Protein 6XKS (pdb70)

Structure (mmCIF, N/CA/C/O backbone):
data_6XKS
#
_entry.id   6XKS
#
_cell.length_a   46.597
_cell.length_b   87.785
_cell.length_c   109.154
_cell.angle_alpha   90.000
_cell.angle_beta   90.000
_cell.angle_gamma   90.000
#
_symmetry.space_group_name_H-M   'P 21 21 21'
#
loop_
_entity.id
_entity.type
_entity.pdbx_description
1 polymer 'Histidine ABC transporter substrate-binding protein HisJ'
2 non-polymer 'ACETATE ION'
3 non-polymer DI(HYDROXYETHYL)ETHER
4 water water
#
loop_
_atom_site.group_PDB
_atom_site.id
_atom_site.type_symbol
_atom_site.label_atom_id
_atom_site.label_alt_id
_atom_site.label_comp_id
_atom_site.label_asym_id
_atom_site.label_entity_id
_atom_site.label_seq_id
_atom_site.pdbx_PDB_ins_code
_atom_site.Cartn_x
_atom_site.Cartn_y
_atom_site.Cartn_z
_atom_site.occupancy
_atom_site.B_iso_or_equiv
_atom_site.auth_seq_id
_atom_site.auth_comp_id
_atom_site.auth_asym_id
_atom_site.auth_atom_id
_atom_site.pdbx_PDB_model_num
ATOM 1 N N . LEU A 1 2 ? 3.324 1.546 -21.964 1.00 87.74 2 LEU A N 1
ATOM 2 C CA . LEU A 1 2 ? 2.980 0.223 -22.469 1.00 93.48 2 LEU A CA 1
ATOM 3 C C . LEU A 1 2 ? 2.468 0.309 -23.907 1.00 95.20 2 LEU A C 1
ATOM 4 O O . LEU A 1 2 ? 1.474 0.988 -24.175 1.00 105.20 2 LEU A O 1
ATOM 19 N N . PRO A 1 3 ? 3.134 -0.377 -24.833 1.00 93.77 3 PRO A N 1
ATOM 20 C CA . PRO A 1 3 ? 2.679 -0.373 -26.229 1.00 98.18 3 PRO A CA 1
ATOM 21 C C . PRO A 1 3 ? 1.493 -1.308 -26.424 1.00 88.36 3 PRO A C 1
ATOM 22 O O . PRO A 1 3 ? 1.182 -2.140 -25.564 1.00 77.17 3 PRO A O 1
ATOM 33 N N . GLN A 1 4 ? 0.827 -1.168 -27.582 1.00 97.27 4 GLN A N 1
ATOM 34 C CA . GLN A 1 4 ? -0.150 -2.186 -27.947 1.00 93.95 4 GLN A CA 1
ATOM 35 C C . GLN A 1 4 ? 0.514 -3.552 -27.915 1.00 82.02 4 GLN A C 1
ATOM 36 O O . GLN A 1 4 ? 0.017 -4.485 -27.278 1.00 76.46 4 GLN A O 1
ATOM 50 N N . THR A 1 5 ? 1.633 -3.691 -28.640 1.00 76.87 5 THR A N 1
ATOM 51 C CA . THR A 1 5 ? 2.285 -4.975 -28.878 1.00 72.55 5 THR A CA 1
ATOM 52 C C . THR A 1 5 ? 3.267 -5.372 -27.790 1.00 65.84 5 THR A C 1
ATOM 53 O O . THR A 1 5 ? 4.022 -4.543 -27.278 1.00 76.09 5 THR A O 1
ATOM 64 N N . VAL A 1 6 ? 3.276 -6.669 -27.487 1.00 62.02 6 VAL A N 1
ATOM 65 C CA . VAL A 1 6 ? 4.349 -7.335 -26.760 1.00 57.49 6 VAL A CA 1
ATOM 66 C C . VAL A 1 6 ? 4.687 -8.605 -27.529 1.00 49.05 6 VAL A C 1
ATOM 67 O O . VAL A 1 6 ? 3.799 -9.418 -27.804 1.00 55.80 6 VAL A O 1
ATOM 80 N N . ARG A 1 7 ? 5.929 -8.752 -27.967 1.00 54.30 7 ARG A N 1
ATOM 81 C CA . ARG A 1 7 ? 6.399 -9.974 -28.644 1.00 50.72 7 ARG A CA 1
ATOM 82 C C . ARG A 1 7 ? 6.975 -10.820 -27.517 1.00 51.06 7 ARG A C 1
ATOM 83 O O . ARG A 1 7 ? 7.536 -10.227 -26.634 1.00 47.19 7 ARG A O 1
ATOM 93 N N . ILE A 1 8 ? 6.632 -12.092 -27.432 1.00 42.47 8 ILE A N 1
ATOM 94 C CA . ILE A 1 8 ? 7.106 -13.027 -26.419 1.00 46.44 8 ILE A CA 1
ATOM 95 C C . ILE A 1 8 ? 7.856 -14.146 -27.128 1.00 44.26 8 ILE A C 1
ATOM 96 O O . ILE A 1 8 ? 7.265 -14.911 -27.900 1.00 45.57 8 ILE A O 1
ATOM 112 N N . GLY A 1 9 ? 9.156 -14.248 -26.861 1.00 41.97 9 GLY A N 1
ATOM 113 C CA . GLY A 1 9 ? 9.932 -15.353 -27.380 1.00 38.76 9 GLY A CA 1
ATOM 114 C C . GLY A 1 9 ? 9.861 -16.567 -26.472 1.00 42.75 9 GLY A C 1
ATOM 115 O O . GLY A 1 9 ? 9.778 -16.458 -25.248 1.00 42.19 9 GLY A O 1
ATOM 119 N N . THR A 1 10 ? 9.890 -17.746 -27.090 1.00 37.01 10 THR A N 1
ATOM 120 C CA . THR A 1 10 ? 9.821 -18.988 -26.335 1.00 39.63 10 THR A CA 1
ATOM 121 C C . THR A 1 10 ? 10.376 -20.129 -27.177 1.00 51.49 10 THR A C 1
ATOM 122 O O . THR A 1 10 ? 10.268 -20.126 -28.406 1.00 49.49 10 THR A O 1
ATOM 133 N N . ASP A 1 11 ? 10.969 -21.102 -26.488 1.00 52.71 11 ASP A N 1
ATOM 134 C CA . ASP A 1 11 ? 11.531 -22.300 -27.102 1.00 44.21 11 ASP A CA 1
ATOM 135 C C . ASP A 1 11 ? 10.468 -23.393 -27.039 1.00 46.39 11 ASP A C 1
ATOM 136 O O . ASP A 1 11 ? 10.171 -23.920 -25.961 1.00 46.34 11 ASP A O 1
ATOM 145 N N . THR A 1 12 ? 9.895 -23.728 -28.192 1.00 45.49 12 THR A N 1
ATOM 146 C CA . THR A 1 12 ? 8.721 -24.598 -28.262 1.00 45.45 12 THR A CA 1
ATOM 147 C C . THR A 1 12 ? 9.080 -26.074 -28.278 1.00 53.79 12 THR A C 1
ATOM 148 O O . THR A 1 12 ? 8.441 -26.861 -28.983 1.00 57.17 12 THR A O 1
ATOM 159 N N . THR A 1 13 ? 10.086 -26.488 -27.510 1.00 50.68 13 THR A N 1
ATOM 160 C CA . THR A 1 13 ? 10.480 -27.889 -27.441 1.00 50.52 13 THR A CA 1
ATOM 161 C C . THR A 1 13 ? 10.422 -28.415 -26.012 1.00 51.09 13 THR A C 1
ATOM 162 O O . THR A 1 13 ? 11.232 -29.260 -25.626 1.00 47.82 13 THR A O 1
ATOM 173 N N . TYR A 1 14 ? 9.469 -27.932 -25.210 1.00 48.61 14 TYR A N 1
ATOM 174 C CA . TYR A 1 14 ? 9.374 -28.327 -23.809 1.00 47.30 14 TYR A CA 1
ATOM 175 C C . TYR A 1 14 ? 7.914 -28.391 -23.352 1.00 50.48 14 TYR A C 1
ATOM 176 O O . TYR A 1 14 ? 7.474 -27.672 -22.460 1.00 54.44 14 TYR A O 1
ATOM 194 N N . ALA A 1 15 ? 7.143 -29.281 -23.970 1.00 50.66 15 ALA A N 1
ATOM 195 C CA . ALA A 1 15 ? 5.855 -29.649 -23.406 1.00 47.69 15 ALA A CA 1
ATOM 196 C C . ALA A 1 15 ? 6.067 -30.199 -21.994 1.00 38.49 15 ALA A C 1
ATOM 197 O O . ALA A 1 15 ? 7.066 -30.873 -21.729 1.00 50.02 15 ALA A O 1
ATOM 204 N N . PRO A 1 16 ? 5.139 -29.935 -21.060 1.00 43.38 16 PRO A N 1
ATOM 205 C CA . PRO A 1 16 ? 3.860 -29.247 -21.251 1.00 45.89 16 PRO A CA 1
ATOM 206 C C . PRO A 1 16 ? 3.897 -27.745 -20.978 1.00 56.39 16 PRO A C 1
ATOM 207 O O . PRO A 1 16 ? 2.849 -27.133 -20.765 1.00 46.59 16 PRO A O 1
ATOM 218 N N . PHE A 1 17 ? 5.091 -27.159 -20.985 1.00 53.78 17 PHE A N 1
ATOM 219 C CA . PHE A 1 17 ? 5.226 -25.733 -20.715 1.00 50.28 17 PHE A CA 1
ATOM 220 C C . PHE A 1 17 ? 5.152 -24.907 -21.995 1.00 48.53 17 PHE A C 1
ATOM 221 O O . PHE A 1 17 ? 4.395 -23.934 -22.066 1.00 42.15 17 PHE A O 1
ATOM 238 N N . SER A 1 18 ? 5.918 -25.287 -23.013 1.00 48.51 18 SER A N 1
ATOM 239 C CA . SER A 1 18 ? 5.919 -24.565 -24.280 1.00 51.65 18 SER A CA 1
ATOM 240 C C . SER A 1 18 ? 6.227 -25.551 -25.395 1.00 48.05 18 SER A C 1
ATOM 241 O O . SER A 1 18 ? 7.277 -26.201 -25.379 1.00 43.10 18 SER A O 1
ATOM 249 N N . SER A 1 19 ? 5.311 -25.662 -26.349 1.00 40.69 19 SER A N 1
ATOM 250 C CA . SER A 1 19 ? 5.432 -26.571 -27.485 1.00 49.65 19 SER A CA 1
ATOM 251 C C . SER A 1 19 ? 4.411 -26.120 -28.523 1.00 42.88 19 SER A C 1
ATOM 252 O O . SER A 1 19 ? 3.662 -25.164 -28.304 1.00 44.05 19 SER A O 1
ATOM 260 N N . LYS A 1 20 ? 4.380 -26.816 -29.655 1.00 50.45 20 LYS A N 1
ATOM 261 C CA . LYS A 1 20 ? 3.487 -26.462 -30.748 1.00 63.16 20 LYS A CA 1
ATOM 262 C C . LYS A 1 20 ? 2.665 -27.684 -31.130 1.00 54.10 20 LYS A C 1
ATOM 263 O O . LYS A 1 20 ? 3.193 -28.799 -31.205 1.00 61.30 20 LYS A O 1
ATOM 282 N N . ASP A 1 21 ? 1.368 -27.471 -31.354 1.00 57.11 21 ASP A N 1
ATOM 283 C CA . ASP A 1 21 ? 0.454 -28.564 -31.641 1.00 61.58 21 ASP A CA 1
ATOM 284 C C . ASP A 1 21 ? 0.484 -28.903 -33.130 1.00 61.74 21 ASP A C 1
ATOM 285 O O . ASP A 1 21 ? 1.240 -28.325 -33.916 1.00 67.09 21 ASP A O 1
ATOM 294 N N . ALA A 1 22 ? -0.360 -29.857 -33.525 1.00 75.75 22 ALA A N 1
ATOM 295 C CA . ALA A 1 22 ? -0.432 -30.239 -34.930 1.00 74.99 22 ALA A CA 1
ATOM 296 C C . ALA A 1 22 ? -0.806 -29.050 -35.805 1.00 70.83 22 ALA A C 1
ATOM 297 O O . ALA A 1 22 ? -0.279 -28.893 -36.913 1.00 66.50 22 ALA A O 1
ATOM 304 N N . LYS A 1 23 ? -1.716 -28.201 -35.325 1.00 69.05 23 LYS A N 1
ATOM 305 C CA . LYS A 1 23 ? -2.164 -27.042 -36.086 1.00 65.26 23 LYS A CA 1
ATOM 306 C C . LYS A 1 23 ? -1.228 -25.848 -35.952 1.00 54.89 23 LYS A C 1
ATOM 307 O O . LYS A 1 23 ? -1.541 -24.776 -36.481 1.00 65.18 23 LYS A O 1
ATOM 311 N N . GLY A 1 24 ? -0.101 -25.999 -35.259 1.00 68.43 24 GLY A N 1
ATOM 312 C CA . GLY A 1 24 ? 0.895 -24.953 -35.175 1.00 63.45 24 GLY A CA 1
ATOM 313 C C . GLY A 1 24 ? 0.703 -23.948 -34.061 1.00 67.45 24 GLY A C 1
ATOM 314 O O . GLY A 1 24 ? 1.524 -23.031 -33.931 1.00 61.76 24 GLY A O 1
ATOM 318 N N . GLU A 1 25 ? -0.342 -24.087 -33.254 1.00 64.73 25 GLU A N 1
ATOM 319 C CA . GLU A 1 25 ? -0.595 -23.140 -32.181 1.00 61.52 25 GLU A CA 1
ATOM 320 C C . GLU A 1 25 ? 0.373 -23.363 -31.023 1.00 57.67 25 GLU A C 1
ATOM 321 O O . GLU A 1 25 ? 0.796 -24.488 -30.745 1.00 54.46 25 GLU A O 1
ATOM 333 N N . PHE A 1 26 ? 0.728 -22.268 -30.351 1.00 63.52 26 PHE A N 1
ATOM 334 C CA . PHE A 1 26 ? 1.549 -22.352 -29.148 1.00 44.71 26 PHE A CA 1
ATOM 335 C C . PHE A 1 26 ? 0.718 -22.914 -28.001 1.00 42.35 26 PHE A C 1
ATOM 336 O O . PHE A 1 26 ? -0.406 -22.465 -27.761 1.00 49.41 26 PHE A O 1
ATOM 353 N N . ILE A 1 27 ? 1.270 -23.893 -27.285 1.00 47.56 27 ILE A N 1
ATOM 354 C CA . ILE A 1 27 ? 0.537 -24.592 -26.237 1.00 40.20 27 ILE A CA 1
ATOM 355 C C . ILE A 1 27 ? 1.459 -24.839 -25.052 1.00 46.12 27 ILE A C 1
ATOM 356 O O . ILE A 1 27 ? 2.672 -25.008 -25.209 1.00 48.54 27 ILE A O 1
ATOM 372 N N . GLY A 1 28 ? 0.873 -24.868 -23.861 1.00 44.69 28 GLY A N 1
ATOM 373 C CA . GLY A 1 28 ? 1.594 -25.207 -22.650 1.00 46.43 28 GLY A CA 1
ATOM 374 C C . GLY A 1 28 ? 1.333 -24.221 -21.527 1.00 40.92 28 GLY A C 1
ATOM 375 O O . GLY A 1 28 ? 0.757 -23.151 -21.710 1.00 42.12 28 GLY A O 1
ATOM 379 N N . PHE A 1 29 ? 1.795 -24.617 -20.337 1.00 41.77 29 PHE A N 1
ATOM 380 C CA . PHE A 1 29 ? 1.612 -23.800 -19.141 1.00 41.87 29 PHE A CA 1
ATOM 381 C C . PHE A 1 29 ? 2.254 -22.426 -19.306 1.00 47.12 29 PHE A C 1
ATOM 382 O O . PHE A 1 29 ? 1.663 -21.408 -18.924 1.00 45.68 29 PHE A O 1
ATOM 399 N N . ASP A 1 30 ? 3.459 -22.373 -19.881 1.00 43.22 30 ASP A N 1
ATOM 400 C CA . ASP A 1 30 ? 4.085 -21.082 -20.151 1.00 42.62 30 ASP A CA 1
ATOM 401 C C . ASP A 1 30 ? 3.185 -20.205 -21.011 1.00 46.65 30 ASP A C 1
ATOM 402 O O . ASP A 1 30 ? 3.080 -18.995 -20.782 1.00 48.20 30 ASP A O 1
ATOM 411 N N . ILE A 1 31 ? 2.520 -20.801 -22.002 1.00 43.31 31 ILE A N 1
ATOM 412 C CA . ILE A 1 31 ? 1.687 -20.026 -22.915 1.00 41.15 31 ILE A CA 1
ATOM 413 C C . ILE A 1 31 ? 0.430 -19.537 -22.209 1.00 44.70 31 ILE A C 1
ATOM 414 O O . ILE A 1 31 ? -0.041 -18.419 -22.450 1.00 42.53 31 ILE A O 1
ATOM 430 N N . ASP A 1 32 ? -0.140 -20.366 -21.333 1.00 42.71 32 ASP A N 1
ATOM 431 C CA . ASP A 1 32 ? -1.363 -19.971 -20.643 1.00 43.29 32 ASP A CA 1
ATOM 432 C C . ASP A 1 32 ? -1.096 -18.850 -19.648 1.00 41.12 32 ASP A C 1
ATOM 433 O O . ASP A 1 32 ? -1.915 -17.936 -19.499 1.00 47.28 32 ASP A O 1
ATOM 442 N N . LEU A 1 33 ? 0.040 -18.903 -18.953 1.00 42.33 33 LEU A N 1
ATOM 443 C CA . LEU A 1 33 ? 0.397 -17.817 -18.047 1.00 46.36 33 LEU A CA 1
ATOM 444 C C . LEU A 1 33 ? 0.622 -16.520 -18.815 1.00 39.43 33 LEU A C 1
ATOM 445 O O . LEU A 1 33 ? 0.108 -15.462 -18.437 1.00 41.48 33 LEU A O 1
ATOM 461 N N . GLY A 1 34 ? 1.386 -16.587 -19.907 1.00 34.25 34 GLY A N 1
ATOM 462 C CA . GLY A 1 34 ? 1.657 -15.386 -20.681 1.00 38.68 34 GLY A CA 1
ATOM 463 C C . GLY A 1 34 ? 0.394 -14.753 -21.228 1.00 47.82 34 GLY A C 1
ATOM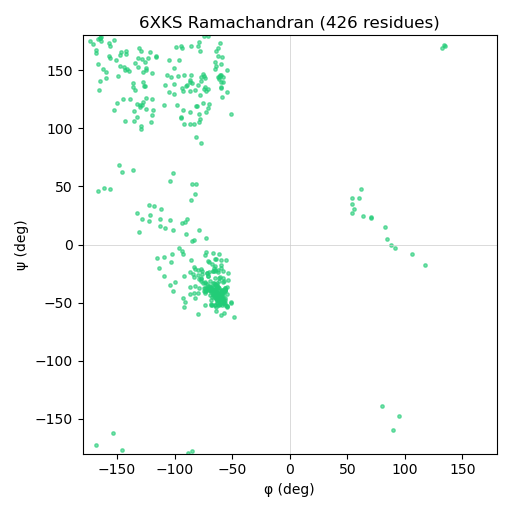 464 O O . GLY A 1 34 ? 0.203 -13.537 -21.141 1.00 40.43 34 GLY A O 1
ATOM 468 N N . ASN A 1 35 ? -0.489 -15.572 -21.802 1.00 44.37 35 ASN A N 1
ATOM 469 C CA . ASN A 1 35 ? -1.726 -15.040 -22.361 1.00 47.74 35 ASN A CA 1
ATOM 470 C C . ASN A 1 35 ? -2.624 -14.475 -21.269 1.00 48.24 35 ASN A C 1
ATOM 471 O O . ASN A 1 35 ? -3.203 -13.395 -21.432 1.00 49.83 35 ASN A O 1
ATOM 482 N N . GLU A 1 36 ? -2.751 -15.187 -20.146 1.00 49.80 36 GLU A N 1
ATOM 483 C CA . GLU A 1 36 ? -3.575 -14.688 -19.049 1.00 48.86 36 GLU A CA 1
ATOM 484 C C . GLU A 1 36 ? -3.061 -13.342 -18.555 1.00 48.55 36 GLU A C 1
ATOM 485 O O . GLU A 1 36 ? -3.838 -12.401 -18.356 1.00 46.77 36 GLU A O 1
ATOM 497 N N . MET A 1 37 ? -1.747 -13.232 -18.346 1.00 46.90 37 MET A N 1
ATOM 498 C CA . MET A 1 37 ? -1.167 -11.961 -17.928 1.00 54.36 37 MET A CA 1
ATOM 499 C C . MET A 1 37 ? -1.402 -10.886 -18.982 1.00 55.51 37 MET A C 1
ATOM 500 O O . MET A 1 37 ? -1.821 -9.766 -18.664 1.00 54.79 37 MET A O 1
ATOM 514 N N . CYS A 1 38 ? -1.136 -11.212 -20.248 1.00 50.92 38 CYS A N 1
ATOM 515 C CA . CYS A 1 38 ? -1.318 -10.234 -21.315 1.00 49.58 38 CYS A CA 1
ATOM 516 C C . CYS A 1 38 ? -2.752 -9.723 -21.352 1.00 54.22 38 CYS A C 1
ATOM 517 O O . CYS A 1 38 ? -2.987 -8.524 -21.541 1.00 62.17 38 CYS A O 1
ATOM 524 N N . LYS A 1 39 ? -3.725 -10.617 -21.168 1.00 52.16 39 LYS A N 1
ATOM 525 C CA . LYS A 1 39 ? -5.122 -10.197 -21.187 1.00 50.83 39 LYS A CA 1
ATOM 526 C C . LYS A 1 39 ? -5.435 -9.274 -20.017 1.00 59.64 39 LYS A C 1
ATOM 527 O O . LYS A 1 39 ? -6.182 -8.301 -20.169 1.00 58.24 39 LYS A O 1
ATOM 536 N N . ARG A 1 40 ? -4.877 -9.563 -18.839 1.00 57.12 40 ARG A N 1
ATOM 537 C CA . ARG A 1 40 ? -5.069 -8.668 -17.703 1.00 56.66 40 ARG A CA 1
ATOM 538 C C . ARG A 1 40 ? -4.340 -7.349 -17.921 1.00 57.37 40 ARG A C 1
ATOM 539 O O . ARG A 1 40 ? -4.835 -6.286 -17.531 1.00 49.15 40 ARG A O 1
ATOM 560 N N . MET A 1 41 ? -3.163 -7.398 -18.547 1.00 55.20 41 MET A N 1
ATOM 561 C CA . MET A 1 41 ? -2.425 -6.181 -18.852 1.00 58.44 41 MET A CA 1
ATOM 562 C C . MET A 1 41 ? -3.095 -5.351 -19.937 1.00 61.07 41 MET A C 1
ATOM 563 O O . MET A 1 41 ? -2.733 -4.182 -20.111 1.00 46.81 41 MET A O 1
ATOM 577 N N . GLN A 1 42 ? -4.048 -5.924 -20.671 1.00 58.05 42 GLN A N 1
ATOM 578 C CA . GLN A 1 42 ? -4.743 -5.219 -21.745 1.00 50.58 42 GLN A CA 1
ATOM 579 C C . GLN A 1 42 ? -3.768 -4.799 -22.844 1.00 58.59 42 GLN A C 1
ATOM 580 O O . GLN A 1 42 ? -3.760 -3.653 -23.299 1.00 59.79 42 GLN A O 1
ATOM 594 N N . VAL A 1 43 ? -2.932 -5.747 -23.270 1.00 55.50 43 VAL A N 1
ATOM 595 C CA . VAL A 1 43 ? -2.036 -5.563 -24.402 1.00 54.11 43 VAL A CA 1
ATOM 596 C C . VAL A 1 43 ? -2.211 -6.747 -25.344 1.00 46.30 43 VAL A C 1
ATOM 597 O O . VAL A 1 43 ? -2.810 -7.766 -24.997 1.00 59.49 43 VAL A O 1
ATOM 610 N N . LYS A 1 44 ? -1.682 -6.594 -26.555 1.00 59.47 44 LYS A N 1
ATOM 611 C CA . LYS A 1 44 ? -1.623 -7.678 -27.525 1.00 52.43 44 LYS A CA 1
ATOM 612 C C . LYS A 1 44 ? -0.275 -8.373 -27.402 1.00 56.44 44 LYS A C 1
ATOM 613 O O . LYS A 1 44 ? 0.763 -7.710 -27.308 1.00 64.77 44 LYS A O 1
ATOM 617 N N . CYS A 1 45 ? -0.289 -9.704 -27.401 1.00 53.90 45 CYS A N 1
ATOM 618 C CA . CYS A 1 45 ? 0.919 -10.497 -27.217 1.00 64.27 45 CYS A CA 1
ATOM 619 C C . CYS A 1 45 ? 1.070 -11.466 -28.379 1.00 52.63 45 CYS A C 1
ATOM 620 O O . CYS A 1 45 ? 0.226 -12.347 -28.573 1.00 60.69 45 CYS A O 1
ATOM 627 N N . THR A 1 46 ? 2.142 -11.298 -29.145 1.00 51.37 46 THR A N 1
ATOM 628 C CA . THR A 1 46 ? 2.482 -12.192 -30.243 1.00 58.78 46 THR A CA 1
ATOM 629 C C . THR A 1 46 ? 3.563 -13.157 -29.776 1.00 55.76 46 THR A C 1
ATOM 630 O O . THR A 1 46 ? 4.581 -12.731 -29.222 1.00 51.17 46 THR A O 1
ATOM 641 N N . TRP A 1 47 ? 3.342 -14.450 -30.002 1.00 54.82 47 TRP A N 1
ATOM 642 C CA . TRP A 1 47 ? 4.301 -15.473 -29.610 1.00 48.51 47 TRP A CA 1
ATOM 643 C C . TRP A 1 47 ? 5.299 -15.716 -30.732 1.00 49.44 47 TRP A C 1
ATOM 644 O O . TRP A 1 47 ? 4.931 -15.775 -31.909 1.00 51.00 47 TRP A O 1
ATOM 665 N N . VAL A 1 48 ? 6.568 -15.848 -30.358 1.00 42.63 48 VAL A N 1
ATOM 666 C CA . VAL A 1 48 ? 7.663 -15.978 -31.310 1.00 44.25 48 VAL A CA 1
ATOM 667 C C . VAL A 1 48 ? 8.469 -17.215 -30.942 1.00 41.34 48 VAL A C 1
ATOM 668 O O . VAL A 1 48 ? 8.964 -17.325 -29.814 1.00 44.21 48 VAL A O 1
ATOM 681 N N . ALA A 1 49 ? 8.603 -18.139 -31.889 1.00 39.17 49 ALA A N 1
ATOM 682 C CA . ALA A 1 49 ? 9.420 -19.326 -31.686 1.00 41.79 49 ALA A CA 1
ATOM 683 C C . ALA A 1 49 ? 10.895 -18.973 -31.816 1.00 38.68 49 ALA A C 1
ATOM 684 O O . ALA A 1 49 ? 11.284 -18.179 -32.677 1.00 49.50 49 ALA A O 1
ATOM 691 N N . SER A 1 50 ? 11.720 -19.563 -30.955 1.00 42.26 50 SER A N 1
ATOM 692 C CA . SER A 1 50 ? 13.151 -19.305 -31.019 1.00 48.41 50 SER A CA 1
ATOM 693 C C . SER A 1 50 ? 13.916 -20.377 -30.262 1.00 39.98 50 SER A C 1
ATOM 694 O O . SER A 1 50 ? 13.412 -20.958 -29.299 1.00 49.09 50 SER A O 1
ATOM 702 N N . ASP A 1 51 ? 15.144 -20.622 -30.714 1.00 47.23 51 ASP A N 1
ATOM 703 C CA . ASP A 1 51 ? 16.074 -21.437 -29.947 1.00 50.90 51 ASP A CA 1
ATOM 704 C C . ASP A 1 51 ? 16.344 -20.776 -28.601 1.00 58.44 51 ASP A C 1
ATOM 705 O O . ASP A 1 51 ? 16.410 -19.547 -28.494 1.00 50.69 51 ASP A O 1
ATOM 714 N N . PHE A 1 52 ? 16.499 -21.603 -27.566 1.00 55.78 52 PHE A N 1
ATOM 715 C CA . PHE A 1 52 ? 16.676 -21.075 -26.217 1.00 51.36 52 PHE A CA 1
ATOM 716 C C . PHE A 1 52 ? 17.907 -20.185 -26.127 1.00 50.51 52 PHE A C 1
ATOM 717 O O . PHE A 1 52 ? 17.860 -19.109 -25.520 1.00 44.53 52 PHE A O 1
ATOM 734 N N . ASP A 1 53 ? 19.019 -20.612 -26.729 1.00 49.84 53 ASP A N 1
ATOM 735 C CA . ASP A 1 53 ? 20.255 -19.846 -26.630 1.00 48.94 53 ASP A CA 1
ATOM 736 C C . ASP A 1 53 ? 20.128 -18.464 -27.254 1.00 52.17 53 ASP A C 1
ATOM 737 O O . ASP A 1 53 ? 20.903 -17.565 -26.907 1.00 49.27 53 ASP A O 1
ATOM 746 N N . ALA A 1 54 ? 19.176 -18.272 -28.164 1.00 44.91 54 ALA A N 1
ATOM 747 C CA . ALA A 1 54 ? 19.003 -16.995 -28.841 1.00 45.59 54 ALA A CA 1
ATOM 748 C C . ALA A 1 54 ? 17.991 -16.085 -28.158 1.00 49.82 54 ALA A C 1
ATOM 749 O O . ALA A 1 54 ? 17.846 -14.930 -28.574 1.00 36.09 54 ALA A O 1
ATOM 756 N N . LEU A 1 55 ? 17.305 -16.565 -27.120 1.00 46.95 55 LEU A N 1
ATOM 757 C CA . LEU A 1 55 ? 16.220 -15.792 -26.522 1.00 48.13 55 LEU A CA 1
ATOM 758 C C . LEU A 1 55 ? 16.739 -14.499 -25.904 1.00 46.50 55 LEU A C 1
ATOM 759 O O . LEU A 1 55 ? 16.286 -13.402 -26.251 1.00 46.74 55 LEU A O 1
ATOM 775 N N . ILE A 1 56 ? 17.688 -14.604 -24.974 1.00 45.43 56 ILE A N 1
ATOM 776 C CA . ILE A 1 56 ? 18.223 -13.408 -24.331 1.00 42.65 56 ILE A CA 1
ATOM 777 C C . ILE A 1 56 ? 18.836 -12.454 -25.353 1.00 53.92 56 ILE A C 1
ATOM 778 O O . ILE A 1 56 ? 18.497 -11.268 -25.347 1.00 56.15 56 ILE A O 1
ATOM 794 N N . PRO A 1 57 ? 19.743 -12.902 -26.235 1.00 53.73 57 PRO A N 1
ATOM 795 C CA . PRO A 1 57 ? 20.263 -11.976 -27.263 1.00 52.60 57 PRO A CA 1
ATOM 796 C C . PRO A 1 57 ? 19.165 -11.324 -28.088 1.00 44.08 57 PRO A C 1
ATOM 797 O O . PRO A 1 57 ? 19.287 -10.150 -28.461 1.00 53.01 57 PRO A O 1
ATOM 808 N N . SER A 1 58 ? 18.089 -12.058 -28.383 1.00 47.29 58 SER A N 1
ATOM 809 C CA . SER A 1 58 ? 16.961 -11.465 -29.092 1.00 48.77 58 SER A CA 1
ATOM 810 C C . SER A 1 58 ? 16.259 -10.415 -28.241 1.00 53.85 58 SER A C 1
ATOM 811 O O . SER A 1 58 ? 15.734 -9.432 -28.777 1.00 47.70 58 SER A O 1
ATOM 819 N N . LEU A 1 59 ? 16.235 -10.607 -26.920 1.00 47.16 59 LEU A N 1
ATOM 820 C CA . LEU A 1 59 ? 15.621 -9.619 -26.042 1.00 49.37 59 LEU A CA 1
ATOM 821 C C . LEU A 1 59 ? 16.430 -8.330 -26.018 1.00 55.31 59 LEU A C 1
ATOM 822 O O . LEU A 1 59 ? 15.859 -7.233 -26.021 1.00 46.05 59 LEU A O 1
ATOM 838 N N . LYS A 1 60 ? 17.761 -8.439 -25.990 1.00 51.24 60 LYS A N 1
ATOM 839 C CA . LYS A 1 60 ? 18.583 -7.235 -25.974 1.00 52.97 60 LYS A CA 1
ATOM 840 C C . LYS A 1 60 ? 18.563 -6.543 -27.330 1.00 51.88 60 LYS A C 1
ATOM 841 O O . LYS A 1 60 ? 18.581 -5.310 -27.401 1.00 53.14 60 LYS A O 1
ATOM 860 N N . ALA A 1 61 ? 18.551 -7.316 -28.418 1.00 46.66 61 ALA A N 1
ATOM 861 C CA . ALA A 1 61 ? 18.454 -6.747 -29.756 1.00 44.49 61 ALA A CA 1
ATOM 862 C C . ALA A 1 61 ? 17.061 -6.217 -30.067 1.00 56.53 61 ALA A C 1
ATOM 863 O O . ALA A 1 61 ? 16.867 -5.609 -31.126 1.00 49.78 61 ALA A O 1
ATOM 870 N N . LYS A 1 62 ? 16.093 -6.448 -29.182 1.00 55.66 62 LYS A N 1
ATOM 871 C CA . LYS A 1 62 ? 14.735 -5.932 -29.301 1.00 55.15 62 LYS A CA 1
ATOM 872 C C . LYS A 1 62 ? 13.945 -6.588 -30.425 1.00 56.61 62 LYS A C 1
ATOM 873 O O . LYS A 1 62 ? 12.968 -6.009 -30.915 1.00 55.57 62 LYS A O 1
ATOM 892 N N . LYS A 1 63 ? 14.331 -7.798 -30.810 1.00 54.65 63 LYS A N 1
ATOM 893 C CA . LYS A 1 63 ? 13.555 -8.589 -31.786 1.00 56.02 63 LYS A CA 1
ATOM 894 C C . LYS A 1 63 ? 12.308 -9.032 -31.031 1.00 51.18 63 LYS A C 1
ATOM 895 O O . LYS A 1 63 ? 11.293 -8.994 -31.655 1.00 57.97 63 LYS A O 1
ATOM 914 N N . ILE A 1 64 ? 12.392 -9.302 -29.723 1.00 55.00 64 ILE A N 1
ATOM 915 C CA . ILE A 1 64 ? 11.256 -9.725 -28.844 1.00 53.51 64 ILE A CA 1
ATOM 916 C C . ILE A 1 64 ? 11.305 -8.859 -27.591 1.00 43.81 64 ILE A C 1
ATOM 917 O O . ILE A 1 64 ? 12.405 -8.565 -27.260 1.00 50.06 64 ILE A O 1
ATOM 933 N N . ASP A 1 65 ? 10.188 -8.605 -26.892 1.00 44.55 65 ASP A N 1
ATOM 934 C CA . ASP A 1 65 ? 10.089 -7.738 -25.726 1.00 49.79 65 ASP A CA 1
ATOM 935 C C . ASP A 1 65 ? 10.004 -8.492 -24.409 1.00 46.52 65 ASP A C 1
ATOM 936 O O . ASP A 1 65 ? 10.206 -7.882 -23.355 1.00 51.10 65 ASP A O 1
ATOM 945 N N . ALA A 1 66 ? 9.720 -9.791 -24.439 1.00 56.28 66 ALA A N 1
ATOM 946 C CA . ALA A 1 66 ? 9.648 -10.582 -23.222 1.00 48.39 66 ALA A CA 1
ATOM 947 C C . ALA A 1 66 ? 10.027 -12.018 -23.541 1.00 45.49 66 ALA A C 1
ATOM 948 O O . ALA A 1 66 ? 9.948 -12.463 -24.690 1.00 46.44 66 ALA A O 1
ATOM 955 N N . ILE A 1 67 ? 10.437 -12.741 -22.503 1.00 43.11 67 ILE A N 1
ATOM 956 C CA . ILE A 1 67 ? 10.793 -14.149 -22.605 1.00 36.74 67 ILE A CA 1
ATOM 957 C C . ILE A 1 67 ? 9.956 -14.928 -21.602 1.00 44.65 67 ILE A C 1
ATOM 958 O O . ILE A 1 67 ? 9.937 -14.596 -20.412 1.00 47.51 67 ILE A O 1
ATOM 974 N N . ILE A 1 68 ? 9.258 -15.954 -22.084 1.00 41.47 68 ILE A N 1
ATOM 975 C CA . ILE A 1 68 ? 8.578 -16.928 -21.236 1.00 48.26 68 ILE A CA 1
ATOM 976 C C . ILE A 1 68 ? 8.905 -18.294 -21.826 1.00 48.88 68 ILE A C 1
ATOM 977 O O . ILE A 1 68 ? 8.385 -18.653 -22.888 1.00 41.53 68 ILE A O 1
ATOM 993 N N . SER A 1 69 ? 9.772 -19.047 -21.153 1.00 45.64 69 SER A N 1
ATOM 994 C CA . SER A 1 69 ? 10.296 -20.280 -21.724 1.00 44.43 69 SER A CA 1
ATOM 995 C C . SER A 1 69 ? 10.988 -21.109 -20.650 1.00 39.16 69 SER A C 1
ATOM 996 O O . SER A 1 69 ? 12.092 -21.619 -20.865 1.00 33.45 69 SER A O 1
ATOM 1004 N N . SER A 1 70 ? 10.340 -21.253 -19.494 1.00 40.34 70 SER A N 1
ATOM 1005 C CA . SER A 1 70 ? 10.927 -21.966 -18.362 1.00 47.17 70 SER A CA 1
ATOM 1006 C C . SER A 1 70 ? 12.299 -21.395 -18.016 1.00 49.49 70 SER A C 1
ATOM 1007 O O . SER A 1 70 ? 13.207 -22.121 -17.605 1.00 44.57 70 SER A O 1
ATOM 1015 N N . LEU A 1 71 ? 12.456 -20.083 -18.183 1.00 50.28 71 LEU A N 1
ATOM 1016 C CA . LEU A 1 71 ? 13.743 -19.419 -18.000 1.00 54.78 71 LEU A CA 1
ATOM 1017 C C . LEU A 1 71 ? 14.013 -19.256 -16.509 1.00 56.84 71 LEU A C 1
ATOM 1018 O O . LEU A 1 71 ? 13.384 -18.427 -15.842 1.00 46.95 71 LEU A O 1
ATOM 1034 N N . SER A 1 72 ? 14.954 -20.038 -15.990 1.00 37.44 72 SER A N 1
ATOM 1035 C CA . SER A 1 72 ? 15.261 -20.015 -14.568 1.00 50.46 72 SER A CA 1
ATOM 1036 C C . SER A 1 72 ? 16.025 -18.750 -14.202 1.00 48.72 72 SER A C 1
ATOM 1037 O O . SER A 1 72 ? 16.959 -18.342 -14.900 1.00 46.56 72 SER A O 1
ATOM 1045 N N . ILE A 1 73 ? 15.618 -18.131 -13.097 1.00 48.78 73 ILE A N 1
ATOM 1046 C CA . ILE A 1 73 ? 16.242 -16.901 -12.620 1.00 49.49 73 ILE A CA 1
ATOM 1047 C C . ILE A 1 73 ? 17.615 -17.256 -12.057 1.00 60.44 73 ILE A C 1
ATOM 1048 O O . ILE A 1 73 ? 17.716 -17.946 -11.039 1.00 58.19 73 ILE A O 1
ATOM 1064 N N . THR A 1 74 ? 18.674 -16.781 -12.710 1.00 60.25 74 THR A N 1
ATOM 1065 C CA . THR A 1 74 ? 20.038 -17.086 -12.305 1.00 56.39 74 THR A CA 1
ATOM 1066 C C . THR A 1 74 ? 20.821 -15.796 -12.106 1.00 65.20 74 THR A C 1
ATOM 1067 O O . THR A 1 74 ? 20.482 -14.743 -12.653 1.00 64.54 74 THR A O 1
ATOM 1078 N N . ASP A 1 75 ? 21.887 -15.899 -11.307 1.00 76.42 75 ASP A N 1
ATOM 1079 C CA . ASP A 1 75 ? 22.750 -14.748 -11.065 1.00 74.03 75 ASP A CA 1
ATOM 1080 C C . ASP A 1 75 ? 23.312 -14.204 -12.372 1.00 59.21 75 ASP A C 1
ATOM 1081 O O . ASP A 1 75 ? 23.303 -12.991 -12.609 1.00 66.03 75 ASP A O 1
ATOM 1090 N N . LYS A 1 76 ? 23.813 -15.093 -13.231 1.00 58.61 76 LYS A N 1
ATOM 1091 C CA . LYS A 1 76 ? 24.387 -14.656 -14.499 1.00 66.28 76 LYS A CA 1
ATOM 1092 C C . LYS A 1 76 ? 23.357 -13.909 -15.338 1.00 68.13 76 LYS A C 1
ATOM 1093 O O . LYS A 1 76 ? 23.648 -12.845 -15.898 1.00 59.78 76 LYS A O 1
ATOM 1098 N N . ARG A 1 77 ? 22.140 -14.451 -15.431 1.00 54.41 77 ARG A N 1
ATOM 1099 C CA . ARG A 1 77 ? 21.119 -13.830 -16.268 1.00 59.51 77 ARG A CA 1
ATOM 1100 C C . ARG A 1 77 ? 20.649 -12.505 -15.681 1.00 58.98 77 ARG A C 1
ATOM 1101 O O . ARG A 1 77 ? 20.388 -11.551 -16.422 1.00 60.75 77 ARG A O 1
ATOM 1122 N N . GLN A 1 78 ? 20.525 -12.428 -14.354 1.00 63.40 78 GLN A N 1
ATOM 1123 C CA . GLN A 1 78 ? 20.088 -11.183 -13.733 1.00 58.41 78 GLN A CA 1
ATOM 1124 C C . GLN A 1 78 ? 21.060 -10.049 -14.026 1.00 70.99 78 GLN A C 1
ATOM 1125 O O . GLN A 1 78 ? 20.657 -8.880 -14.073 1.00 69.27 78 GLN A O 1
ATOM 1139 N N . GLN A 1 79 ? 22.339 -10.370 -14.231 1.00 61.12 79 GLN A N 1
ATOM 1140 C CA . GLN A 1 79 ? 23.317 -9.348 -14.576 1.00 61.92 79 GLN A CA 1
ATOM 1141 C C . GLN A 1 79 ? 23.051 -8.735 -15.943 1.00 57.38 79 GLN A C 1
ATOM 1142 O O . GLN A 1 79 ? 23.495 -7.611 -16.201 1.00 61.97 79 GLN A O 1
ATOM 1146 N N . GLU A 1 80 ? 22.340 -9.444 -16.820 1.00 58.07 80 GLU A N 1
ATOM 1147 C CA . GLU A 1 80 ? 22.101 -8.985 -18.181 1.00 56.54 80 GLU A CA 1
ATOM 1148 C C . GLU A 1 80 ? 20.667 -8.557 -18.445 1.00 61.98 80 GLU A C 1
ATOM 1149 O O . GLU A 1 80 ? 20.443 -7.719 -19.321 1.00 60.82 80 GLU A O 1
ATOM 1153 N N . ILE A 1 81 ? 19.692 -9.101 -17.715 1.00 56.84 81 ILE A N 1
ATOM 1154 C CA . ILE A 1 81 ? 18.284 -8.803 -17.942 1.00 57.16 81 ILE A CA 1
ATOM 1155 C C . ILE A 1 81 ? 17.566 -8.734 -16.600 1.00 53.16 81 ILE A C 1
ATOM 1156 O O . ILE A 1 81 ? 18.086 -9.150 -15.563 1.00 53.68 81 ILE A O 1
ATOM 1172 N N . ALA A 1 82 ? 16.354 -8.198 -16.638 1.00 47.73 82 ALA A N 1
ATOM 1173 C CA . ALA A 1 82 ? 15.459 -8.172 -15.495 1.00 44.46 82 ALA A CA 1
ATOM 1174 C C . ALA A 1 82 ? 14.489 -9.345 -15.567 1.00 49.95 82 ALA A C 1
ATOM 1175 O O . ALA A 1 82 ? 14.247 -9.919 -16.632 1.00 42.96 82 ALA A O 1
ATOM 1182 N N . PHE A 1 83 ? 13.927 -9.691 -14.413 1.00 44.68 83 PHE A N 1
ATOM 1183 C CA . PHE A 1 83 ? 13.000 -10.804 -14.300 1.00 50.27 83 PHE A CA 1
ATOM 1184 C C . PHE A 1 83 ? 11.725 -10.342 -13.613 1.00 43.87 83 PHE A C 1
ATOM 1185 O O . PHE A 1 83 ? 11.746 -9.455 -12.756 1.00 54.58 83 PHE A O 1
ATOM 1202 N N . SER A 1 84 ? 10.611 -10.956 -13.999 1.00 45.85 84 SER A N 1
ATOM 1203 C CA . SER A 1 84 ? 9.369 -10.781 -13.267 1.00 50.62 84 SER A CA 1
ATOM 1204 C C . SER A 1 84 ? 9.400 -11.652 -12.015 1.00 43.46 84 SER A C 1
ATOM 1205 O O . SER A 1 84 ? 10.329 -12.434 -11.791 1.00 42.38 84 SER A O 1
ATOM 1213 N N . ASP A 1 85 ? 8.374 -11.515 -11.181 1.00 48.79 85 ASP A N 1
ATOM 1214 C CA . ASP A 1 85 ? 8.207 -12.434 -10.069 1.00 46.62 85 ASP A CA 1
ATOM 1215 C C . ASP A 1 85 ? 8.080 -13.860 -10.601 1.00 48.69 85 ASP A C 1
ATOM 1216 O O . ASP A 1 85 ? 7.794 -14.092 -11.781 1.00 42.59 85 ASP A O 1
ATOM 1225 N N . LYS A 1 86 ? 8.313 -14.822 -9.711 1.00 43.86 86 LYS A N 1
ATOM 1226 C CA . LYS A 1 86 ? 8.384 -16.221 -10.116 1.00 46.93 86 LYS A CA 1
ATOM 1227 C C . LYS A 1 86 ? 7.089 -16.697 -10.767 1.00 46.34 86 LYS A C 1
ATOM 1228 O O . LYS A 1 86 ? 5.983 -16.393 -10.310 1.00 49.49 86 LYS A O 1
ATOM 1247 N N . LEU A 1 87 ? 7.243 -17.425 -11.874 1.00 46.68 87 LEU A N 1
ATOM 1248 C CA . LEU A 1 87 ? 6.132 -18.114 -12.518 1.00 48.05 87 LEU A CA 1
ATOM 1249 C C . LEU A 1 87 ? 5.915 -19.494 -11.914 1.00 47.75 87 LEU A C 1
ATOM 1250 O O . LEU A 1 87 ? 4.772 -19.886 -11.659 1.00 45.68 87 LEU A O 1
ATOM 1266 N N . TYR A 1 88 ? 6.995 -20.232 -11.666 1.00 53.95 88 TYR A N 1
ATOM 1267 C CA . TYR A 1 88 ? 6.917 -21.544 -11.034 1.00 55.51 88 TYR A CA 1
ATOM 1268 C C . TYR A 1 88 ? 8.337 -22.020 -10.751 1.00 58.29 88 TYR A C 1
ATOM 1269 O O . TYR A 1 88 ? 9.317 -21.376 -11.134 1.00 60.50 88 TYR A O 1
ATOM 1287 N N . ALA A 1 89 ? 8.430 -23.165 -10.077 1.00 58.42 89 ALA A N 1
ATOM 1288 C CA . ALA A 1 89 ? 9.721 -23.676 -9.637 1.00 58.48 89 ALA A CA 1
ATOM 1289 C C . ALA A 1 89 ? 10.646 -23.922 -10.823 1.00 67.31 89 ALA A C 1
ATOM 1290 O O . ALA A 1 89 ? 10.209 -24.311 -11.909 1.00 57.49 89 ALA A O 1
ATOM 1297 N N . ALA A 1 90 ? 11.943 -23.697 -10.600 1.00 68.08 90 ALA A N 1
ATOM 1298 C CA . ALA A 1 90 ? 12.917 -23.865 -11.673 1.00 70.74 90 ALA A CA 1
ATOM 1299 C C . ALA A 1 90 ? 13.045 -25.326 -12.085 1.00 71.99 90 ALA A C 1
ATOM 1300 O O . ALA A 1 90 ? 13.165 -25.629 -13.278 1.00 66.53 90 ALA A O 1
ATOM 1307 N N . ASP A 1 91 ? 13.028 -26.245 -11.120 1.00 71.68 91 ASP A N 1
ATOM 1308 C CA . ASP A 1 91 ? 13.130 -27.674 -11.399 1.00 65.30 91 ASP A CA 1
ATOM 1309 C C . ASP A 1 91 ? 12.015 -28.408 -10.672 1.00 78.38 91 ASP A C 1
ATOM 1310 O O . ASP A 1 91 ? 11.940 -28.368 -9.439 1.00 73.16 91 ASP A O 1
ATOM 1319 N N . VAL A 1 92 ? 11.161 -29.090 -11.438 1.00 85.76 92 VAL A N 1
ATOM 1320 C CA . VAL A 1 92 ? 10.029 -29.802 -10.854 1.00 89.07 92 VAL A CA 1
ATOM 1321 C C . VAL A 1 92 ? 10.477 -31.063 -10.129 1.00 94.09 92 VAL A C 1
ATOM 1322 O O . VAL A 1 92 ? 9.858 -31.470 -9.138 1.00 92.60 92 VAL A O 1
ATOM 1326 N N . LYS A 1 93 ? 11.538 -31.707 -10.606 1.00 86.67 93 LYS A N 1
ATOM 1327 C CA . LYS A 1 93 ? 11.902 -33.044 -10.160 1.00 80.34 93 LYS A CA 1
ATOM 1328 C C . LYS A 1 93 ? 12.612 -33.068 -8.811 1.00 77.41 93 LYS A C 1
ATOM 1329 O O . LYS A 1 93 ? 13.151 -34.117 -8.445 1.00 80.88 93 LYS A O 1
ATOM 1331 N N . ASP A 1 94 ? 12.620 -31.969 -8.056 1.00 78.34 94 ASP A N 1
ATOM 1332 C CA . ASP A 1 94 ? 13.300 -31.974 -6.765 1.00 73.11 94 ASP A CA 1
ATOM 1333 C C . ASP A 1 94 ? 12.917 -30.771 -5.912 1.00 84.13 94 ASP A C 1
ATOM 1334 O O . ASP A 1 94 ? 12.920 -29.632 -6.392 1.00 84.54 94 ASP A O 1
ATOM 1339 N N . LYS A 1 95 ? 12.593 -31.018 -4.639 1.00 80.93 95 LYS A N 1
ATOM 1340 C CA . LYS A 1 95 ? 12.236 -29.925 -3.740 1.00 76.83 95 LYS A CA 1
ATOM 1341 C C . LYS A 1 95 ? 13.409 -28.984 -3.509 1.00 83.14 95 LYS A C 1
ATOM 1342 O O . LYS A 1 95 ? 13.205 -27.792 -3.255 1.00 91.21 95 LYS A O 1
ATOM 1344 N N . LYS A 1 96 ? 14.640 -29.497 -3.590 1.00 79.09 96 LYS A N 1
ATOM 1345 C CA . LYS A 1 96 ? 15.817 -28.646 -3.456 1.00 84.48 96 LYS A CA 1
ATOM 1346 C C . LYS A 1 96 ? 15.789 -27.470 -4.422 1.00 83.49 96 LYS A C 1
ATOM 1347 O O . LYS A 1 96 ? 16.427 -26.445 -4.157 1.00 79.46 96 LYS A O 1
ATOM 1353 N N . TYR A 1 97 ? 15.072 -27.599 -5.539 1.00 84.57 97 TYR A N 1
ATOM 1354 C CA . TYR A 1 97 ? 14.935 -26.530 -6.519 1.00 81.45 97 TYR A CA 1
ATOM 1355 C C . TYR A 1 97 ? 13.541 -25.911 -6.509 1.00 72.78 97 TYR A C 1
ATOM 1356 O O . TYR A 1 97 ? 13.179 -25.194 -7.446 1.00 72.76 97 TYR A O 1
ATOM 1365 N N . PHE A 1 98 ? 12.746 -26.185 -5.473 1.00 85.55 98 PHE A N 1
ATOM 1366 C CA . PHE A 1 98 ? 11.443 -25.547 -5.341 1.00 88.61 98 PHE A CA 1
ATOM 1367 C C . PHE A 1 98 ? 11.552 -24.102 -4.872 1.00 89.98 98 PHE A C 1
ATOM 1368 O O . PHE A 1 98 ? 10.651 -23.303 -5.149 1.00 79.65 98 PHE A O 1
ATOM 1370 N N . GLY A 1 99 ? 12.628 -23.754 -4.161 1.00 96.61 99 GLY A N 1
ATOM 1371 C CA . GLY A 1 99 ? 12.881 -22.358 -3.856 1.00 88.33 99 GLY A CA 1
ATOM 1372 C C . GLY A 1 99 ? 13.363 -21.578 -5.061 1.00 76.58 99 GLY A C 1
ATOM 1373 O O . GLY A 1 99 ? 13.063 -20.388 -5.193 1.00 78.53 99 GLY A O 1
ATOM 1374 N N . ASP A 1 100 ? 14.116 -22.227 -5.948 1.00 91.63 100 ASP A N 1
ATOM 1375 C CA . ASP A 1 100 ? 14.478 -21.616 -7.215 1.00 81.12 100 ASP A CA 1
ATOM 1376 C C . ASP A 1 100 ? 13.215 -21.300 -8.015 1.00 79.37 100 ASP A C 1
ATOM 1377 O O . ASP A 1 100 ? 12.096 -21.659 -7.635 1.00 91.03 100 ASP A O 1
ATOM 1384 N N . GLY A 1 101 ? 13.400 -20.614 -9.138 1.00 66.51 101 GLY A N 1
ATOM 1385 C CA . GLY A 1 101 ? 12.252 -20.259 -9.944 1.00 53.45 101 GLY A CA 1
ATOM 1386 C C . GLY A 1 101 ? 12.543 -19.757 -11.340 1.00 49.15 101 GLY A C 1
ATOM 1387 O O . GLY A 1 101 ? 13.625 -19.230 -11.615 1.00 45.44 101 GLY A O 1
ATOM 1391 N N . THR A 1 102 ? 11.565 -19.923 -12.226 1.00 41.98 102 THR A N 1
ATOM 1392 C CA . THR A 1 102 ? 11.574 -19.298 -13.538 1.00 46.86 102 THR A CA 1
ATOM 1393 C C . THR A 1 102 ? 10.816 -17.973 -13.480 1.00 49.59 102 THR A C 1
ATOM 1394 O O . THR A 1 102 ? 10.139 -17.654 -12.501 1.00 50.34 102 THR A O 1
ATOM 1405 N N . GLY A 1 103 ? 10.934 -17.194 -14.550 1.00 52.00 103 GLY A N 1
ATOM 1406 C CA . GLY A 1 103 ? 10.236 -15.927 -14.613 1.00 47.09 103 GLY A CA 1
ATOM 1407 C C . GLY A 1 103 ? 10.213 -15.398 -16.029 1.00 45.45 103 GLY A C 1
ATOM 1408 O O . GLY A 1 103 ? 10.775 -15.992 -16.950 1.00 44.37 103 GLY A O 1
ATOM 1412 N N . VAL A 1 104 ? 9.546 -14.259 -16.188 1.00 44.19 104 VAL A N 1
ATOM 1413 C CA . VAL A 1 104 ? 9.481 -13.583 -17.478 1.00 45.65 104 VAL A CA 1
ATOM 1414 C C . VAL A 1 104 ? 10.766 -12.789 -17.675 1.00 48.55 104 VAL A C 1
ATOM 1415 O O . VAL A 1 104 ? 11.084 -11.896 -16.882 1.00 43.68 104 VAL A O 1
ATOM 1428 N N . GLY A 1 105 ? 11.512 -13.116 -18.729 1.00 48.10 105 GLY A N 1
ATOM 1429 C CA . GLY A 1 105 ? 12.720 -12.373 -19.048 1.00 46.88 105 GLY A CA 1
ATOM 1430 C C . GLY A 1 105 ? 12.370 -11.063 -19.724 1.00 49.25 105 GLY A C 1
ATOM 1431 O O . GLY A 1 105 ? 11.610 -11.036 -20.698 1.00 51.31 105 GLY A O 1
ATOM 1435 N N . LEU A 1 106 ? 12.916 -9.968 -19.203 1.00 42.86 106 LEU A N 1
ATOM 1436 C CA . LEU A 1 106 ? 12.593 -8.640 -19.700 1.00 45.62 106 LEU A CA 1
ATOM 1437 C C . LEU A 1 106 ? 13.832 -7.760 -19.671 1.00 42.05 106 LEU A C 1
ATOM 1438 O O . LEU A 1 106 ? 14.722 -7.937 -18.835 1.00 44.73 106 LEU A O 1
ATOM 1454 N N . ARG A 1 107 ? 13.879 -6.807 -20.600 1.00 49.69 107 ARG A N 1
ATOM 1455 C CA . ARG A 1 107 ? 14.976 -5.851 -20.631 1.00 57.46 107 ARG A CA 1
ATOM 1456 C C . ARG A 1 107 ? 14.997 -5.041 -19.341 1.00 56.19 107 ARG A C 1
ATOM 1457 O O . ARG A 1 107 ? 13.950 -4.691 -18.788 1.00 56.11 107 ARG A O 1
ATOM 1478 N N . LYS A 1 108 ? 16.206 -4.746 -18.859 1.00 60.36 108 LYS A N 1
ATOM 1479 C CA . LYS A 1 108 ? 16.343 -4.078 -17.568 1.00 63.36 108 LYS A CA 1
ATOM 1480 C C . LYS A 1 108 ? 15.681 -2.706 -17.578 1.00 54.04 108 LYS A C 1
ATOM 1481 O O . LYS A 1 108 ? 15.027 -2.316 -16.604 1.00 69.49 108 LYS A O 1
ATOM 1500 N N . ASP A 1 109 ? 15.840 -1.956 -18.669 1.00 61.99 109 ASP A N 1
ATOM 1501 C CA . ASP A 1 109 ? 15.290 -0.608 -18.738 1.00 66.52 109 ASP A CA 1
ATOM 1502 C C . ASP A 1 109 ? 13.769 -0.591 -18.836 1.00 61.01 109 ASP A C 1
ATOM 1503 O O . ASP A 1 109 ? 13.169 0.473 -18.652 1.00 61.00 109 ASP A O 1
ATOM 1512 N N . ASP A 1 110 ? 13.137 -1.728 -19.127 1.00 58.11 110 ASP A N 1
ATOM 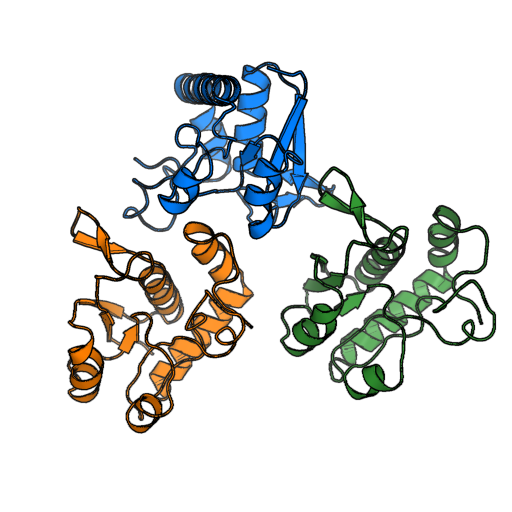1513 C CA . ASP A 1 110 ? 11.691 -1.777 -19.308 1.00 60.59 110 ASP A CA 1
ATOM 1514 C C . ASP A 1 110 ? 10.976 -1.942 -17.972 1.00 54.40 110 ASP A C 1
ATOM 1515 O O . ASP A 1 110 ? 10.134 -2.831 -17.814 1.00 50.17 110 ASP A O 1
ATOM 1524 N N . THR A 1 111 ? 11.297 -1.079 -17.006 1.00 58.13 111 THR A N 1
ATOM 1525 C CA . THR A 1 111 ? 10.723 -1.223 -15.673 1.00 53.66 111 THR A CA 1
ATOM 1526 C C . THR A 1 111 ? 9.199 -1.188 -15.703 1.00 52.40 111 THR A C 1
ATOM 1527 O O . THR A 1 111 ? 8.546 -1.849 -14.886 1.00 54.88 111 THR A O 1
ATOM 1538 N N . GLU A 1 112 ? 8.615 -0.428 -16.629 1.00 57.43 112 GLU A N 1
ATOM 1539 C CA . GLU A 1 112 ? 7.161 -0.316 -16.681 1.00 53.26 112 GLU A CA 1
ATOM 1540 C C . GLU A 1 112 ? 6.524 -1.625 -17.131 1.00 63.08 112 GLU A C 1
ATOM 1541 O O . GLU A 1 112 ? 5.468 -2.017 -16.619 1.00 54.72 112 GLU A O 1
ATOM 1553 N N . LEU A 1 113 ? 7.146 -2.314 -18.090 1.00 60.51 113 LEU A N 1
ATOM 1554 C CA . LEU A 1 113 ? 6.605 -3.592 -18.535 1.00 49.60 113 LEU A CA 1
ATOM 1555 C C . LEU A 1 113 ? 6.738 -4.660 -17.459 1.00 48.02 113 LEU A C 1
ATOM 1556 O O . LEU A 1 113 ? 5.898 -5.563 -17.381 1.00 46.72 113 LEU A O 1
ATOM 1572 N N . LYS A 1 114 ? 7.781 -4.581 -16.627 1.00 43.58 114 LYS A N 1
ATOM 1573 C CA . LYS A 1 114 ? 7.937 -5.560 -15.555 1.00 49.28 114 LYS A CA 1
ATOM 1574 C C . LYS A 1 114 ? 6.794 -5.454 -14.554 1.00 51.22 114 LYS A C 1
ATOM 1575 O O . LYS A 1 114 ? 6.123 -6.447 -14.249 1.00 48.07 114 LYS A O 1
ATOM 1594 N N . ALA A 1 115 ? 6.567 -4.251 -14.021 1.00 53.24 115 ALA A N 1
ATOM 1595 C CA . ALA A 1 115 ? 5.498 -4.067 -13.044 1.00 51.64 115 ALA A CA 1
ATOM 1596 C C . ALA A 1 115 ? 4.156 -4.516 -13.607 1.00 40.10 115 ALA A C 1
ATOM 1597 O O . ALA A 1 115 ? 3.333 -5.089 -12.885 1.00 47.65 115 ALA A O 1
ATOM 1604 N N . ALA A 1 116 ? 3.916 -4.261 -14.894 1.00 46.30 116 ALA A N 1
ATOM 1605 C CA . ALA A 1 116 ? 2.677 -4.713 -15.518 1.00 43.55 116 ALA A CA 1
ATOM 1606 C C . ALA A 1 116 ? 2.548 -6.230 -15.434 1.00 49.25 116 ALA A C 1
ATOM 1607 O O . ALA A 1 116 ? 1.487 -6.757 -15.079 1.00 53.46 116 ALA A O 1
ATOM 1614 N N . PHE A 1 117 ? 3.621 -6.951 -15.767 1.00 47.07 117 PHE A N 1
ATOM 1615 C CA . PHE A 1 117 ? 3.604 -8.405 -15.638 1.00 49.21 117 PHE A CA 1
ATOM 1616 C C . PHE A 1 117 ? 3.396 -8.818 -14.186 1.00 49.46 117 PHE A C 1
ATOM 1617 O O . PHE A 1 117 ? 2.551 -9.670 -13.883 1.00 42.04 117 PHE A O 1
ATOM 1634 N N . ASP A 1 118 ? 4.164 -8.221 -13.270 1.00 47.75 118 ASP A N 1
ATOM 1635 C CA . ASP A 1 118 ? 4.029 -8.561 -11.857 1.00 52.18 118 ASP A CA 1
ATOM 1636 C C . ASP A 1 118 ? 2.617 -8.287 -11.357 1.00 52.13 118 ASP A C 1
ATOM 1637 O O . ASP A 1 118 ? 2.058 -9.078 -10.586 1.00 58.85 118 ASP A O 1
ATOM 1646 N N . LYS A 1 119 ? 2.024 -7.169 -11.779 1.00 47.35 119 LYS A N 1
ATOM 1647 C CA . LYS A 1 119 ? 0.664 -6.854 -11.355 1.00 47.02 119 LYS A CA 1
ATOM 1648 C C . LYS A 1 119 ? -0.306 -7.940 -11.802 1.00 44.35 119 LYS A C 1
ATOM 1649 O O . LYS A 1 119 ? -1.079 -8.469 -10.996 1.00 45.99 119 LYS A O 1
ATOM 1668 N N . ALA A 1 120 ? -0.273 -8.291 -13.090 1.00 41.56 120 ALA A N 1
ATOM 1669 C CA . ALA A 1 120 ? -1.191 -9.305 -13.599 1.00 48.57 120 ALA A CA 1
ATOM 1670 C C . ALA A 1 120 ? -0.911 -10.669 -12.981 1.00 49.24 120 ALA A C 1
ATOM 1671 O O . ALA A 1 120 ? -1.845 -11.415 -12.665 1.00 51.01 120 ALA A O 1
ATOM 1678 N N . LEU A 1 121 ? 0.367 -11.018 -12.804 1.00 44.23 121 LEU A N 1
ATOM 1679 C CA . LEU A 1 121 ? 0.698 -12.303 -12.196 1.00 49.53 121 LEU A CA 1
ATOM 1680 C C . LEU A 1 121 ? 0.170 -12.386 -10.769 1.00 53.87 121 LEU A C 1
ATOM 1681 O O . LEU A 1 121 ? -0.356 -13.425 -10.351 1.00 43.05 121 LEU A O 1
ATOM 1697 N N . THR A 1 122 ? 0.305 -11.302 -10.003 1.00 48.87 122 THR A N 1
ATOM 1698 C CA . THR A 1 122 ? -0.241 -11.294 -8.652 1.00 46.91 122 THR A CA 1
ATOM 1699 C C . THR A 1 122 ? -1.759 -11.405 -8.668 1.00 49.20 122 THR A C 1
ATOM 1700 O O . THR A 1 122 ? -2.346 -12.019 -7.771 1.00 52.69 122 THR A O 1
ATOM 1711 N N . GLU A 1 123 ? -2.409 -10.830 -9.680 1.00 42.47 123 GLU A N 1
ATOM 1712 C CA . GLU A 1 123 ? -3.866 -10.808 -9.706 1.00 46.45 123 GLU A CA 1
ATOM 1713 C C . GLU A 1 123 ? -4.456 -12.135 -10.164 1.00 51.21 123 GLU A C 1
ATOM 1714 O O . GLU A 1 123 ? -5.568 -12.485 -9.752 1.00 60.47 123 GLU A O 1
ATOM 1726 N N . LEU A 1 124 ? -3.747 -12.878 -11.015 1.00 50.80 124 LEU A N 1
ATOM 1727 C CA . LEU A 1 124 ? -4.260 -14.153 -11.494 1.00 49.29 124 LEU A CA 1
ATOM 1728 C C . LEU A 1 124 ? -3.976 -15.279 -10.511 1.00 52.88 124 LEU A C 1
ATOM 1729 O O . LEU A 1 124 ? -4.620 -16.333 -10.583 1.00 46.93 124 LEU A O 1
ATOM 1745 N N . ARG A 1 125 ? -3.012 -15.081 -9.606 1.00 43.23 125 ARG A N 1
ATOM 1746 C CA . ARG A 1 125 ? -2.776 -16.032 -8.526 1.00 46.98 125 ARG A CA 1
ATOM 1747 C C . ARG A 1 125 ? -3.733 -15.798 -7.364 1.00 47.61 125 ARG A C 1
ATOM 1748 O O . ARG A 1 125 ? -4.174 -16.754 -6.716 1.00 53.86 125 ARG A O 1
ATOM 1769 N N . GLN A 1 126 ? -4.065 -14.534 -7.088 1.00 51.50 126 GLN A N 1
ATOM 1770 C CA . GLN A 1 126 ? -4.941 -14.231 -5.960 1.00 54.15 126 GLN A CA 1
ATOM 1771 C C . GLN A 1 126 ? -6.362 -14.720 -6.210 1.00 53.68 126 GLN A C 1
ATOM 1772 O O . GLN A 1 126 ? -7.037 -15.179 -5.281 1.00 53.03 126 GLN A O 1
ATOM 1786 N N . ASP A 1 127 ? -6.841 -14.621 -7.449 1.00 53.55 127 ASP A N 1
ATOM 1787 C CA . ASP A 1 127 ? -8.207 -15.000 -7.784 1.00 51.72 127 ASP A CA 1
ATOM 1788 C C . ASP A 1 127 ? -8.332 -16.462 -8.198 1.00 54.09 127 ASP A C 1
ATOM 1789 O O . ASP A 1 127 ? -9.394 -16.868 -8.682 1.00 57.65 127 ASP A O 1
ATOM 1798 N N . GLY A 1 128 ? -7.276 -17.255 -8.030 1.00 52.28 128 GLY A N 1
ATOM 1799 C CA . GLY A 1 128 ? -7.349 -18.678 -8.281 1.00 49.88 128 GLY A CA 1
ATOM 1800 C C . GLY A 1 128 ? -7.140 -19.098 -9.715 1.00 52.45 128 GLY A C 1
ATOM 1801 O O . GLY A 1 128 ? -7.272 -20.290 -10.020 1.00 52.84 128 GLY A O 1
ATOM 1805 N N . THR A 1 129 ? -6.815 -18.165 -10.611 1.00 50.11 129 THR A N 1
ATOM 1806 C CA . THR A 1 129 ? -6.607 -18.539 -12.004 1.00 46.59 129 THR A CA 1
ATOM 1807 C C . THR A 1 129 ? -5.322 -19.340 -12.170 1.00 44.30 129 THR A C 1
ATOM 1808 O O . THR A 1 129 ? -5.262 -20.263 -12.991 1.00 50.67 129 THR A O 1
ATOM 1819 N N . TYR A 1 130 ? -4.283 -19.004 -11.404 1.00 44.00 130 TYR A N 1
ATOM 1820 C CA . TYR A 1 130 ? -3.067 -19.810 -11.416 1.00 45.17 130 TYR A CA 1
ATOM 1821 C C . TYR A 1 130 ? -3.377 -21.264 -11.078 1.00 51.97 130 TYR A C 1
ATOM 1822 O O . TYR A 1 130 ? -2.967 -22.184 -11.797 1.00 46.20 130 TYR A O 1
ATOM 1840 N N . ASP A 1 131 ? -4.111 -21.489 -9.985 1.00 57.08 131 ASP A N 1
ATOM 1841 C CA . ASP A 1 131 ? -4.364 -22.851 -9.522 1.00 60.76 131 ASP A CA 1
ATOM 1842 C C . ASP A 1 131 ? -5.170 -23.643 -10.546 1.00 55.70 131 ASP A C 1
ATOM 1843 O O . ASP A 1 131 ? -4.797 -24.765 -10.911 1.00 59.07 131 ASP A O 1
ATOM 1847 N N . LYS A 1 132 ? -6.287 -23.076 -11.018 1.00 56.30 132 LYS A N 1
ATOM 1848 C CA . LYS A 1 132 ? -7.124 -23.778 -11.989 1.00 53.48 132 LYS A CA 1
ATOM 1849 C C . LYS A 1 132 ? -6.344 -24.116 -13.254 1.00 62.78 132 LYS A C 1
ATOM 1850 O O . LYS A 1 132 ? -6.503 -25.203 -13.816 1.00 58.18 132 LYS A O 1
ATOM 1855 N N . MET A 1 133 ? -5.484 -23.210 -13.698 1.00 56.30 133 MET A N 1
ATOM 1856 C CA . MET A 1 133 ? -4.688 -23.387 -14.903 1.00 54.06 133 MET A CA 1
ATOM 1857 C C . MET A 1 133 ? -3.506 -24.315 -14.670 1.00 58.32 133 MET A C 1
ATOM 1858 O O . MET A 1 133 ? -3.094 -25.028 -15.597 1.00 48.22 133 MET A O 1
ATOM 1872 N N . ALA A 1 134 ? -2.989 -24.354 -13.438 1.00 47.81 134 ALA A N 1
ATOM 1873 C CA . ALA A 1 134 ? -1.970 -25.340 -13.105 1.00 53.19 134 ALA A CA 1
ATOM 1874 C C . ALA A 1 134 ? -2.577 -26.731 -12.991 1.00 56.66 134 ALA A C 1
ATOM 1875 O O . ALA A 1 134 ? -1.974 -27.714 -13.433 1.00 57.64 134 ALA A O 1
ATOM 1882 N N . LYS A 1 135 ? -3.774 -26.835 -12.404 1.00 57.73 135 LYS A N 1
ATOM 1883 C CA . LYS A 1 135 ? -4.414 -28.133 -12.227 1.00 54.30 135 LYS A CA 1
ATOM 1884 C C . LYS A 1 135 ? -4.668 -28.850 -13.545 1.00 56.41 135 LYS A C 1
ATOM 1885 O O . LYS A 1 135 ? -4.977 -30.047 -13.530 1.00 55.11 135 LYS A O 1
ATOM 1890 N N . LYS A 1 136 ? -4.553 -28.156 -14.678 1.00 54.82 136 LYS A N 1
ATOM 1891 C CA . LYS A 1 136 ? -4.765 -28.810 -15.964 1.00 55.22 136 LYS A CA 1
ATOM 1892 C C . LYS A 1 136 ? -3.608 -29.739 -16.309 1.00 49.23 136 LYS A C 1
ATOM 1893 O O . LYS A 1 136 ? -3.820 -30.830 -16.854 1.00 55.79 136 LYS A O 1
ATOM 1912 N N . TYR A 1 137 ? -2.379 -29.323 -16.008 1.00 53.94 137 TYR A N 1
ATOM 1913 C CA . TYR A 1 137 ? -1.195 -30.055 -16.438 1.00 55.32 137 TYR A CA 1
ATOM 1914 C C . TYR A 1 137 ? -0.601 -30.943 -15.358 1.00 53.03 137 TYR A C 1
ATOM 1915 O O . TYR A 1 137 ? -0.050 -32.001 -15.681 1.00 47.87 137 TYR A O 1
ATOM 1933 N N . PHE A 1 138 ? -0.693 -30.549 -14.092 1.00 53.36 138 PHE A N 1
ATOM 1934 C CA . PHE A 1 138 ? 0.124 -31.146 -13.049 1.00 58.34 138 PHE A CA 1
ATOM 1935 C C . PHE A 1 138 ? -0.726 -31.610 -11.875 1.00 58.75 138 PHE A C 1
ATOM 1936 O O . PHE A 1 138 ? -1.852 -31.151 -11.669 1.00 50.37 138 PHE A O 1
ATOM 1953 N N . ASP A 1 139 ? -0.149 -32.526 -11.094 1.00 51.39 139 ASP A N 1
ATOM 1954 C CA . ASP A 1 139 ? -0.767 -33.056 -9.885 1.00 62.72 139 ASP A CA 1
ATOM 1955 C C . ASP A 1 139 ? 0.070 -32.734 -8.650 1.00 66.17 139 ASP A C 1
ATOM 1956 O O . ASP A 1 139 ? 0.114 -33.516 -7.698 1.00 72.70 139 ASP A O 1
ATOM 1965 N N . PHE A 1 140 ? 0.744 -31.587 -8.658 1.00 71.81 140 PHE A N 1
ATOM 1966 C CA . PHE A 1 140 ? 1.613 -31.195 -7.557 1.00 79.36 140 PHE A CA 1
ATOM 1967 C C . PHE A 1 140 ? 1.743 -29.679 -7.559 1.00 65.69 140 PHE A C 1
ATOM 1968 O O . PHE A 1 140 ? 1.311 -29.000 -8.493 1.00 67.47 140 PHE A O 1
ATOM 1985 N N . ASN A 1 141 ? 2.352 -29.156 -6.496 1.00 72.97 141 ASN A N 1
ATOM 1986 C CA . ASN A 1 141 ? 2.555 -27.715 -6.348 1.00 76.84 141 ASN A CA 1
ATOM 1987 C C . ASN A 1 141 ? 3.719 -27.309 -7.242 1.00 78.26 141 ASN A C 1
ATOM 1988 O O . ASN A 1 141 ? 4.876 -27.261 -6.820 1.00 80.45 141 ASN A O 1
ATOM 1999 N N . VAL A 1 142 ? 3.402 -27.003 -8.500 1.00 67.57 142 VAL A N 1
ATOM 2000 C CA . VAL A 1 142 ? 4.443 -26.642 -9.454 1.00 64.29 142 VAL A CA 1
ATOM 2001 C C . VAL A 1 142 ? 5.027 -25.277 -9.134 1.00 62.20 142 VAL A C 1
ATOM 2002 O O . VAL A 1 142 ? 6.188 -25.002 -9.457 1.00 48.82 142 VAL A O 1
ATOM 2008 N N . TYR A 1 143 ? 4.250 -24.398 -8.501 1.00 51.66 143 TYR A N 1
ATOM 2009 C CA . TYR A 1 143 ? 4.810 -23.113 -8.105 1.00 63.55 143 TYR A CA 1
ATOM 2010 C C . TYR A 1 143 ? 5.917 -23.292 -7.076 1.00 62.41 143 TYR A C 1
ATOM 2011 O O . TYR A 1 143 ? 6.913 -22.561 -7.091 1.00 57.03 143 TYR A O 1
ATOM 2029 N N . GLY A 1 144 ? 5.748 -24.240 -6.160 1.00 70.92 144 GLY A N 1
ATOM 2030 C CA . GLY A 1 144 ? 6.755 -24.499 -5.153 1.00 72.85 144 GLY A CA 1
ATOM 2031 C C . GLY A 1 144 ? 6.715 -23.524 -3.995 1.00 65.85 144 GLY A C 1
ATOM 2032 O O . GLY A 1 144 ? 5.638 -23.156 -3.518 1.00 65.05 144 GLY A O 1
ATOM 2036 N N . ASP A 1 145 ? 7.888 -23.099 -3.536 1.00 67.90 145 ASP A N 1
ATOM 2037 C CA . ASP A 1 145 ? 7.988 -22.207 -2.387 1.00 75.20 145 ASP A CA 1
ATOM 2038 C C . ASP A 1 145 ? 7.683 -20.763 -2.771 1.00 82.27 145 ASP A C 1
ATOM 2039 O O . ASP A 1 145 ? 7.633 -19.881 -1.913 1.00 83.72 145 ASP A O 1
ATOM 2044 N N . LEU B 1 2 ? 24.100 -54.827 -11.987 1.00 53.56 2 LEU B N 1
ATOM 2045 C CA . LEU B 1 2 ? 23.641 -53.442 -12.015 1.00 54.31 2 LEU B CA 1
ATOM 2046 C C . LEU B 1 2 ? 23.265 -52.972 -10.610 1.00 52.83 2 LEU B C 1
ATOM 2047 O O . LEU B 1 2 ? 23.855 -52.019 -10.119 1.00 55.71 2 LEU B O 1
ATOM 2062 N N . PRO B 1 3 ? 22.297 -53.643 -9.943 1.00 57.42 3 PRO B N 1
ATOM 2063 C CA . PRO B 1 3 ? 21.947 -53.233 -8.571 1.00 55.52 3 PRO B CA 1
ATOM 2064 C C . PRO B 1 3 ? 23.182 -53.135 -7.689 1.00 51.51 3 PRO B C 1
ATOM 2065 O O . PRO B 1 3 ? 23.817 -54.153 -7.401 1.00 54.64 3 PRO B O 1
ATOM 2076 N N . GLN B 1 4 ? 23.545 -51.925 -7.270 1.00 51.90 4 GLN B N 1
ATOM 2077 C CA . GLN B 1 4 ? 24.778 -51.715 -6.515 1.00 53.07 4 GLN B CA 1
ATOM 2078 C C . GLN B 1 4 ? 24.746 -50.320 -5.899 1.00 50.82 4 GLN B C 1
ATOM 2079 O O . GLN B 1 4 ? 23.819 -49.539 -6.130 1.00 53.52 4 GLN B O 1
ATOM 2093 N N . THR B 1 5 ? 25.781 -50.013 -5.117 1.00 49.22 5 THR B N 1
ATOM 2094 C CA . THR B 1 5 ? 25.959 -48.692 -4.525 1.00 63.11 5 THR B CA 1
ATOM 2095 C C . THR B 1 5 ? 27.062 -47.954 -5.273 1.00 53.15 5 THR B C 1
ATOM 2096 O O . THR B 1 5 ? 28.145 -48.507 -5.491 1.00 56.04 5 THR B O 1
ATOM 2107 N N . VAL B 1 6 ? 26.788 -46.712 -5.661 1.00 52.18 6 VAL B N 1
ATOM 2108 C CA . VAL B 1 6 ? 27.754 -45.876 -6.367 1.00 49.48 6 VAL B CA 1
ATOM 2109 C C . VAL B 1 6 ? 27.984 -44.626 -5.529 1.00 47.31 6 VAL B C 1
ATOM 2110 O O . VAL B 1 6 ? 27.126 -43.736 -5.480 1.00 53.62 6 VAL B O 1
ATOM 2123 N N . ARG B 1 7 ? 29.138 -44.556 -4.872 1.00 45.27 7 ARG B N 1
ATOM 2124 C CA . ARG B 1 7 ? 29.541 -43.370 -4.124 1.00 46.48 7 ARG 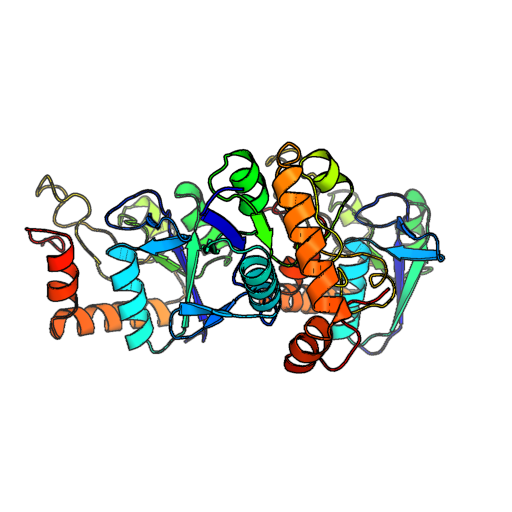B CA 1
ATOM 2125 C C . ARG B 1 7 ? 30.233 -42.418 -5.091 1.00 44.03 7 ARG B C 1
ATOM 2126 O O . ARG B 1 7 ? 31.310 -42.726 -5.611 1.00 49.19 7 ARG B O 1
ATOM 2147 N N . ILE B 1 8 ? 29.614 -41.268 -5.337 1.00 41.28 8 ILE B N 1
ATOM 2148 C CA . ILE B 1 8 ? 30.149 -40.267 -6.251 1.00 45.66 8 ILE B CA 1
ATOM 2149 C C . ILE B 1 8 ? 30.865 -39.207 -5.428 1.00 43.99 8 ILE B C 1
ATOM 2150 O O . ILE B 1 8 ? 30.253 -38.548 -4.579 1.00 44.17 8 ILE B O 1
ATOM 2166 N N . GLY B 1 9 ? 32.161 -39.042 -5.676 1.00 45.74 9 GLY B N 1
ATOM 2167 C CA . GLY B 1 9 ? 32.926 -37.986 -5.040 1.00 54.13 9 GLY B CA 1
ATOM 2168 C C . GLY B 1 9 ? 32.902 -36.720 -5.881 1.00 47.19 9 GLY B C 1
ATOM 2169 O O . GLY B 1 9 ? 33.050 -36.764 -7.101 1.00 45.73 9 GLY B O 1
ATOM 2173 N N . THR B 1 10 ? 32.715 -35.585 -5.209 1.00 54.56 10 THR B N 1
ATOM 2174 C CA . THR B 1 10 ? 32.614 -34.307 -5.898 1.00 54.21 10 THR B CA 1
ATOM 2175 C C . THR B 1 10 ? 33.152 -33.199 -5.005 1.00 56.14 10 THR B C 1
ATOM 2176 O O . THR B 1 10 ? 33.006 -33.236 -3.780 1.00 43.00 10 THR B O 1
ATOM 2187 N N . ASP B 1 11 ? 33.781 -32.213 -5.642 1.00 50.21 11 ASP B N 1
ATOM 2188 C CA . ASP B 1 11 ? 34.309 -31.034 -4.963 1.00 50.94 11 ASP B CA 1
ATOM 2189 C C . ASP B 1 11 ? 33.254 -29.936 -5.040 1.00 50.25 11 ASP B C 1
ATOM 2190 O O . ASP B 1 11 ? 33.003 -29.381 -6.115 1.00 55.53 11 ASP B O 1
ATOM 2199 N N . THR B 1 12 ? 32.636 -29.622 -3.903 1.00 51.71 12 THR B N 1
ATOM 2200 C CA . THR B 1 12 ? 31.494 -28.708 -3.870 1.00 50.50 12 THR B CA 1
ATOM 2201 C C . THR B 1 12 ? 31.896 -27.240 -3.875 1.00 51.15 12 THR B C 1
ATOM 2202 O O . THR B 1 12 ? 31.320 -26.441 -3.134 1.00 58.75 12 THR B O 1
ATOM 2213 N N . THR B 1 13 ? 32.866 -26.849 -4.704 1.00 55.23 13 THR B N 1
ATOM 2214 C CA . THR B 1 13 ? 33.318 -25.462 -4.727 1.00 60.18 13 THR B CA 1
ATOM 2215 C C . THR B 1 13 ? 33.328 -24.872 -6.133 1.00 49.72 13 THR B C 1
ATOM 2216 O O . THR B 1 13 ? 34.031 -23.885 -6.375 1.00 54.02 13 THR B O 1
ATOM 2227 N N . TYR B 1 14 ? 32.556 -25.435 -7.063 1.00 50.53 14 TYR B N 1
ATOM 2228 C CA . TYR B 1 14 ? 32.555 -24.980 -8.450 1.00 50.96 14 TYR B CA 1
ATOM 2229 C C . TYR B 1 14 ? 31.120 -24.888 -8.974 1.00 52.34 14 TYR B C 1
ATOM 2230 O O . TYR B 1 14 ? 30.710 -25.590 -9.894 1.00 52.61 14 TYR B O 1
ATOM 2248 N N . ALA B 1 15 ? 30.335 -23.999 -8.370 1.00 42.48 15 ALA B N 1
ATOM 2249 C CA . ALA B 1 15 ? 29.057 -23.626 -8.951 1.00 48.98 15 ALA B CA 1
ATOM 2250 C C . ALA B 1 15 ? 29.293 -23.015 -10.334 1.00 52.43 15 ALA B C 1
ATOM 2251 O O . ALA B 1 15 ? 30.298 -22.334 -10.553 1.00 60.24 15 ALA B O 1
ATOM 2258 N N . PRO B 1 16 ? 28.377 -23.230 -11.292 1.00 54.33 16 PRO B N 1
ATOM 2259 C CA . PRO B 1 16 ? 27.080 -23.899 -11.148 1.00 49.15 16 PRO B CA 1
ATOM 2260 C C . PRO B 1 16 ? 27.108 -25.402 -11.403 1.00 45.91 16 PRO B C 1
ATOM 2261 O O . PRO B 1 16 ? 26.067 -26.006 -11.666 1.00 39.78 16 PRO B O 1
ATOM 2272 N N . PHE B 1 17 ? 28.291 -26.002 -11.323 1.00 47.79 17 PHE B N 1
ATOM 2273 C CA . PHE B 1 17 ? 28.421 -27.424 -11.603 1.00 53.64 17 PHE B CA 1
ATOM 2274 C C . PHE B 1 17 ? 28.297 -28.264 -10.338 1.00 46.35 17 PHE B C 1
ATOM 2275 O O . PHE B 1 17 ? 27.566 -29.258 -10.324 1.00 44.85 17 PHE B O 1
ATOM 2292 N N . SER B 1 18 ? 28.979 -27.872 -9.266 1.00 43.32 18 SER B N 1
ATOM 2293 C CA . SER B 1 18 ? 28.901 -28.615 -8.013 1.00 53.23 18 SER B CA 1
ATOM 2294 C C . SER B 1 18 ? 29.167 -27.671 -6.853 1.00 48.70 18 SER B C 1
ATOM 2295 O O . SER B 1 18 ? 30.270 -27.133 -6.729 1.00 43.08 18 SER B O 1
ATOM 2303 N N . SER B 1 19 ? 28.159 -27.480 -6.012 1.00 45.94 19 SER B N 1
ATOM 2304 C CA . SER B 1 19 ? 28.285 -26.652 -4.823 1.00 47.02 19 SER B CA 1
ATOM 2305 C C . SER B 1 19 ? 27.270 -27.155 -3.802 1.00 51.23 19 SER B C 1
ATOM 2306 O O . SER B 1 19 ? 26.754 -28.271 -3.921 1.00 52.14 19 SER B O 1
ATOM 2314 N N . LYS B 1 20 ? 26.971 -26.328 -2.802 1.00 55.02 20 LYS B N 1
ATOM 2315 C CA . LYS B 1 20 ? 26.009 -26.685 -1.772 1.00 52.97 20 LYS B CA 1
ATOM 2316 C C . LYS B 1 20 ? 25.087 -25.508 -1.497 1.00 59.21 20 LYS B C 1
ATOM 2317 O O . LYS B 1 20 ? 25.529 -24.357 -1.450 1.00 59.89 20 LYS B O 1
ATOM 2329 N N . ASP B 1 21 ? 23.803 -25.809 -1.321 1.00 57.28 21 ASP B N 1
ATOM 2330 C CA . ASP B 1 21 ? 22.828 -24.804 -0.937 1.00 54.64 21 ASP B CA 1
ATOM 2331 C C . ASP B 1 21 ? 22.907 -24.547 0.566 1.00 59.40 21 ASP B C 1
ATOM 2332 O O . ASP B 1 21 ? 23.583 -25.260 1.312 1.00 59.73 21 ASP B O 1
ATOM 2341 N N . ALA B 1 22 ? 22.195 -23.509 1.013 1.00 56.00 22 ALA B N 1
ATOM 2342 C CA . ALA B 1 22 ? 22.191 -23.174 2.431 1.00 61.14 22 ALA B CA 1
ATOM 2343 C C . ALA B 1 22 ? 21.540 -24.259 3.278 1.00 62.98 22 ALA B C 1
ATOM 2344 O O . ALA B 1 22 ? 21.774 -24.305 4.491 1.00 73.39 22 ALA B O 1
ATOM 2351 N N . LYS B 1 23 ? 20.727 -25.127 2.672 1.00 64.10 23 LYS B N 1
ATOM 2352 C CA . LYS B 1 23 ? 20.131 -26.232 3.412 1.00 65.34 23 LYS B CA 1
ATOM 2353 C C . LYS B 1 23 ? 21.115 -27.373 3.582 1.00 69.29 23 LYS B C 1
ATOM 2354 O O . LYS B 1 23 ? 21.080 -28.082 4.597 1.00 74.01 23 LYS B O 1
ATOM 2358 N N . GLY B 1 24 ? 22.148 -27.479 2.729 1.00 73.30 24 GLY B N 1
ATOM 2359 C CA . GLY B 1 24 ? 23.231 -28.481 2.847 1.00 59.46 24 GLY B CA 1
ATOM 2360 C C . GLY B 1 24 ? 23.299 -29.450 1.685 1.00 71.72 24 GLY B C 1
ATOM 2361 O O . GLY B 1 24 ? 24.340 -30.105 1.544 1.00 57.47 24 GLY B O 1
ATOM 2365 N N . GLU B 1 25 ? 22.238 -29.558 0.890 1.00 73.41 25 GLU B N 1
ATOM 2366 C CA . GLU B 1 25 ? 22.160 -30.491 -0.261 1.00 76.92 25 GLU B CA 1
ATOM 2367 C C . GLU B 1 25 ? 23.172 -30.113 -1.322 1.00 65.34 25 GLU B C 1
ATOM 2368 O O . GLU B 1 25 ? 23.556 -28.978 -1.362 1.00 52.67 25 GLU B O 1
ATOM 2380 N N . PHE B 1 26 ? 23.545 -31.065 -2.162 1.00 66.10 26 PHE B N 1
ATOM 2381 C CA . PHE B 1 26 ? 24.499 -30.843 -3.267 1.00 52.98 26 PHE B CA 1
ATOM 2382 C C . PHE B 1 26 ? 23.694 -30.344 -4.468 1.00 50.11 26 PHE B C 1
ATOM 2383 O O . PHE B 1 26 ? 22.666 -30.941 -4.716 1.00 42.31 26 PHE B O 1
ATOM 2400 N N . ILE B 1 27 ? 24.116 -29.277 -5.138 1.00 46.07 27 ILE B N 1
ATOM 2401 C CA . ILE B 1 27 ? 23.427 -28.665 -6.265 1.00 46.76 27 ILE B CA 1
ATOM 2402 C C . ILE B 1 27 ? 24.431 -28.372 -7.372 1.00 48.20 27 ILE B C 1
ATOM 2403 O O . ILE B 1 27 ? 25.632 -28.224 -7.135 1.00 42.71 27 ILE B O 1
ATOM 2419 N N . GLY B 1 28 ? 23.917 -28.292 -8.592 1.00 41.75 28 GLY B N 1
ATOM 2420 C CA . GLY B 1 28 ? 24.718 -27.989 -9.760 1.00 44.65 28 GLY B CA 1
ATOM 2421 C C . GLY B 1 28 ? 24.393 -28.906 -10.923 1.00 46.02 28 GLY B C 1
ATOM 2422 O O . GLY B 1 28 ? 23.668 -29.891 -10.800 1.00 40.81 28 GLY B O 1
ATOM 2426 N N . PHE B 1 29 ? 24.956 -28.541 -12.079 1.00 48.44 29 PHE B N 1
ATOM 2427 C CA . PHE B 1 29 ? 24.787 -29.343 -13.287 1.00 39.69 29 PHE B CA 1
ATOM 2428 C C . PHE B 1 29 ? 25.387 -30.731 -13.103 1.00 39.55 29 PHE B C 1
ATOM 2429 O O . PHE B 1 29 ? 24.767 -31.741 -13.455 1.00 37.77 29 PHE B O 1
ATOM 2446 N N . ASP B 1 30 ? 26.595 -30.803 -12.534 1.00 45.09 30 ASP B N 1
ATOM 2447 C CA . ASP B 1 30 ? 27.212 -32.101 -12.273 1.00 43.91 30 ASP B CA 1
ATOM 2448 C C . ASP B 1 30 ? 26.312 -32.974 -11.408 1.00 34.13 30 ASP B C 1
ATOM 2449 O O . ASP B 1 30 ? 26.227 -34.191 -11.614 1.00 43.30 30 ASP B O 1
ATOM 2458 N N . ILE B 1 31 ? 25.626 -32.369 -10.437 1.00 40.92 31 ILE B N 1
ATOM 2459 C CA . ILE B 1 31 ? 24.800 -33.148 -9.519 1.00 40.39 31 ILE B CA 1
ATOM 2460 C C . ILE B 1 31 ? 23.537 -33.633 -10.218 1.00 42.08 31 ILE B C 1
ATOM 2461 O O . ILE B 1 31 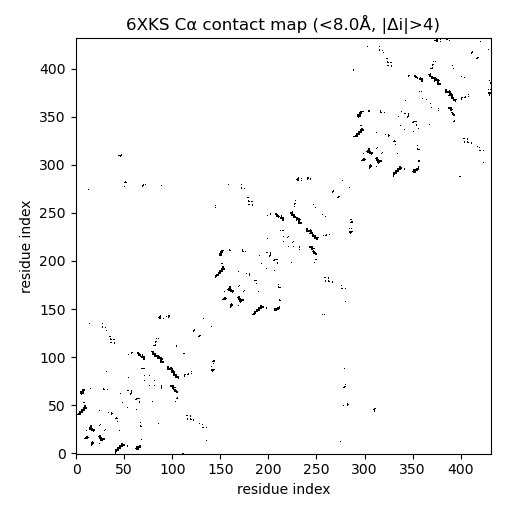? 23.089 -34.767 -10.004 1.00 36.02 31 ILE B O 1
ATOM 2477 N N . ASP B 1 32 ? 22.935 -32.785 -11.051 1.00 44.12 32 ASP B N 1
ATOM 2478 C CA . ASP B 1 32 ? 21.744 -33.203 -11.783 1.00 44.23 32 ASP B CA 1
ATOM 2479 C C . ASP B 1 32 ? 22.066 -34.332 -12.755 1.00 40.12 32 ASP B C 1
ATOM 2480 O O . ASP B 1 32 ? 21.298 -35.293 -12.873 1.00 37.61 32 ASP B O 1
ATOM 2489 N N . LEU B 1 33 ? 23.194 -34.230 -13.461 1.00 44.29 33 LEU B N 1
ATOM 2490 C CA . LEU B 1 33 ? 23.591 -35.286 -14.388 1.00 44.15 33 LEU B CA 1
ATOM 2491 C C . LEU B 1 33 ? 23.801 -36.605 -13.656 1.00 40.08 33 LEU B C 1
ATOM 2492 O O . LEU B 1 33 ? 23.297 -37.651 -14.079 1.00 37.35 33 LEU B O 1
ATOM 2508 N N . GLY B 1 34 ? 24.545 -36.573 -12.549 1.00 39.06 34 GLY B N 1
ATOM 2509 C CA . GLY B 1 34 ? 24.810 -37.800 -11.813 1.00 54.24 34 GLY B CA 1
ATOM 2510 C C . GLY B 1 34 ? 23.540 -38.471 -11.330 1.00 40.28 34 GLY B C 1
ATOM 2511 O O . GLY B 1 34 ? 23.340 -39.672 -11.526 1.00 40.98 34 GLY B O 1
ATOM 2515 N N . ASN B 1 35 ? 22.660 -37.700 -10.692 1.00 44.04 35 ASN B N 1
ATOM 2516 C CA . ASN B 1 35 ? 21.392 -38.254 -10.234 1.00 40.06 35 ASN B CA 1
ATOM 2517 C C . ASN B 1 35 ? 20.580 -38.793 -11.405 1.00 42.96 35 ASN B C 1
ATOM 2518 O O . ASN B 1 35 ? 20.117 -39.939 -11.381 1.00 46.94 35 ASN B O 1
ATOM 2529 N N . GLU B 1 36 ? 20.401 -37.977 -12.447 1.00 35.75 36 GLU B N 1
ATOM 2530 C CA . GLU B 1 36 ? 19.647 -38.428 -13.612 1.00 40.84 36 GLU B CA 1
ATOM 2531 C C . GLU B 1 36 ? 20.218 -39.726 -14.168 1.00 42.84 36 GLU B C 1
ATOM 2532 O O . GLU B 1 36 ? 19.469 -40.639 -14.532 1.00 44.23 36 GLU B O 1
ATOM 2544 N N . MET B 1 37 ? 21.547 -39.825 -14.244 1.00 39.43 37 MET B N 1
ATOM 2545 C CA . MET B 1 37 ? 22.159 -41.063 -14.709 1.00 52.31 37 MET B CA 1
ATOM 2546 C C . MET B 1 37 ? 21.904 -42.209 -13.736 1.00 48.76 37 MET B C 1
ATOM 2547 O O . MET B 1 37 ? 21.758 -43.359 -14.164 1.00 47.84 37 MET B O 1
ATOM 2561 N N . CYS B 1 38 ? 21.827 -41.918 -12.434 1.00 44.86 38 CYS B N 1
ATOM 2562 C CA . CYS B 1 38 ? 21.613 -42.976 -11.450 1.00 50.76 38 CYS B CA 1
ATOM 2563 C C . CYS B 1 38 ? 20.170 -43.463 -11.472 1.00 50.15 38 CYS B C 1
ATOM 2564 O O . CYS B 1 38 ? 19.912 -44.668 -11.350 1.00 44.58 38 CYS B O 1
ATOM 2571 N N . LYS B 1 39 ? 19.218 -42.537 -11.628 1.00 44.50 39 LYS B N 1
ATOM 2572 C CA . LYS B 1 39 ? 17.814 -42.918 -11.760 1.00 47.16 39 LYS B CA 1
ATOM 2573 C C . LYS B 1 39 ? 17.637 -43.983 -12.835 1.00 47.37 39 LYS B C 1
ATOM 2574 O O . LYS B 1 39 ? 16.999 -45.014 -12.601 1.00 46.09 39 LYS B O 1
ATOM 2593 N N . ARG B 1 40 ? 18.191 -43.747 -14.030 1.00 44.05 40 ARG B N 1
ATOM 2594 C CA . ARG B 1 40 ? 18.004 -44.682 -15.134 1.00 50.38 40 ARG B CA 1
ATOM 2595 C C . ARG B 1 40 ? 18.821 -45.948 -14.925 1.00 49.98 40 ARG B C 1
ATOM 2596 O O . ARG B 1 40 ? 18.373 -47.044 -15.276 1.00 47.28 40 ARG B O 1
ATOM 2617 N N . MET B 1 41 ? 20.029 -45.818 -14.370 1.00 53.20 41 MET B N 1
ATOM 2618 C CA . MET B 1 41 ? 20.814 -46.995 -14.022 1.00 38.55 41 MET B CA 1
ATOM 2619 C C . MET B 1 41 ? 20.144 -47.814 -12.929 1.00 53.00 41 MET B C 1
ATOM 2620 O O . MET B 1 41 ? 20.449 -49.001 -12.784 1.00 37.39 41 MET B O 1
ATOM 2634 N N . GLN B 1 42 ? 19.256 -47.198 -12.148 1.00 43.88 42 GLN B N 1
ATOM 2635 C CA . GLN B 1 42 ? 18.504 -47.881 -11.098 1.00 49.02 42 GLN B CA 1
ATOM 2636 C C . GLN B 1 42 ? 19.411 -48.422 -9.996 1.00 53.63 42 GLN B C 1
ATOM 2637 O O . GLN B 1 42 ? 19.054 -49.372 -9.297 1.00 55.90 42 GLN B O 1
ATOM 2651 N N . VAL B 1 43 ? 20.582 -47.823 -9.826 1.00 48.08 43 VAL B N 1
ATOM 2652 C CA . VAL B 1 43 ? 21.481 -48.182 -8.751 1.00 48.27 43 VAL B CA 1
ATOM 2653 C C . VAL B 1 43 ? 21.299 -47.183 -7.613 1.00 55.26 43 VAL B C 1
ATOM 2654 O O . VAL B 1 43 ? 20.635 -46.159 -7.755 1.00 63.36 43 VAL B O 1
ATOM 2667 N N . LYS B 1 44 ? 21.898 -47.484 -6.464 1.00 44.92 44 LYS B N 1
ATOM 2668 C CA . LYS B 1 44 ? 21.857 -46.584 -5.318 1.00 50.33 44 LYS B CA 1
ATOM 2669 C C . LYS B 1 44 ? 23.088 -45.685 -5.346 1.00 53.54 44 LYS B C 1
ATOM 2670 O O . LYS B 1 44 ? 24.219 -46.166 -5.211 1.00 53.53 44 LYS B O 1
ATOM 2689 N N . CYS B 1 45 ? 22.870 -44.386 -5.508 1.00 43.34 45 CYS B N 1
ATOM 2690 C CA . CYS B 1 45 ? 23.951 -43.417 -5.578 1.00 49.58 45 CYS B CA 1
ATOM 2691 C C . CYS B 1 45 ? 23.985 -42.589 -4.302 1.00 51.47 45 CYS B C 1
ATOM 2692 O O . CYS B 1 45 ? 22.940 -42.182 -3.782 1.00 42.78 45 CYS B O 1
ATOM 2699 N N . THR B 1 46 ? 25.193 -42.370 -3.794 1.00 47.73 46 THR B N 1
ATOM 2700 C CA . THR B 1 46 ? 25.437 -41.520 -2.640 1.00 50.68 46 THR B CA 1
ATOM 2701 C C . THR B 1 46 ? 26.504 -40.503 -3.018 1.00 54.14 46 THR B C 1
ATOM 2702 O O . THR B 1 46 ? 27.477 -40.837 -3.701 1.00 46.75 46 THR B O 1
ATOM 2713 N N . TRP B 1 47 ? 26.319 -39.265 -2.575 1.00 57.56 47 TRP B N 1
ATOM 2714 C CA . TRP B 1 47 ? 27.224 -38.176 -2.908 1.00 50.85 47 TRP B CA 1
ATOM 2715 C C . TRP B 1 47 ? 28.172 -37.918 -1.748 1.00 53.00 47 TRP B C 1
ATOM 2716 O O . TRP B 1 47 ? 27.763 -37.925 -0.583 1.00 53.48 47 TRP B O 1
ATOM 2737 N N . VAL B 1 48 ? 29.442 -37.693 -2.076 1.00 50.74 48 VAL B N 1
ATOM 2738 C CA . VAL B 1 48 ? 30.505 -37.548 -1.090 1.00 49.03 48 VAL B CA 1
ATOM 2739 C C . VAL B 1 48 ? 31.321 -36.314 -1.456 1.00 52.69 48 VAL B C 1
ATOM 2740 O O . VAL B 1 48 ? 32.044 -36.319 -2.459 1.00 47.52 48 VAL B O 1
ATOM 2753 N N . ALA B 1 49 ? 31.209 -35.263 -0.648 1.00 55.04 49 ALA B N 1
ATOM 2754 C CA . ALA B 1 49 ? 32.075 -34.104 -0.816 1.00 54.53 49 ALA B CA 1
ATOM 2755 C C . ALA B 1 49 ? 33.527 -34.508 -0.590 1.00 52.84 49 ALA B C 1
ATOM 2756 O O . ALA B 1 49 ? 33.833 -35.354 0.254 1.00 50.03 49 ALA B O 1
ATOM 2763 N N . SER B 1 50 ? 34.431 -33.893 -1.350 1.00 52.06 50 SER B N 1
ATOM 2764 C CA . SER B 1 50 ? 35.833 -34.277 -1.285 1.00 55.29 50 SER B CA 1
ATOM 2765 C C . SER B 1 50 ? 36.703 -33.211 -1.932 1.00 60.98 50 SER B C 1
ATOM 2766 O O . SER B 1 50 ? 36.333 -32.636 -2.959 1.00 57.45 50 SER B O 1
ATOM 2774 N N . ASP B 1 51 ? 37.857 -32.956 -1.317 1.00 52.21 51 ASP B N 1
ATOM 2775 C CA . ASP B 1 51 ? 38.850 -32.080 -1.920 1.00 52.52 51 ASP B CA 1
ATOM 2776 C C . ASP B 1 51 ? 39.246 -32.616 -3.289 1.00 59.21 51 ASP B C 1
ATOM 2777 O O . ASP B 1 51 ? 39.402 -33.825 -3.482 1.00 60.23 51 ASP B O 1
ATOM 2786 N N . PHE B 1 52 ? 39.411 -31.701 -4.245 1.00 66.04 52 PHE B N 1
ATOM 2787 C CA . PHE B 1 52 ? 39.643 -32.104 -5.628 1.00 56.26 52 PHE B CA 1
ATOM 2788 C C . PHE B 1 52 ? 40.825 -33.058 -5.743 1.00 63.87 52 PHE B C 1
ATOM 2789 O O . PHE B 1 52 ? 40.709 -34.147 -6.316 1.00 47.38 52 PHE B O 1
ATOM 2806 N N . ASP B 1 53 ? 41.977 -32.663 -5.198 1.00 63.83 53 ASP B N 1
ATOM 2807 C CA . ASP B 1 53 ? 43.188 -33.462 -5.341 1.00 56.67 53 ASP B CA 1
ATOM 2808 C C . ASP B 1 53 ? 43.085 -34.821 -4.662 1.00 62.12 53 ASP B C 1
ATOM 2809 O O . ASP B 1 53 ? 43.938 -35.680 -4.908 1.00 58.82 53 ASP B O 1
ATOM 2818 N N . ALA B 1 54 ? 42.071 -35.043 -3.828 1.00 53.80 54 ALA B N 1
ATOM 2819 C CA . ALA B 1 54 ? 41.879 -36.323 -3.163 1.00 64.74 54 ALA B CA 1
ATOM 2820 C C . ALA B 1 54 ? 40.894 -37.228 -3.890 1.00 62.07 54 ALA B C 1
ATOM 2821 O O . ALA B 1 54 ? 40.695 -38.371 -3.467 1.00 51.39 54 ALA B O 1
ATOM 2828 N N . LEU B 1 55 ? 40.286 -36.754 -4.978 1.00 55.16 55 LEU B N 1
ATOM 2829 C CA . LEU B 1 55 ? 39.239 -37.530 -5.635 1.00 60.23 55 LEU B CA 1
ATOM 2830 C C . LEU B 1 55 ? 39.804 -38.790 -6.278 1.00 61.13 55 LEU B C 1
ATOM 2831 O O . LEU B 1 55 ? 39.306 -39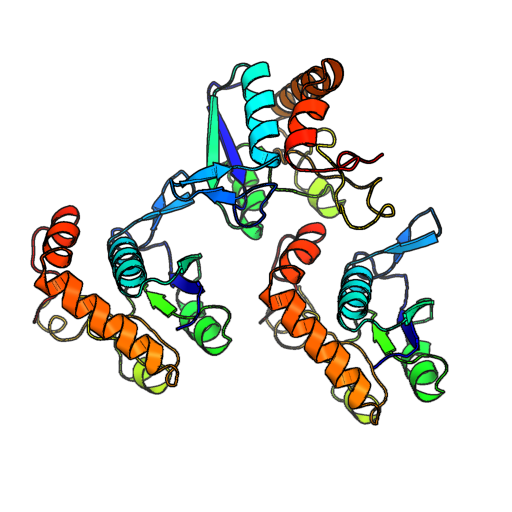.896 -6.038 1.00 53.53 55 LEU B O 1
ATOM 2847 N N . ILE B 1 56 ? 40.839 -38.648 -7.100 1.00 53.27 56 ILE B N 1
ATOM 2848 C CA . ILE B 1 56 ? 41.390 -39.790 -7.826 1.00 56.42 56 ILE B CA 1
ATOM 2849 C C . ILE B 1 56 ? 42.039 -40.762 -6.846 1.00 53.82 56 ILE B C 1
ATOM 2850 O O . ILE B 1 56 ? 41.831 -41.978 -6.963 1.00 57.91 56 ILE B O 1
ATOM 2866 N N . PRO B 1 57 ? 42.838 -40.293 -5.882 1.00 57.69 57 PRO B N 1
ATOM 2867 C CA . PRO B 1 57 ? 43.359 -41.233 -4.871 1.00 56.21 57 PRO B CA 1
ATOM 2868 C C . PRO B 1 57 ? 42.256 -41.990 -4.149 1.00 53.53 57 PRO B C 1
ATOM 2869 O O . PRO B 1 57 ? 42.347 -43.214 -3.983 1.00 49.93 57 PRO B O 1
ATOM 2880 N N . SER B 1 58 ? 41.203 -41.290 -3.718 1.00 57.29 58 SER B N 1
ATOM 2881 C CA . SER B 1 58 ? 40.092 -41.960 -3.049 1.00 55.99 58 SER B CA 1
ATOM 2882 C C . SER B 1 58 ? 39.424 -42.971 -3.972 1.00 49.73 58 SER B C 1
ATOM 2883 O O . SER B 1 58 ? 39.007 -44.048 -3.530 1.00 49.84 58 SER B O 1
ATOM 2891 N N . LEU B 1 59 ? 39.309 -42.639 -5.260 1.00 47.82 59 LEU B N 1
ATOM 2892 C CA . LEU B 1 59 ? 38.727 -43.573 -6.217 1.00 50.95 59 LEU B CA 1
ATOM 2893 C C . LEU B 1 59 ? 39.530 -44.867 -6.274 1.00 51.40 59 LEU B C 1
ATOM 2894 O O . LEU B 1 59 ? 38.965 -45.966 -6.248 1.00 46.64 59 LEU B O 1
ATOM 2910 N N . LYS B 1 60 ? 40.855 -44.754 -6.355 1.00 53.95 60 LYS B N 1
ATOM 2911 C CA . LYS B 1 60 ? 41.690 -45.943 -6.469 1.00 56.06 60 LYS B CA 1
ATOM 2912 C C . LYS B 1 60 ? 41.820 -46.677 -5.141 1.00 50.23 60 LYS B C 1
ATOM 2913 O O . LYS B 1 60 ? 41.911 -47.909 -5.129 1.00 58.54 60 LYS B O 1
ATOM 2932 N N . ALA B 1 61 ? 41.817 -45.951 -4.021 1.00 52.96 61 ALA B N 1
ATOM 2933 C CA . ALA B 1 61 ? 41.733 -46.585 -2.704 1.00 59.53 61 ALA B CA 1
ATOM 2934 C C . ALA B 1 61 ? 40.340 -47.151 -2.413 1.00 54.49 61 ALA B C 1
ATOM 2935 O O . ALA B 1 61 ? 40.076 -47.619 -1.298 1.00 55.37 61 ALA B O 1
ATOM 2942 N N . LYS B 1 62 ? 39.458 -47.096 -3.409 1.00 55.12 62 LYS B N 1
ATOM 2943 C CA . LYS B 1 62 ? 38.111 -47.645 -3.299 1.00 53.64 62 LYS B CA 1
ATOM 2944 C C . LYS B 1 62 ? 37.363 -47.052 -2.106 1.00 57.89 62 LYS B C 1
ATOM 2945 O O . LYS B 1 62 ? 36.528 -47.716 -1.488 1.00 49.27 62 LYS B O 1
ATOM 2957 N N . LYS B 1 63 ? 37.676 -45.795 -1.755 1.00 55.45 63 LYS B N 1
ATOM 2958 C CA . LYS B 1 63 ? 36.806 -45.044 -0.854 1.00 58.66 63 LYS B CA 1
ATOM 2959 C C . LYS B 1 63 ? 35.585 -44.465 -1.569 1.00 50.64 63 LYS B C 1
ATOM 2960 O O . LYS B 1 63 ? 34.550 -44.259 -0.925 1.00 47.05 63 LYS B O 1
ATOM 2979 N N . ILE B 1 64 ? 35.673 -44.215 -2.879 1.00 48.13 64 ILE B N 1
ATOM 2980 C CA . ILE B 1 64 ? 34.536 -43.829 -3.707 1.00 42.40 64 ILE B CA 1
ATOM 2981 C C . ILE B 1 64 ? 34.550 -44.722 -4.943 1.00 43.72 64 ILE B C 1
ATOM 2982 O O . ILE B 1 64 ? 35.529 -45.415 -5.218 1.00 49.86 64 ILE B O 1
ATOM 2998 N N . ASP B 1 65 ? 33.461 -44.679 -5.714 1.00 42.85 65 ASP B N 1
ATOM 2999 C CA . ASP B 1 65 ? 33.356 -45.494 -6.919 1.00 43.00 65 ASP B CA 1
ATOM 3000 C C . ASP B 1 65 ? 33.290 -44.683 -8.206 1.00 46.03 65 ASP B C 1
ATOM 3001 O O . ASP B 1 65 ? 33.415 -45.264 -9.291 1.00 43.66 65 ASP B O 1
ATOM 3010 N N . ALA B 1 66 ? 33.103 -43.370 -8.123 1.00 49.62 66 ALA B N 1
ATOM 3011 C CA . ALA B 1 66 ? 33.049 -42.539 -9.316 1.00 50.58 66 ALA B CA 1
ATOM 3012 C C . ALA B 1 66 ? 33.397 -41.113 -8.928 1.00 46.89 66 ALA B C 1
ATOM 3013 O O . ALA B 1 66 ? 33.344 -40.739 -7.753 1.00 48.94 66 ALA B O 1
ATOM 3020 N N . ILE B 1 67 ? 33.752 -40.322 -9.935 1.00 44.68 67 ILE B N 1
ATOM 3021 C CA . ILE B 1 67 ? 34.099 -38.919 -9.756 1.00 47.92 67 ILE B CA 1
ATOM 3022 C C . ILE B 1 67 ? 33.303 -38.114 -10.768 1.00 49.21 67 ILE B C 1
ATOM 3023 O O . ILE B 1 67 ? 33.472 -38.295 -11.978 1.00 52.85 67 ILE B O 1
ATOM 3039 N N . ILE B 1 68 ? 32.457 -37.218 -10.285 1.00 41.86 68 ILE B N 1
ATOM 3040 C CA . ILE B 1 68 ? 31.760 -36.267 -11.139 1.00 49.82 68 ILE B CA 1
ATOM 3041 C C . ILE B 1 68 ? 32.005 -34.908 -10.491 1.00 49.56 68 ILE B C 1
ATOM 3042 O O . ILE B 1 68 ? 31.371 -34.568 -9.486 1.00 47.54 68 ILE B O 1
ATOM 3058 N N . SER B 1 69 ? 32.931 -34.136 -11.055 1.00 45.41 69 SER B N 1
ATOM 3059 C CA . SER B 1 69 ? 33.331 -32.856 -10.491 1.00 50.47 69 SER B CA 1
ATOM 3060 C C . SER B 1 69 ? 34.038 -32.030 -11.555 1.00 43.02 69 SER B C 1
ATOM 3061 O O . SER B 1 69 ? 35.116 -31.482 -11.305 1.00 38.27 69 SER B O 1
ATOM 3069 N N . SER B 1 70 ? 33.444 -31.937 -12.744 1.00 46.12 70 SER B N 1
ATOM 3070 C CA . SER B 1 70 ? 34.052 -31.207 -13.854 1.00 52.92 70 SER B CA 1
ATOM 3071 C C . SER B 1 70 ? 35.466 -31.718 -14.121 1.00 50.50 70 SER B C 1
ATOM 3072 O O . SER B 1 70 ? 36.387 -30.950 -14.407 1.00 52.93 70 SER B O 1
ATOM 3080 N N . LEU B 1 71 ? 35.636 -33.036 -14.027 1.00 53.63 71 LEU B N 1
ATOM 3081 C CA . LEU B 1 71 ? 36.942 -33.667 -14.184 1.00 52.03 71 LEU B CA 1
ATOM 3082 C C . LEU B 1 71 ? 37.280 -33.758 -15.666 1.00 52.11 71 LEU B C 1
ATOM 3083 O O . LEU B 1 71 ? 36.640 -34.505 -16.413 1.00 49.65 71 LEU B O 1
ATOM 3099 N N . SER B 1 72 ? 38.294 -33.009 -16.091 1.00 48.96 72 SER B N 1
ATOM 3100 C CA . SER B 1 72 ? 38.653 -32.970 -17.501 1.00 53.59 72 SER B CA 1
ATOM 3101 C C . SER B 1 72 ? 39.339 -34.264 -17.921 1.00 46.99 72 SER B C 1
ATOM 3102 O O . SER B 1 72 ? 40.113 -34.855 -17.163 1.00 48.39 72 SER B O 1
ATOM 3110 N N . ILE B 1 73 ? 39.052 -34.698 -19.147 1.00 47.63 73 ILE B N 1
ATOM 3111 C CA . ILE B 1 73 ? 39.622 -35.923 -19.702 1.00 54.79 73 ILE B CA 1
ATOM 3112 C C . ILE B 1 73 ? 40.997 -35.569 -20.262 1.00 65.73 73 ILE B C 1
ATOM 3113 O O . ILE B 1 73 ? 41.106 -34.983 -21.340 1.00 64.97 73 ILE B O 1
ATOM 3129 N N . THR B 1 74 ? 42.052 -35.934 -19.538 1.00 63.29 74 THR B N 1
ATOM 3130 C CA . THR B 1 74 ? 43.417 -35.626 -19.931 1.00 51.40 74 THR B CA 1
ATOM 3131 C C . THR B 1 74 ? 44.188 -36.911 -20.198 1.00 65.33 74 THR B C 1
ATOM 3132 O O . THR B 1 74 ? 43.801 -38.000 -19.762 1.00 64.48 74 THR B O 1
ATOM 3143 N N . ASP B 1 75 ? 45.298 -36.767 -20.926 1.00 70.35 75 ASP B N 1
ATOM 3144 C CA . ASP B 1 75 ? 46.155 -37.916 -21.197 1.00 64.37 75 ASP B CA 1
ATOM 3145 C C . ASP B 1 75 ? 46.704 -38.505 -19.905 1.00 61.77 75 ASP B C 1
ATOM 3146 O O . ASP B 1 75 ? 46.752 -39.729 -19.744 1.00 59.91 75 ASP B O 1
ATOM 3155 N N . LYS B 1 76 ? 47.127 -37.649 -18.972 1.00 63.02 76 LYS B N 1
ATOM 3156 C CA . LYS B 1 76 ? 47.676 -38.137 -17.711 1.00 62.99 76 LYS B CA 1
ATOM 3157 C C . LYS B 1 76 ? 46.640 -38.943 -16.938 1.00 69.75 76 LYS B C 1
ATOM 3158 O O . LYS B 1 76 ? 46.902 -40.077 -16.521 1.00 64.07 76 LYS B O 1
ATOM 3167 N N . ARG B 1 77 ? 45.454 -38.366 -16.730 1.00 53.59 77 ARG B N 1
ATOM 3168 C CA . ARG B 1 77 ? 44.435 -39.045 -15.937 1.00 58.17 77 ARG B CA 1
ATOM 3169 C C . ARG B 1 77 ? 44.001 -40.347 -16.594 1.00 52.81 77 ARG B C 1
ATOM 3170 O O . ARG B 1 77 ? 43.753 -41.344 -15.907 1.00 49.63 77 ARG B O 1
ATOM 3191 N N . GLN B 1 78 ? 43.917 -40.365 -17.925 1.00 58.44 78 GLN B N 1
ATOM 3192 C CA . GLN B 1 78 ? 43.570 -41.593 -18.629 1.00 55.49 78 GLN B CA 1
ATOM 3193 C C . GLN B 1 78 ? 44.580 -42.707 -18.390 1.00 61.30 78 GLN B C 1
ATOM 3194 O O . GLN B 1 78 ? 44.325 -43.849 -18.790 1.00 54.58 78 GLN B O 1
ATOM 3208 N N . GLN B 1 79 ? 45.712 -42.412 -17.746 1.00 69.32 79 GLN B N 1
ATOM 3209 C CA . GLN B 1 79 ? 46.726 -43.436 -17.530 1.00 71.00 79 GLN B CA 1
ATOM 3210 C C . GLN B 1 79 ? 46.436 -44.290 -16.303 1.00 70.08 79 GLN B C 1
ATOM 3211 O O . GLN B 1 79 ? 46.852 -45.454 -16.262 1.00 69.79 79 GLN B O 1
ATOM 3225 N N . GLU B 1 80 ? 45.740 -43.752 -15.295 1.00 65.29 80 GLU B N 1
ATOM 3226 C CA . GLU B 1 80 ? 45.393 -44.560 -14.132 1.00 73.97 80 GLU B CA 1
ATOM 3227 C C . GLU B 1 80 ? 43.926 -44.476 -13.724 1.00 57.88 80 GLU B C 1
ATOM 3228 O O . GLU B 1 80 ? 43.565 -44.995 -12.661 1.00 62.37 80 GLU B O 1
ATOM 3240 N N . ILE B 1 81 ? 43.061 -43.885 -14.546 1.00 62.43 81 ILE B N 1
ATOM 3241 C CA . ILE B 1 81 ? 41.621 -44.036 -14.381 1.00 52.22 81 ILE B CA 1
ATOM 3242 C C . ILE B 1 81 ? 40.981 -44.121 -15.760 1.00 53.23 81 ILE B C 1
ATOM 3243 O O . ILE B 1 81 ? 41.586 -43.773 -16.776 1.00 49.98 81 ILE B O 1
ATOM 3259 N N . ALA B 1 82 ? 39.739 -44.586 -15.778 1.00 51.34 82 ALA B N 1
ATOM 3260 C CA . ALA B 1 82 ? 38.909 -44.597 -16.971 1.00 45.44 82 ALA B CA 1
ATOM 3261 C C . ALA B 1 82 ? 37.867 -43.488 -16.883 1.00 46.11 82 ALA B C 1
ATOM 3262 O O . ALA B 1 82 ? 37.537 -42.997 -15.799 1.00 43.65 82 ALA B O 1
ATOM 3269 N N . PHE B 1 83 ? 37.347 -43.097 -18.043 1.00 43.82 83 PHE B N 1
ATOM 3270 C CA . PHE B 1 83 ? 36.360 -42.033 -18.129 1.00 43.34 83 PHE B CA 1
ATOM 3271 C C . PHE B 1 83 ? 35.113 -42.526 -18.845 1.00 46.26 83 PHE B C 1
ATOM 3272 O O . PHE B 1 83 ? 35.179 -43.404 -19.710 1.00 51.54 83 PHE B O 1
ATOM 3289 N N . SER B 1 84 ? 33.974 -41.945 -18.478 1.00 43.24 84 SER B N 1
ATOM 3290 C CA . SER B 1 84 ? 32.771 -42.090 -19.280 1.00 42.94 84 SER B CA 1
ATOM 3291 C C . SER B 1 84 ? 32.897 -41.223 -20.531 1.00 41.75 84 SER B C 1
ATOM 3292 O O . SER B 1 84 ? 33.897 -40.531 -20.744 1.00 36.83 84 SER B O 1
ATOM 3300 N N . ASP B 1 85 ? 31.866 -41.255 -21.371 1.00 40.48 85 ASP B N 1
ATOM 3301 C CA . ASP B 1 85 ? 31.801 -40.323 -22.484 1.00 40.76 85 ASP B CA 1
ATOM 3302 C C . ASP B 1 85 ? 31.726 -38.891 -21.953 1.00 44.92 85 ASP B C 1
ATOM 3303 O O . ASP B 1 85 ? 31.528 -38.649 -20.760 1.00 47.05 85 ASP B O 1
ATOM 3312 N N . LYS B 1 86 ? 31.884 -37.933 -22.863 1.00 46.47 86 LYS B N 1
ATOM 3313 C CA . LYS B 1 86 ? 31.892 -36.529 -22.477 1.00 40.98 86 LYS B CA 1
ATOM 3314 C C . LYS B 1 86 ? 30.594 -36.146 -21.779 1.00 50.92 86 LYS B C 1
ATOM 3315 O O . LYS B 1 86 ? 29.500 -36.380 -22.300 1.00 49.77 86 LYS B O 1
ATOM 3334 N N . LEU B 1 87 ? 30.723 -35.552 -20.591 1.00 47.61 87 LEU B N 1
ATOM 3335 C CA . LEU B 1 87 ? 29.572 -34.937 -19.943 1.00 41.69 87 LEU B CA 1
ATOM 3336 C C . LEU B 1 87 ? 29.338 -33.524 -20.468 1.00 44.49 87 LEU B C 1
ATOM 3337 O O . LEU B 1 87 ? 28.191 -33.127 -20.699 1.00 44.36 87 LEU B O 1
ATOM 3353 N N . TYR B 1 88 ? 30.409 -32.756 -20.658 1.00 45.49 88 TYR B N 1
ATOM 3354 C CA . TYR B 1 88 ? 30.336 -31.439 -21.283 1.00 48.42 88 TYR B CA 1
ATOM 3355 C C . TYR B 1 88 ? 31.762 -30.956 -21.530 1.00 50.24 88 TYR B C 1
ATOM 3356 O O . TYR B 1 88 ? 32.735 -31.584 -21.103 1.00 46.94 88 TYR B O 1
ATOM 3374 N N . ALA B 1 89 ? 31.870 -29.829 -22.230 1.00 45.70 89 ALA B N 1
ATOM 3375 C CA . ALA B 1 89 ? 33.170 -29.344 -22.673 1.00 54.00 89 ALA B CA 1
ATOM 3376 C C . ALA B 1 89 ? 34.061 -28.984 -21.489 1.00 53.50 89 ALA B C 1
ATOM 3377 O O . ALA B 1 89 ? 33.587 -28.633 -20.405 1.00 55.74 89 ALA B O 1
ATOM 3384 N N . ALA B 1 90 ? 35.375 -29.059 -21.715 1.00 68.63 90 ALA B N 1
ATOM 3385 C CA . ALA B 1 90 ? 36.336 -28.815 -20.646 1.00 72.92 90 ALA B CA 1
ATOM 3386 C C . ALA B 1 90 ? 36.523 -27.326 -20.382 1.00 65.84 90 ALA B C 1
ATOM 3387 O O . ALA B 1 90 ? 36.689 -26.916 -19.228 1.00 71.43 90 ALA B O 1
ATOM 3394 N N . ASP B 1 91 ? 36.517 -26.507 -21.431 1.00 62.15 91 ASP B N 1
ATOM 3395 C CA . ASP B 1 91 ? 36.593 -25.059 -21.282 1.00 66.54 91 ASP B CA 1
ATOM 3396 C C . ASP B 1 91 ? 35.624 -24.419 -22.260 1.00 71.83 91 ASP B C 1
ATOM 3397 O O . ASP B 1 91 ? 35.701 -24.667 -23.467 1.00 71.36 91 ASP B O 1
ATOM 3406 N N . VAL B 1 92 ? 34.725 -23.583 -21.740 1.00 83.61 92 VAL B N 1
ATOM 3407 C CA . VAL B 1 92 ? 33.694 -22.994 -22.582 1.00 85.88 92 VAL B CA 1
ATOM 3408 C C . VAL B 1 92 ? 34.194 -21.775 -23.343 1.00 86.16 92 VAL B C 1
ATOM 3409 O O . VAL B 1 92 ? 33.600 -21.406 -24.362 1.00 83.23 92 VAL B O 1
ATOM 3422 N N . LYS B 1 93 ? 35.268 -21.138 -22.877 1.00 85.57 93 LYS B N 1
ATOM 3423 C CA . LYS B 1 93 ? 35.625 -19.813 -23.368 1.00 97.99 93 LYS B CA 1
ATOM 3424 C C . LYS B 1 93 ? 36.161 -19.830 -24.793 1.00 102.87 93 LYS B C 1
ATOM 3425 O O . LYS B 1 93 ? 36.078 -18.805 -25.479 1.00 112.16 93 LYS B O 1
ATOM 3444 N N . ASP B 1 94 ? 36.705 -20.953 -25.257 1.00 99.26 94 ASP B N 1
ATOM 3445 C CA . ASP B 1 94 ? 37.272 -21.026 -26.596 1.00 104.20 94 ASP B CA 1
ATOM 3446 C C . ASP B 1 94 ? 36.843 -22.318 -27.275 1.00 95.07 94 ASP B C 1
ATOM 3447 O O . ASP B 1 94 ? 36.875 -23.389 -26.664 1.00 92.00 94 ASP B O 1
ATOM 3456 N N . LYS B 1 95 ? 36.450 -22.209 -28.549 1.00 96.73 95 LYS B N 1
ATOM 3457 C CA . LYS B 1 95 ? 36.140 -23.401 -29.333 1.00 101.75 95 LYS B CA 1
ATOM 3458 C C . LYS B 1 95 ? 37.334 -24.347 -29.394 1.00 97.45 95 LYS B C 1
ATOM 3459 O O . LYS B 1 95 ? 37.160 -25.564 -29.523 1.00 97.40 95 LYS B O 1
ATOM 3463 N N . LYS B 1 96 ? 38.549 -23.802 -29.308 1.00 94.30 96 LYS B N 1
ATOM 3464 C CA . LYS B 1 96 ? 39.765 -24.601 -29.163 1.00 96.42 96 LYS B CA 1
ATOM 3465 C C . LYS B 1 96 ? 39.731 -25.547 -27.974 1.00 89.56 96 LYS B C 1
ATOM 3466 O O . LYS B 1 96 ? 40.559 -26.461 -27.909 1.00 80.45 96 LYS B O 1
ATOM 3485 N N . TYR B 1 97 ? 38.784 -25.388 -27.055 1.00 88.95 97 TYR B N 1
ATOM 3486 C CA . TYR B 1 97 ? 38.583 -26.374 -26.002 1.00 77.31 97 TYR B CA 1
ATOM 3487 C C . TYR B 1 97 ? 37.166 -26.941 -26.033 1.00 83.87 97 TYR B C 1
ATOM 3488 O O . TYR B 1 97 ? 36.656 -27.401 -25.011 1.00 82.36 97 TYR B O 1
ATOM 3506 N N . PHE B 1 98 ? 36.520 -26.923 -27.200 1.00 91.28 98 PHE B N 1
ATOM 3507 C CA . PHE B 1 98 ? 35.139 -27.380 -27.304 1.00 90.33 98 PHE B CA 1
ATOM 3508 C C . PHE B 1 98 ? 35.017 -28.881 -27.531 1.00 82.87 98 PHE B C 1
ATOM 3509 O O . PHE B 1 98 ? 33.970 -29.458 -27.213 1.00 65.19 98 PHE B O 1
ATOM 3513 N N . GLY B 1 99 ? 36.050 -29.523 -28.068 1.00 79.99 99 GLY B N 1
ATOM 3514 C CA . GLY B 1 99 ? 36.021 -30.956 -28.283 1.00 68.49 99 GLY B CA 1
ATOM 3515 C C . GLY B 1 99 ? 36.303 -31.736 -27.016 1.00 80.77 99 GLY B C 1
ATOM 3516 O O . GLY B 1 99 ? 35.471 -32.533 -26.571 1.00 83.09 99 GLY B O 1
ATOM 3520 N N . ASP B 1 100 ? 37.480 -31.519 -26.432 1.00 80.92 100 ASP B N 1
ATOM 3521 C CA . ASP B 1 100 ? 37.802 -32.118 -25.145 1.00 74.55 100 ASP B CA 1
ATOM 3522 C C . ASP B 1 100 ? 36.727 -31.766 -24.124 1.00 68.43 100 ASP B C 1
ATOM 3523 O O . ASP B 1 100 ? 36.096 -30.709 -24.196 1.00 82.03 100 ASP B O 1
ATOM 3527 N N . GLY B 1 101 ? 36.516 -32.663 -23.162 1.00 44.32 101 GLY B N 1
ATOM 3528 C CA . GLY B 1 101 ? 35.445 -32.472 -22.208 1.00 62.43 101 GLY B CA 1
ATOM 3529 C C . GLY B 1 101 ? 35.714 -33.132 -20.874 1.00 47.74 101 GLY B C 1
ATOM 3530 O O . GLY B 1 101 ? 36.727 -33.805 -20.674 1.00 54.22 101 GLY B O 1
ATOM 3534 N N . THR B 1 102 ? 34.783 -32.910 -19.951 1.00 54.74 102 THR B N 1
ATOM 3535 C CA . THR B 1 102 ? 34.784 -33.560 -18.652 1.00 47.42 102 THR B CA 1
ATOM 3536 C C . THR B 1 102 ? 34.081 -34.911 -18.750 1.00 43.14 102 THR B C 1
ATOM 3537 O O . THR B 1 102 ? 33.453 -35.242 -19.758 1.00 52.14 102 THR B O 1
ATOM 3548 N N . GLY B 1 103 ? 34.182 -35.693 -17.683 1.00 53.32 103 GLY B N 1
ATOM 3549 C CA . GLY B 1 103 ? 33.538 -36.994 -17.676 1.00 51.76 103 GLY B CA 1
ATOM 3550 C C . GLY B 1 103 ? 33.524 -37.594 -16.290 1.00 34.61 103 GLY B C 1
ATOM 3551 O O . GLY B 1 103 ? 34.198 -37.120 -15.371 1.00 48.31 103 GLY B O 1
ATOM 3555 N N . VAL B 1 104 ? 32.728 -38.651 -16.152 1.00 41.13 104 VAL B N 1
ATOM 3556 C CA . VAL B 1 104 ? 32.705 -39.419 -14.915 1.00 38.19 104 VAL B CA 1
ATOM 3557 C C . VAL B 1 104 ? 34.020 -40.177 -14.796 1.00 41.89 104 VAL B C 1
ATOM 3558 O O . VAL B 1 104 ? 34.374 -40.972 -15.674 1.00 41.73 104 VAL B O 1
ATOM 3571 N N . GLY B 1 105 ? 34.753 -39.926 -13.715 1.00 46.66 105 GLY B N 1
ATOM 3572 C CA . GLY B 1 105 ? 35.952 -40.698 -13.442 1.00 55.07 105 GLY B CA 1
ATOM 3573 C C . GLY B 1 105 ? 35.598 -42.043 -12.829 1.00 43.66 105 GLY B C 1
ATOM 3574 O O . GLY B 1 105 ? 34.729 -42.149 -11.965 1.00 46.66 105 GLY B O 1
ATOM 3578 N N . LEU B 1 106 ? 36.284 -43.084 -13.295 1.00 53.47 106 LEU B N 1
ATOM 3579 C CA . LEU B 1 106 ? 35.995 -44.435 -12.842 1.00 52.25 106 LEU B CA 1
ATOM 3580 C C . LEU B 1 106 ? 37.276 -45.255 -12.828 1.00 50.04 106 LEU B C 1
ATOM 3581 O O . LEU B 1 106 ? 38.216 -44.978 -13.578 1.00 56.29 106 LEU B O 1
ATOM 3597 N N . ARG B 1 107 ? 37.298 -46.270 -11.966 1.00 48.56 107 ARG B N 1
ATOM 3598 C CA . ARG B 1 107 ? 38.453 -47.154 -11.884 1.00 51.47 107 ARG B CA 1
ATOM 3599 C C . ARG B 1 107 ? 38.686 -47.833 -13.227 1.00 44.84 107 ARG B C 1
ATOM 3600 O O . ARG B 1 107 ? 37.740 -48.238 -13.908 1.00 45.84 107 ARG B O 1
ATOM 3621 N N . LYS B 1 108 ? 39.963 -47.961 -13.603 1.00 55.50 108 LYS B N 1
ATOM 3622 C CA . LYS B 1 108 ? 40.304 -48.455 -14.933 1.00 62.22 108 LYS B CA 1
ATOM 3623 C C . LYS B 1 108 ? 39.646 -49.792 -15.241 1.00 57.59 108 LYS B C 1
ATOM 3624 O O . LYS B 1 108 ? 39.345 -50.082 -16.405 1.00 61.23 108 LYS B O 1
ATOM 3633 N N . ASP B 1 109 ? 39.421 -50.622 -14.222 1.00 62.06 109 ASP B N 1
ATOM 3634 C CA . ASP B 1 109 ? 38.900 -51.969 -14.414 1.00 71.01 109 ASP B CA 1
ATOM 3635 C C . ASP B 1 109 ? 37.423 -52.084 -14.057 1.00 66.61 109 ASP B C 1
ATOM 3636 O O . ASP B 1 109 ? 36.941 -53.191 -13.793 1.00 62.08 109 ASP B O 1
ATOM 3645 N N . ASP B 1 110 ? 36.699 -50.970 -14.041 1.00 60.85 110 ASP B N 1
ATOM 3646 C CA . ASP B 1 110 ? 35.264 -50.977 -13.758 1.00 57.39 110 ASP B CA 1
ATOM 3647 C C . ASP B 1 110 ? 34.472 -50.778 -15.050 1.00 54.46 110 ASP B C 1
ATOM 3648 O O . ASP B 1 110 ? 33.636 -49.881 -15.175 1.00 46.39 110 ASP B O 1
ATOM 3657 N N . THR B 1 111 ? 34.747 -51.645 -16.028 1.00 54.70 111 THR B N 1
ATOM 3658 C CA . THR B 1 111 ? 34.103 -51.502 -17.330 1.00 50.52 111 THR B CA 1
ATOM 3659 C C . THR B 1 111 ? 32.588 -51.614 -17.220 1.00 48.52 111 THR B C 1
ATOM 3660 O O . THR B 1 111 ? 31.862 -51.040 -18.039 1.00 47.24 111 THR B O 1
ATOM 3671 N N . GLU B 1 112 ? 32.093 -52.346 -16.221 1.00 39.46 112 GLU B N 1
ATOM 3672 C CA . GLU B 1 112 ? 30.653 -52.528 -16.082 1.00 51.25 112 GLU B CA 1
ATOM 3673 C C . GLU B 1 112 ? 29.969 -51.220 -15.703 1.00 47.76 112 GLU B C 1
ATOM 3674 O O . GLU B 1 112 ? 28.998 -50.805 -16.346 1.00 44.88 112 GLU B O 1
ATOM 3686 N N . LEU B 1 113 ? 30.459 -50.556 -14.655 1.00 44.72 113 LEU B N 1
ATOM 3687 C CA . LEU B 1 113 ? 29.855 -49.292 -14.254 1.00 47.20 113 LEU B CA 1
ATOM 3688 C C . LEU B 1 113 ? 30.007 -48.237 -15.339 1.00 42.99 113 LEU B C 1
ATOM 3689 O O . LEU B 1 113 ? 29.114 -47.402 -15.520 1.00 41.08 113 LEU B O 1
ATOM 3705 N N . LYS B 1 114 ? 31.126 -48.254 -16.070 1.00 37.27 114 LYS B N 1
ATOM 3706 C CA . LYS B 1 114 ? 31.293 -47.301 -17.162 1.00 45.00 114 LYS B CA 1
ATOM 3707 C C . LYS B 1 114 ? 30.193 -47.468 -18.201 1.00 46.70 114 LYS B C 1
ATOM 3708 O O . LYS B 1 114 ? 29.609 -46.481 -18.664 1.00 48.18 114 LYS B O 1
ATOM 3727 N N . ALA B 1 115 ? 29.892 -48.712 -18.577 1.00 44.59 115 ALA B N 1
ATOM 3728 C CA . ALA B 1 115 ? 28.849 -48.951 -19.568 1.00 46.92 115 ALA B CA 1
ATOM 3729 C C . ALA B 1 115 ? 27.487 -48.480 -19.074 1.00 37.48 115 ALA B C 1
ATOM 3730 O O . ALA B 1 115 ? 26.667 -48.010 -19.871 1.00 41.98 115 ALA B O 1
ATOM 3737 N N . ALA B 1 116 ? 27.223 -48.604 -17.773 1.00 39.67 116 ALA B N 1
ATOM 3738 C CA . ALA B 1 116 ? 25.953 -48.135 -17.230 1.00 42.79 116 ALA B CA 1
ATOM 3739 C C . ALA B 1 116 ? 25.861 -46.615 -17.292 1.00 38.93 116 ALA B C 1
ATOM 3740 O O . ALA B 1 116 ? 24.874 -46.061 -17.792 1.00 43.85 116 ALA B O 1
ATOM 3747 N N . PHE B 1 117 ? 26.881 -45.921 -16.781 1.00 40.34 117 PHE B N 1
ATOM 3748 C CA . PHE B 1 117 ? 26.918 -44.466 -16.893 1.00 43.71 117 PHE B CA 1
ATOM 3749 C C . PHE B 1 117 ? 26.824 -44.036 -18.351 1.00 38.43 117 PHE B C 1
ATOM 3750 O O . PHE B 1 117 ? 26.032 -43.155 -18.704 1.00 36.35 117 PHE B O 1
ATOM 3767 N N . ASP B 1 118 ? 27.630 -44.654 -19.216 1.00 41.04 118 ASP B N 1
ATOM 3768 C CA . ASP B 1 118 ? 27.616 -44.296 -20.630 1.00 45.70 118 ASP B CA 1
ATOM 3769 C C . ASP B 1 118 ? 26.254 -44.568 -21.255 1.00 43.99 118 ASP B C 1
ATOM 3770 O O . ASP B 1 118 ? 25.781 -43.793 -22.095 1.00 39.10 118 ASP B O 1
ATOM 3779 N N . LYS B 1 119 ? 25.611 -45.671 -20.869 1.00 42.69 119 LYS B N 1
ATOM 3780 C CA . LYS B 1 119 ? 24.288 -45.968 -21.405 1.00 39.76 119 LYS B CA 1
ATOM 3781 C C . LYS B 1 119 ? 23.278 -44.916 -20.964 1.00 45.03 119 LYS B C 1
ATOM 3782 O O . LYS B 1 119 ? 22.562 -44.338 -21.790 1.00 49.21 119 LYS B O 1
ATOM 3801 N N . ALA B 1 120 ? 23.214 -44.649 -19.658 1.00 39.93 120 ALA B N 1
ATOM 3802 C CA . ALA B 1 120 ? 22.252 -43.675 -19.152 1.00 45.33 120 ALA B CA 1
ATOM 3803 C C . ALA B 1 120 ? 22.500 -42.286 -19.727 1.00 47.98 120 ALA B C 1
ATOM 3804 O O . ALA B 1 120 ? 21.552 -41.514 -19.907 1.00 52.93 120 ALA B O 1
ATOM 3811 N N . LEU B 1 121 ? 23.757 -41.949 -20.021 1.00 45.85 121 LEU B N 1
ATOM 3812 C CA . LEU B 1 121 ? 24.057 -40.629 -20.567 1.00 53.17 121 LEU B CA 1
ATOM 3813 C C . LEU B 1 121 ? 23.498 -40.480 -21.976 1.00 57.04 121 LEU B C 1
ATOM 3814 O O . LEU B 1 121 ? 22.864 -39.469 -22.302 1.00 51.58 121 LEU B O 1
ATOM 3830 N N . THR B 1 122 ? 23.733 -41.476 -22.833 1.00 46.75 122 THR B N 1
ATOM 3831 C CA . THR B 1 122 ? 23.183 -41.423 -24.182 1.00 45.61 122 THR B CA 1
ATOM 3832 C C . THR B 1 122 ? 21.666 -41.303 -24.147 1.00 40.37 122 THR B C 1
ATOM 3833 O O . THR B 1 122 ? 21.078 -40.528 -24.910 1.00 46.69 122 THR B O 1
ATOM 3844 N N . GLU B 1 123 ? 21.016 -42.059 -23.261 1.00 46.41 123 GLU B N 1
ATOM 3845 C CA . GLU B 1 123 ? 19.558 -42.055 -23.205 1.00 38.31 123 GLU B CA 1
ATOM 3846 C C . GLU B 1 123 ? 19.029 -40.692 -22.775 1.00 49.94 123 GLU B C 1
ATOM 3847 O O . GLU B 1 123 ? 18.165 -40.109 -23.442 1.00 46.26 123 GLU B O 1
ATOM 3859 N N . LEU B 1 124 ? 19.537 -40.162 -21.661 1.00 42.96 124 LEU B N 1
ATOM 3860 C CA . LEU B 1 124 ? 19.051 -38.875 -21.179 1.00 43.52 124 LEU B CA 1
ATOM 3861 C C . LEU B 1 124 ? 19.319 -37.754 -22.172 1.00 46.60 124 LEU B C 1
ATOM 3862 O O . LEU B 1 124 ? 18.636 -36.725 -22.128 1.00 49.00 124 LEU B O 1
ATOM 3878 N N . ARG B 1 125 ? 20.306 -37.918 -23.052 1.00 49.92 125 ARG B N 1
ATOM 3879 C CA . ARG B 1 125 ? 20.544 -36.916 -24.082 1.00 52.55 125 ARG B CA 1
ATOM 3880 C C . ARG B 1 125 ? 19.568 -37.076 -25.242 1.00 49.76 125 ARG B C 1
ATOM 3881 O O . ARG B 1 125 ? 19.042 -36.083 -25.756 1.00 57.31 125 ARG B O 1
ATOM 3902 N N . GLN B 1 126 ? 19.304 -38.318 -25.653 1.00 46.37 126 GLN B N 1
ATOM 3903 C CA . GLN B 1 126 ? 18.452 -38.546 -26.816 1.00 48.74 126 GLN B CA 1
ATOM 3904 C C . GLN B 1 126 ? 17.019 -38.097 -26.558 1.00 49.16 126 GLN B C 1
ATOM 3905 O O . GLN B 1 126 ? 16.353 -37.583 -27.465 1.00 48.74 126 GLN B O 1
ATOM 3919 N N . ASP B 1 127 ? 16.520 -38.293 -25.340 1.00 50.33 127 ASP B N 1
ATOM 3920 C CA . ASP B 1 127 ? 15.148 -37.932 -25.003 1.00 51.07 127 ASP B CA 1
ATOM 3921 C C . ASP B 1 127 ? 15.002 -36.472 -24.594 1.00 53.78 127 ASP B C 1
ATOM 3922 O O . ASP B 1 127 ? 13.899 -36.055 -24.227 1.00 45.51 127 ASP B O 1
ATOM 3931 N N . GLY B 1 128 ? 16.081 -35.694 -24.642 1.00 49.27 128 GLY B N 1
ATOM 3932 C CA . GLY B 1 128 ? 16.013 -34.270 -24.400 1.00 46.04 128 GLY B CA 1
ATOM 3933 C C . GLY B 1 128 ? 16.237 -33.838 -22.970 1.00 46.68 128 GLY B C 1
ATOM 3934 O O . GLY B 1 128 ? 16.252 -32.628 -22.704 1.00 50.61 128 GLY B O 1
ATOM 3938 N N . THR B 1 129 ? 16.414 -34.777 -22.040 1.00 50.57 129 THR B N 1
ATOM 3939 C CA . THR B 1 129 ? 16.605 -34.392 -20.647 1.00 45.27 129 THR B CA 1
ATOM 3940 C C . THR B 1 129 ? 17.890 -33.598 -20.458 1.00 46.09 129 THR B C 1
ATOM 3941 O O . THR B 1 129 ? 17.934 -32.685 -19.626 1.00 48.75 129 THR B O 1
ATOM 3952 N N . TYR B 1 130 ? 18.940 -33.923 -21.217 1.00 50.22 130 TYR B N 1
ATOM 3953 C CA . TYR B 1 130 ? 20.193 -33.181 -21.104 1.00 48.74 130 TYR B CA 1
ATOM 3954 C C . TYR B 1 130 ? 19.973 -31.699 -21.380 1.00 48.41 130 TYR B C 1
ATOM 3955 O O . TYR B 1 130 ? 20.471 -30.836 -20.647 1.00 40.08 130 TYR B O 1
ATOM 3973 N N . ASP B 1 131 ? 19.222 -31.386 -22.438 1.00 43.30 131 ASP B N 1
ATOM 3974 C CA . ASP B 1 131 ? 19.018 -29.991 -22.810 1.00 52.62 131 ASP B CA 1
ATOM 3975 C C . ASP B 1 131 ? 18.172 -29.260 -21.776 1.00 51.62 131 ASP B C 1
ATOM 3976 O O . ASP B 1 131 ? 18.434 -28.091 -21.467 1.00 46.58 131 ASP B O 1
ATOM 3985 N N . LYS B 1 132 ? 17.155 -29.929 -21.228 1.00 48.69 132 LYS B N 1
ATOM 3986 C CA . LYS B 1 132 ? 16.319 -29.291 -20.217 1.00 40.61 132 LYS B CA 1
ATOM 3987 C C . LYS B 1 132 ? 17.120 -28.981 -18.959 1.00 53.40 132 LYS B C 1
ATOM 3988 O O . LYS B 1 132 ? 16.919 -27.935 -18.331 1.00 48.14 132 LYS B O 1
ATOM 3992 N N . MET B 1 133 ? 18.034 -29.876 -18.577 1.00 43.93 133 MET B N 1
ATOM 3993 C CA . MET B 1 133 ? 18.848 -29.632 -17.391 1.00 46.23 133 MET B CA 1
ATOM 3994 C C . MET B 1 133 ? 19.911 -28.575 -17.661 1.00 43.14 133 MET B C 1
ATOM 3995 O O . MET B 1 133 ? 20.219 -27.759 -16.785 1.00 39.64 133 MET B O 1
ATOM 4009 N N . ALA B 1 134 ? 20.487 -28.577 -18.864 1.00 37.99 134 ALA B N 1
ATOM 4010 C CA . ALA B 1 134 ? 21.487 -27.570 -19.200 1.00 45.03 134 ALA B CA 1
ATOM 4011 C C . ALA B 1 134 ? 20.868 -26.180 -19.262 1.00 47.52 134 ALA B C 1
ATOM 4012 O O . ALA B 1 134 ? 21.446 -25.212 -18.751 1.00 39.56 134 ALA B O 1
ATOM 4019 N N . LYS B 1 135 ? 19.691 -26.061 -19.882 1.00 41.12 135 LYS B N 1
ATOM 4020 C CA . LYS B 1 135 ? 19.057 -24.757 -20.034 1.00 45.11 135 LYS B CA 1
ATOM 4021 C C . LYS B 1 135 ? 18.806 -24.079 -18.696 1.00 47.17 135 LYS B C 1
ATOM 4022 O O . LYS B 1 135 ? 18.676 -22.851 -18.654 1.00 46.93 135 LYS B O 1
ATOM 4041 N N . LYS B 1 136 ? 18.730 -24.844 -17.602 1.00 49.10 136 LYS B N 1
ATOM 4042 C CA . LYS B 1 136 ? 18.511 -24.229 -16.297 1.00 43.60 136 LYS B CA 1
ATOM 4043 C C . LYS B 1 136 ? 19.656 -23.292 -15.933 1.00 48.48 136 LYS B C 1
ATOM 4044 O O . LYS B 1 136 ? 19.437 -22.241 -15.320 1.00 50.44 136 LYS B O 1
ATOM 4063 N N . TYR B 1 137 ? 20.884 -23.658 -16.296 1.00 50.50 137 TYR B N 1
ATOM 4064 C CA . TYR B 1 137 ? 22.070 -22.925 -15.869 1.00 48.00 137 TYR B CA 1
ATOM 4065 C C . TYR B 1 137 ? 22.664 -22.049 -16.960 1.00 51.71 137 TYR B C 1
ATOM 4066 O O . TYR B 1 137 ? 23.186 -20.969 -16.664 1.00 50.25 137 TYR B O 1
ATOM 4084 N N . PHE B 1 138 ? 22.601 -22.486 -18.211 1.00 44.95 138 PHE B N 1
ATOM 4085 C CA . PHE B 1 138 ? 23.423 -21.920 -19.263 1.00 50.66 138 PHE B CA 1
ATOM 4086 C C . PHE B 1 138 ? 22.584 -21.435 -20.436 1.00 51.33 138 PHE B C 1
ATOM 4087 O O . PHE B 1 138 ? 21.500 -21.957 -20.710 1.00 54.33 138 PHE B O 1
ATOM 4104 N N . ASP B 1 139 ? 23.118 -20.432 -21.133 1.00 52.06 139 ASP B N 1
ATOM 4105 C CA . ASP B 1 139 ? 22.526 -19.897 -22.351 1.00 51.10 139 ASP B CA 1
ATOM 4106 C C . ASP B 1 139 ? 23.392 -20.210 -23.567 1.00 49.60 139 ASP B C 1
ATOM 4107 O O . ASP B 1 139 ? 23.427 -19.441 -24.531 1.00 52.20 139 ASP B O 1
ATOM 4116 N N . PHE B 1 140 ? 24.098 -21.337 -23.527 1.00 55.04 140 PHE B N 1
ATOM 4117 C CA . PHE B 1 140 ? 24.986 -21.734 -24.609 1.00 59.55 140 PHE B CA 1
ATOM 4118 C C . PHE B 1 140 ? 25.174 -23.242 -24.557 1.00 56.28 140 PHE B C 1
ATOM 4119 O O . PHE B 1 140 ? 24.740 -23.912 -23.618 1.00 53.67 140 PHE B O 1
ATOM 4136 N N . ASN B 1 141 ? 25.849 -23.765 -25.577 1.00 60.68 141 ASN B N 1
ATOM 4137 C CA . ASN B 1 141 ? 26.061 -25.204 -25.723 1.00 58.58 141 ASN B CA 1
ATOM 4138 C C . ASN B 1 141 ? 27.232 -25.620 -24.845 1.00 50.24 141 ASN B C 1
ATOM 4139 O O . ASN B 1 141 ? 28.394 -25.570 -25.251 1.00 59.36 141 ASN B O 1
ATOM 4150 N N . VAL B 1 142 ? 26.921 -26.039 -23.616 1.00 50.83 142 VAL B N 1
ATOM 4151 C CA . VAL B 1 142 ? 27.972 -26.487 -22.709 1.00 48.71 142 VAL B CA 1
ATOM 4152 C C . VAL B 1 142 ? 28.536 -27.828 -23.160 1.00 48.51 142 VAL B C 1
ATOM 4153 O O . VAL B 1 142 ? 29.699 -28.145 -22.882 1.00 46.54 142 VAL B O 1
ATOM 4166 N N . TYR B 1 143 ? 27.733 -28.637 -23.856 1.00 52.60 143 TYR B N 1
ATOM 4167 C CA . TYR B 1 143 ? 28.212 -29.939 -24.310 1.00 57.15 143 TYR B CA 1
ATOM 4168 C C . TYR B 1 143 ? 29.433 -29.796 -25.207 1.00 57.02 143 TYR B C 1
ATOM 4169 O O . TYR B 1 143 ? 30.383 -30.583 -25.108 1.00 58.64 143 TYR B O 1
ATOM 4187 N N . GLY B 1 144 ? 29.427 -28.802 -26.083 1.00 57.35 144 GLY B N 1
ATOM 4188 C CA . GLY B 1 144 ? 30.516 -28.617 -27.015 1.00 56.31 144 GLY B CA 1
ATOM 4189 C C . GLY B 1 144 ? 30.286 -29.367 -28.312 1.00 53.70 144 GLY B C 1
ATOM 4190 O O . GLY B 1 144 ? 29.165 -29.739 -28.674 1.00 53.43 144 GLY B O 1
ATOM 4194 N N . ASP B 1 145 ? 31.385 -29.594 -29.022 1.00 57.60 145 ASP B N 1
ATOM 4195 C CA . ASP B 1 145 ? 31.331 -30.264 -30.315 1.00 64.94 145 ASP B CA 1
ATOM 4196 C C . ASP B 1 145 ? 31.064 -31.756 -30.149 1.00 69.88 145 ASP B C 1
ATOM 4197 O O . ASP B 1 145 ? 31.210 -32.312 -29.060 1.00 64.99 145 ASP B O 1
ATOM 4207 N N . LEU C 1 2 ? 11.463 -46.854 -40.645 1.00 65.30 2 LEU C N 1
ATOM 4208 C CA . LEU C 1 2 ? 12.277 -45.647 -40.560 1.00 75.72 2 LEU C CA 1
ATOM 4209 C C . LEU C 1 2 ? 12.217 -45.086 -39.137 1.00 76.68 2 LEU C C 1
ATOM 4210 O O . LEU C 1 2 ? 11.330 -45.452 -38.363 1.00 77.20 2 LEU C O 1
ATOM 4225 N N . PRO C 1 3 ? 13.152 -44.201 -38.788 1.00 72.63 3 PRO C N 1
ATOM 4226 C CA . PRO C 1 3 ? 13.055 -43.511 -37.494 1.00 68.58 3 PRO C CA 1
ATOM 4227 C C . PRO C 1 3 ? 11.775 -42.689 -37.403 1.00 72.47 3 PRO C C 1
ATOM 4228 O O . PRO C 1 3 ? 11.301 -42.123 -38.391 1.00 71.67 3 PRO C O 1
ATOM 4239 N N . GLN C 1 4 ? 11.208 -42.632 -36.195 1.00 70.09 4 GLN C N 1
ATOM 4240 C CA . GLN C 1 4 ? 9.932 -41.949 -36.008 1.00 79.44 4 GLN C CA 1
ATOM 4241 C C . GLN C 1 4 ? 10.057 -40.435 -36.115 1.00 76.10 4 GLN C C 1
ATOM 4242 O O . GLN C 1 4 ? 9.066 -39.764 -36.426 1.00 69.76 4 GLN C O 1
ATOM 4246 N N . THR C 1 5 ? 11.240 -39.881 -35.859 1.00 72.62 5 THR C N 1
ATOM 4247 C CA . THR C 1 5 ? 11.470 -38.446 -35.946 1.00 68.46 5 THR C CA 1
ATOM 4248 C C . THR C 1 5 ? 12.770 -38.198 -36.694 1.00 69.21 5 THR C C 1
ATOM 4249 O O . THR C 1 5 ? 13.790 -38.831 -36.402 1.00 66.19 5 THR C O 1
ATOM 4260 N N . VAL C 1 6 ? 12.730 -37.273 -37.649 1.00 75.16 6 VAL C N 1
ATOM 4261 C CA . VAL C 1 6 ? 13.870 -36.958 -38.503 1.00 61.40 6 VAL C CA 1
ATOM 4262 C C . VAL C 1 6 ? 14.219 -35.492 -38.293 1.00 61.16 6 VAL C C 1
ATOM 4263 O O . VAL C 1 6 ? 13.454 -34.600 -38.685 1.00 62.05 6 VAL C O 1
ATOM 4276 N N . ARG C 1 7 ? 15.373 -35.238 -37.684 1.00 61.76 7 ARG C N 1
ATOM 4277 C CA . ARG C 1 7 ? 15.850 -33.876 -37.486 1.00 56.30 7 ARG C CA 1
ATOM 4278 C C . ARG C 1 7 ? 16.502 -33.382 -38.771 1.00 58.46 7 ARG C C 1
ATOM 4279 O O . ARG C 1 7 ? 17.489 -33.964 -39.236 1.00 55.69 7 ARG C O 1
ATOM 4291 N N . ILE C 1 8 ? 15.952 -32.317 -39.346 1.00 53.55 8 ILE C N 1
ATOM 4292 C CA . ILE C 1 8 ? 16.450 -31.738 -40.588 1.00 55.22 8 ILE C CA 1
ATOM 4293 C C . ILE C 1 8 ? 17.103 -30.404 -40.258 1.00 45.61 8 ILE C C 1
ATOM 4294 O O . ILE C 1 8 ? 16.447 -29.497 -39.731 1.00 47.48 8 ILE C O 1
ATOM 4310 N N . GLY C 1 9 ? 18.390 -30.285 -40.572 1.00 43.94 9 GLY C N 1
ATOM 4311 C CA . GLY C 1 9 ? 19.104 -29.040 -40.382 1.00 47.47 9 GLY C CA 1
ATOM 4312 C C . GLY C 1 9 ? 19.057 -28.168 -41.625 1.00 51.29 9 GLY C C 1
ATOM 4313 O O . GLY C 1 9 ? 19.062 -28.660 -42.751 1.00 49.26 9 GLY C O 1
ATOM 4317 N N . THR C 1 10 ? 19.011 -26.856 -41.406 1.00 49.02 10 THR C N 1
ATOM 4318 C CA . THR C 1 10 ? 18.883 -25.916 -42.511 1.00 45.30 10 THR C CA 1
ATOM 4319 C C . THR C 1 10 ? 19.350 -24.537 -42.065 1.00 51.51 10 THR C C 1
ATOM 4320 O O . THR C 1 10 ? 19.119 -24.134 -40.922 1.00 48.80 10 THR C O 1
ATOM 4331 N N . ASP C 1 11 ? 20.004 -23.826 -42.983 1.00 51.67 11 ASP C N 1
ATOM 4332 C CA . ASP C 1 11 ? 20.529 -22.484 -42.734 1.00 53.50 11 ASP C CA 1
ATOM 4333 C C . ASP C 1 11 ? 19.456 -21.480 -43.145 1.00 51.75 11 ASP C C 1
ATOM 4334 O O . ASP C 1 11 ? 19.249 -21.221 -44.334 1.00 53.37 11 ASP C O 1
ATOM 4343 N N . THR C 1 12 ? 18.773 -20.908 -42.155 1.00 50.76 12 THR C N 1
ATOM 4344 C CA . THR C 1 12 ? 17.604 -20.075 -42.411 1.00 51.56 12 THR C CA 1
ATOM 4345 C C . THR C 1 12 ? 17.994 -18.653 -42.795 1.00 51.41 12 THR C C 1
ATOM 4346 O O . THR C 1 12 ? 17.493 -17.687 -42.209 1.00 64.03 12 THR C O 1
ATOM 4357 N N . THR C 1 13 ? 18.876 -18.512 -43.784 1.00 48.25 13 THR C N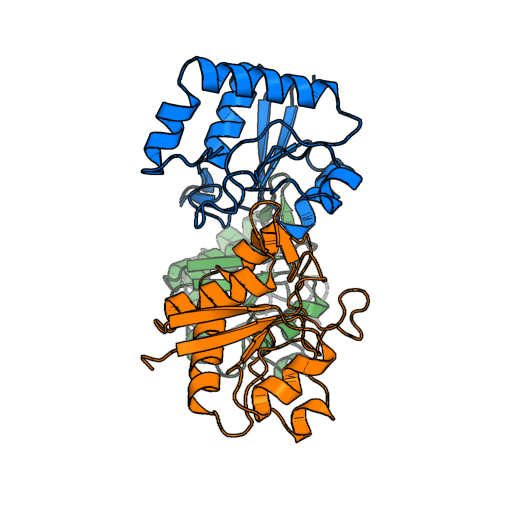 1
ATOM 4358 C CA . THR C 1 13 ? 19.362 -17.204 -44.203 1.00 48.32 13 THR C CA 1
ATOM 4359 C C . THR C 1 13 ? 19.316 -17.057 -45.718 1.00 46.83 13 THR C C 1
ATOM 4360 O O . THR C 1 13 ? 20.089 -16.288 -46.296 1.00 49.10 13 THR C O 1
ATOM 4371 N N . TYR C 1 14 ? 18.411 -17.779 -46.381 1.00 45.39 14 TYR C N 1
ATOM 4372 C CA . TYR C 1 14 ? 18.421 -17.858 -47.838 1.00 50.94 14 TYR C CA 1
ATOM 4373 C C . TYR C 1 14 ? 16.984 -18.030 -48.342 1.00 50.30 14 TYR C C 1
ATOM 4374 O O . TYR C 1 14 ? 16.577 -19.070 -48.864 1.00 43.99 14 TYR C O 1
ATOM 4392 N N . ALA C 1 15 ? 16.191 -16.974 -48.177 1.00 39.22 15 ALA C N 1
ATOM 4393 C CA . ALA C 1 15 ? 14.901 -16.897 -48.842 1.00 48.13 15 ALA C CA 1
ATOM 4394 C C . ALA C 1 15 ? 15.110 -16.840 -50.355 1.00 44.99 15 ALA C C 1
ATOM 4395 O O . ALA C 1 15 ? 16.133 -16.338 -50.827 1.00 60.21 15 ALA C O 1
ATOM 4402 N N . PRO C 1 16 ? 14.154 -17.351 -51.146 1.00 46.98 16 PRO C N 1
ATOM 4403 C CA . PRO C 1 16 ? 12.889 -17.949 -50.706 1.00 43.25 16 PRO C CA 1
ATOM 4404 C C . PRO C 1 16 ? 12.969 -19.451 -50.434 1.00 46.76 16 PRO C C 1
ATOM 4405 O O . PRO C 1 16 ? 11.943 -20.133 -50.443 1.00 45.13 16 PRO C O 1
ATOM 4416 N N . PHE C 1 17 ? 14.173 -19.957 -50.184 1.00 47.61 17 PHE C N 1
ATOM 4417 C CA . PHE C 1 17 ? 14.361 -21.389 -49.987 1.00 43.34 17 PHE C CA 1
ATOM 4418 C C . PHE C 1 17 ? 14.258 -21.788 -48.517 1.00 48.07 17 PHE C C 1
ATOM 4419 O O . PHE C 1 17 ? 13.471 -22.673 -48.169 1.00 47.76 17 PHE C O 1
ATOM 4436 N N . SER C 1 18 ? 15.038 -21.151 -47.645 1.00 50.30 18 SER C N 1
ATOM 4437 C CA . SER C 1 18 ? 14.994 -21.447 -46.218 1.00 54.33 18 SER C CA 1
ATOM 4438 C C . SER C 1 18 ? 15.223 -20.166 -45.431 1.00 44.74 18 SER C C 1
ATOM 4439 O O . SER C 1 18 ? 16.227 -19.478 -45.635 1.00 44.40 18 SER C O 1
ATOM 4447 N N . SER C 1 19 ? 14.296 -19.859 -44.528 1.00 44.72 19 SER C N 1
ATOM 4448 C CA . SER C 1 19 ? 14.333 -18.617 -43.769 1.00 46.24 19 SER C CA 1
ATOM 4449 C C . SER C 1 19 ? 13.324 -18.712 -42.636 1.00 49.92 19 SER C C 1
ATOM 4450 O O . SER C 1 19 ? 12.456 -19.590 -42.625 1.00 44.67 19 SER C O 1
ATOM 4458 N N . LYS C 1 20 ? 13.459 -17.801 -41.678 1.00 49.86 20 LYS C N 1
ATOM 4459 C CA . LYS C 1 20 ? 12.530 -17.683 -40.563 1.00 57.76 20 LYS C CA 1
ATOM 4460 C C . LYS C 1 20 ? 11.602 -16.498 -40.797 1.00 54.95 20 LYS C C 1
ATOM 4461 O O . LYS C 1 20 ? 12.017 -15.472 -41.345 1.00 53.45 20 LYS C O 1
ATOM 4480 N N . ASP C 1 21 ? 10.344 -16.639 -40.382 1.00 60.32 21 ASP C N 1
ATOM 4481 C CA . ASP C 1 21 ? 9.419 -15.517 -40.416 1.00 52.58 21 ASP C CA 1
ATOM 4482 C C . ASP C 1 21 ? 9.522 -14.738 -39.102 1.00 49.27 21 ASP C C 1
ATOM 4483 O O . ASP C 1 21 ? 10.310 -15.071 -38.213 1.00 39.72 21 ASP C O 1
ATOM 4492 N N . ALA C 1 22 ? 8.715 -13.682 -38.974 1.00 46.56 22 ALA C N 1
ATOM 4493 C CA . ALA C 1 22 ? 8.791 -12.833 -37.790 1.00 52.22 22 ALA C CA 1
ATOM 4494 C C . ALA C 1 22 ? 8.339 -13.553 -36.526 1.00 54.96 22 ALA C C 1
ATOM 4495 O O . ALA C 1 22 ? 8.635 -13.085 -35.421 1.00 44.67 22 ALA C O 1
ATOM 4502 N N . LYS C 1 23 ? 7.628 -14.671 -36.659 1.00 57.89 23 LYS C N 1
ATOM 4503 C CA . LYS C 1 23 ? 7.195 -15.462 -35.517 1.00 50.48 23 LYS C CA 1
ATOM 4504 C C . LYS C 1 23 ? 8.061 -16.697 -35.308 1.00 53.36 23 LYS C C 1
ATOM 4505 O O . LYS C 1 23 ? 7.686 -17.585 -34.536 1.00 48.27 23 LYS C O 1
ATOM 4524 N N . GLY C 1 24 ? 9.203 -16.774 -35.985 1.00 53.09 24 GLY C N 1
ATOM 4525 C CA . GLY C 1 24 ? 10.167 -17.819 -35.717 1.00 53.63 24 GLY C CA 1
ATOM 4526 C C . GLY C 1 24 ? 9.903 -19.146 -36.385 1.00 51.72 24 GLY C C 1
ATOM 4527 O O . GLY C 1 24 ? 10.509 -20.148 -35.995 1.00 59.17 24 GLY C O 1
ATOM 4531 N N . GLU C 1 25 ? 9.028 -19.192 -37.381 1.00 51.75 25 GLU C N 1
ATOM 4532 C CA . GLU C 1 25 ? 8.716 -20.432 -38.075 1.00 64.06 25 GLU C CA 1
ATOM 4533 C C . GLU C 1 25 ? 9.527 -20.546 -39.360 1.00 54.57 25 GLU C C 1
ATOM 4534 O O . GLU C 1 25 ? 9.803 -19.548 -40.031 1.00 54.56 25 GLU C O 1
ATOM 4546 N N . PHE C 1 26 ? 9.911 -21.779 -39.691 1.00 52.24 26 PHE C N 1
ATOM 4547 C CA . PHE C 1 26 ? 10.642 -22.042 -40.925 1.00 48.44 26 PHE C CA 1
ATOM 4548 C C . PHE C 1 26 ? 9.717 -21.882 -42.126 1.00 42.97 26 PHE C C 1
ATOM 4549 O O . PHE C 1 26 ? 8.594 -22.395 -42.129 1.00 45.18 26 PHE C O 1
ATOM 4566 N N . ILE C 1 27 ? 10.192 -21.177 -43.151 1.00 41.57 27 ILE C N 1
ATOM 4567 C CA . ILE C 1 27 ? 9.414 -20.930 -44.358 1.00 43.07 27 ILE C CA 1
ATOM 4568 C C . ILE C 1 27 ? 10.338 -21.018 -45.563 1.00 45.26 27 ILE C C 1
ATOM 4569 O O . ILE C 1 27 ? 11.537 -20.736 -45.472 1.00 43.11 27 ILE C O 1
ATOM 4585 N N . GLY C 1 28 ? 9.773 -21.408 -46.699 1.00 42.53 28 GLY C N 1
ATOM 4586 C CA . GLY C 1 28 ? 10.506 -21.457 -47.948 1.00 48.47 28 GLY C CA 1
ATOM 4587 C C . GLY C 1 28 ? 10.272 -22.752 -48.701 1.00 40.76 28 GLY C C 1
ATOM 4588 O O . GLY C 1 28 ? 9.673 -23.704 -48.206 1.00 42.98 28 GLY C O 1
ATOM 4592 N N . PHE C 1 29 ? 10.781 -22.763 -49.936 1.00 46.52 29 PHE C N 1
ATOM 4593 C CA . PHE C 1 29 ? 10.600 -23.919 -50.809 1.00 51.16 29 PHE C CA 1
ATOM 4594 C C . PHE C 1 29 ? 11.275 -25.158 -50.234 1.00 48.66 29 PHE C C 1
ATOM 4595 O O . PHE C 1 29 ? 10.695 -26.250 -50.248 1.00 40.99 29 PHE C O 1
ATOM 4612 N N . ASP C 1 30 ? 12.501 -25.013 -49.722 1.00 41.34 30 ASP C N 1
ATOM 4613 C CA . ASP C 1 30 ? 13.163 -26.142 -49.073 1.00 49.67 30 ASP C CA 1
ATOM 4614 C C . ASP C 1 30 ? 12.311 -26.700 -47.941 1.00 49.44 30 ASP C C 1
ATOM 4615 O O . ASP C 1 30 ? 12.243 -27.920 -47.745 1.00 45.64 30 ASP C O 1
ATOM 4624 N N . ILE C 1 31 ? 11.657 -25.820 -47.181 1.00 45.35 31 ILE C N 1
ATOM 4625 C CA . ILE C 1 31 ? 10.852 -26.266 -46.050 1.00 44.15 31 ILE C CA 1
ATOM 4626 C C . ILE C 1 31 ? 9.609 -27.002 -46.533 1.00 47.33 31 ILE C C 1
ATOM 4627 O O . ILE C 1 31 ? 9.236 -28.048 -45.988 1.00 41.25 31 ILE C O 1
ATOM 4643 N N . ASP C 1 32 ? 8.940 -26.464 -47.553 1.00 38.17 32 ASP C N 1
ATOM 4644 C CA . ASP C 1 32 ? 7.739 -27.114 -48.063 1.00 51.26 32 ASP C CA 1
ATOM 4645 C C . ASP C 1 32 ? 8.058 -28.486 -48.649 1.00 48.55 32 ASP C C 1
ATOM 4646 O O . ASP C 1 32 ? 7.305 -29.445 -48.442 1.00 49.64 32 ASP C O 1
ATOM 4655 N N . LEU C 1 33 ? 9.165 -28.598 -49.390 1.00 41.82 33 LEU C N 1
ATOM 4656 C CA . LEU C 1 33 ? 9.563 -29.897 -49.925 1.00 53.96 33 LEU C CA 1
ATOM 4657 C C . LEU C 1 33 ? 9.869 -30.879 -48.803 1.00 47.54 33 LEU C C 1
ATOM 4658 O O . LEU C 1 33 ? 9.431 -32.034 -48.838 1.00 47.85 33 LEU C O 1
ATOM 4674 N N . GLY C 1 34 ? 10.641 -30.445 -47.807 1.00 45.69 34 GLY C N 1
ATOM 4675 C CA . GLY C 1 34 ? 10.943 -31.328 -46.690 1.00 43.39 34 GLY C CA 1
ATOM 4676 C C . GLY C 1 34 ? 9.692 -31.837 -45.996 1.00 47.26 34 GLY C C 1
ATOM 4677 O O . GLY C 1 34 ? 9.518 -33.044 -45.795 1.00 41.30 34 GLY C O 1
ATOM 4681 N N . ASN C 1 35 ? 8.787 -30.920 -45.642 1.00 50.58 35 ASN C N 1
ATOM 4682 C CA . ASN C 1 35 ? 7.567 -31.318 -44.944 1.00 49.31 35 ASN C CA 1
ATOM 4683 C C . ASN C 1 35 ? 6.722 -32.258 -45.796 1.00 46.44 35 ASN C C 1
ATOM 4684 O O . ASN C 1 35 ? 6.215 -33.271 -45.300 1.00 56.23 35 ASN C O 1
ATOM 4695 N N . GLU C 1 36 ? 6.553 -31.938 -47.082 1.00 49.57 36 GLU C N 1
ATOM 4696 C CA . GLU C 1 36 ? 5.769 -32.806 -47.956 1.00 49.21 36 GLU C CA 1
ATOM 4697 C C . GLU C 1 36 ? 6.392 -34.193 -48.051 1.00 55.73 36 GLU C C 1
ATOM 4698 O O . GLU C 1 36 ? 5.686 -35.206 -47.981 1.00 55.93 36 GLU C O 1
ATOM 4710 N N . MET C 1 37 ? 7.717 -34.259 -48.214 1.00 42.39 37 MET C N 1
ATOM 4711 C CA . MET C 1 37 ? 8.387 -35.554 -48.279 1.00 48.53 37 MET C CA 1
ATOM 4712 C C . MET C 1 37 ? 8.232 -36.316 -46.969 1.00 55.71 37 MET C C 1
ATOM 4713 O O . MET C 1 37 ? 7.983 -37.528 -46.974 1.00 52.51 37 MET C O 1
ATOM 4727 N N . CYS C 1 38 ? 8.369 -35.621 -45.835 1.00 55.26 38 CYS C N 1
ATOM 4728 C CA . CYS C 1 38 ? 8.230 -36.279 -44.540 1.00 59.42 38 CYS C CA 1
ATOM 4729 C C . CYS C 1 38 ? 6.828 -36.847 -44.359 1.00 56.74 38 CYS C C 1
ATOM 4730 O O . CYS C 1 38 ? 6.656 -37.919 -43.767 1.00 58.63 38 CYS C O 1
ATOM 4737 N N . LYS C 1 39 ? 5.813 -36.141 -44.861 1.00 53.94 39 LYS C N 1
ATOM 4738 C CA . LYS C 1 39 ? 4.448 -36.652 -44.782 1.00 53.79 39 LYS C CA 1
ATOM 4739 C C . LYS C 1 39 ? 4.308 -37.946 -45.575 1.00 56.37 39 LYS C C 1
ATOM 4740 O O . LYS C 1 39 ? 3.772 -38.943 -45.074 1.00 62.41 39 LYS C O 1
ATOM 4744 N N . ARG C 1 40 ? 4.799 -37.952 -46.816 1.00 59.13 40 ARG C N 1
ATOM 4745 C CA . ARG C 1 40 ? 4.721 -39.156 -47.637 1.00 55.19 40 ARG C CA 1
ATOM 4746 C C . ARG C 1 40 ? 5.500 -40.300 -47.005 1.00 58.91 40 ARG C C 1
ATOM 4747 O O . ARG C 1 40 ? 5.025 -41.441 -46.972 1.00 61.27 40 ARG C O 1
ATOM 4768 N N . MET C 1 41 ? 6.700 -40.017 -46.499 1.00 60.48 41 MET C N 1
ATOM 4769 C CA . MET C 1 41 ? 7.431 -41.013 -45.727 1.00 63.23 41 MET C CA 1
ATOM 4770 C C . MET C 1 41 ? 6.721 -41.364 -44.427 1.00 62.18 41 MET C C 1
ATOM 4771 O O . MET C 1 41 ? 7.095 -42.347 -43.778 1.00 51.56 41 MET C O 1
ATOM 4785 N N . GLN C 1 42 ? 5.709 -40.586 -44.037 1.00 62.78 42 GLN C N 1
ATOM 4786 C CA . GLN C 1 42 ? 4.907 -40.865 -42.847 1.00 67.55 42 GLN C CA 1
ATOM 4787 C C . GLN C 1 42 ? 5.771 -40.881 -41.589 1.00 60.79 42 GLN C C 1
ATOM 4788 O O . GLN C 1 42 ? 5.592 -41.713 -40.697 1.00 60.29 42 GLN C O 1
ATOM 4802 N N . VAL C 1 43 ? 6.715 -39.947 -41.516 1.00 63.97 43 VAL C N 1
ATOM 4803 C CA . VAL C 1 43 ? 7.553 -39.769 -40.340 1.00 63.31 43 VAL C CA 1
ATOM 4804 C C . VAL C 1 43 ? 7.403 -38.331 -39.863 1.00 52.67 43 VAL C C 1
ATOM 4805 O O . VAL C 1 43 ? 6.971 -37.443 -40.604 1.00 61.07 43 VAL C O 1
ATOM 4818 N N . LYS C 1 44 ? 7.757 -38.112 -38.600 1.00 54.29 44 LYS C N 1
ATOM 4819 C CA . LYS C 1 44 ? 7.791 -36.774 -38.027 1.00 64.57 44 LYS C CA 1
ATOM 4820 C C . LYS C 1 44 ? 9.126 -36.117 -38.351 1.00 66.59 44 LYS C C 1
ATOM 4821 O O . LYS C 1 44 ? 10.178 -36.762 -38.306 1.00 69.15 44 LYS C O 1
ATOM 4825 N N . CYS C 1 45 ? 9.079 -34.834 -38.696 1.00 61.29 45 CYS C N 1
ATOM 4826 C CA . CYS C 1 45 ? 10.280 -34.078 -39.021 1.00 66.06 45 CYS C CA 1
ATOM 4827 C C . CYS C 1 45 ? 10.355 -32.820 -38.171 1.00 56.08 45 CYS C C 1
ATOM 4828 O O . CYS C 1 45 ? 9.355 -32.122 -37.974 1.00 47.68 45 CYS C O 1
ATOM 4835 N N . THR C 1 46 ? 11.552 -32.555 -37.660 1.00 61.42 46 THR C N 1
ATOM 4836 C CA . THR C 1 46 ? 11.844 -31.368 -36.871 1.00 65.13 46 THR C CA 1
ATOM 4837 C C . THR C 1 46 ? 12.921 -30.570 -37.590 1.00 55.87 46 THR C C 1
ATOM 4838 O O . THR C 1 46 ? 13.984 -31.109 -37.914 1.00 54.82 46 THR C O 1
ATOM 4849 N N . TRP C 1 47 ? 12.638 -29.299 -37.855 1.00 49.10 47 TRP C N 1
ATOM 4850 C CA . TRP C 1 47 ? 13.603 -28.407 -38.480 1.00 48.62 47 TRP C CA 1
ATOM 4851 C C . TRP C 1 47 ? 14.485 -27.785 -37.408 1.00 53.05 47 TRP C C 1
ATOM 4852 O O . TRP C 1 47 ? 14.009 -27.420 -36.331 1.00 54.42 47 TRP C O 1
ATOM 4873 N N . VAL C 1 48 ? 15.778 -27.675 -37.703 1.00 45.21 48 VAL C N 1
ATOM 4874 C CA . VAL C 1 48 ? 16.747 -27.228 -36.711 1.00 45.79 48 VAL C CA 1
ATOM 4875 C C . VAL C 1 48 ? 17.639 -26.208 -37.415 1.00 52.65 48 VAL C C 1
ATOM 4876 O O . VAL C 1 48 ? 18.350 -26.557 -38.364 1.00 50.14 48 VAL C O 1
ATOM 4889 N N . ALA C 1 49 ? 17.584 -24.950 -36.981 1.00 51.68 49 ALA C N 1
ATOM 4890 C CA . ALA C 1 49 ? 18.350 -23.898 -37.638 1.00 56.88 49 ALA C CA 1
ATOM 4891 C C . ALA C 1 49 ? 19.825 -24.027 -37.279 1.00 49.42 49 ALA C C 1
ATOM 4892 O O . ALA C 1 49 ? 20.174 -24.207 -36.108 1.00 59.95 49 ALA C O 1
ATOM 4899 N N . SER C 1 50 ? 20.690 -23.927 -38.287 1.00 50.82 50 SER C N 1
ATOM 4900 C CA . SER C 1 50 ? 22.120 -24.106 -38.080 1.00 58.31 50 SER C CA 1
ATOM 4901 C C . SER C 1 50 ? 22.896 -23.216 -39.040 1.00 52.77 50 SER C C 1
ATOM 4902 O O . SER C 1 50 ? 22.356 -22.711 -40.027 1.00 57.45 50 SER C O 1
ATOM 4910 N N . ASP C 1 51 ? 24.177 -23.025 -38.731 1.00 56.16 51 ASP C N 1
ATOM 4911 C CA . ASP C 1 51 ? 25.084 -22.354 -39.649 1.00 60.85 51 ASP C CA 1
ATOM 4912 C C . ASP C 1 51 ? 25.443 -23.295 -40.792 1.00 55.56 51 ASP C C 1
ATOM 4913 O O . ASP C 1 51 ? 25.554 -24.511 -40.611 1.00 52.16 51 ASP C O 1
ATOM 4922 N N . PHE C 1 52 ? 25.618 -22.719 -41.983 1.00 55.05 52 PHE C N 1
ATOM 4923 C CA . PHE C 1 52 ? 25.829 -23.535 -43.175 1.00 51.97 52 PHE C CA 1
ATOM 4924 C C . PHE C 1 52 ? 27.045 -24.438 -43.018 1.00 55.52 52 PHE C C 1
ATOM 4925 O O . PHE C 1 52 ? 26.967 -25.649 -43.253 1.00 49.17 52 PHE C O 1
ATOM 4942 N N . ASP C 1 53 ? 28.182 -23.867 -42.617 1.00 61.68 53 ASP C N 1
ATOM 4943 C CA . ASP C 1 53 ? 29.401 -24.656 -42.486 1.00 55.69 53 ASP C CA 1
ATOM 4944 C C . ASP C 1 53 ? 29.320 -25.685 -41.366 1.00 54.55 53 ASP C C 1
ATOM 4945 O O . ASP C 1 53 ? 30.225 -26.519 -41.250 1.00 62.20 53 ASP C O 1
ATOM 4954 N N . ALA C 1 54 ? 28.265 -25.657 -40.553 1.00 56.95 54 ALA C N 1
ATOM 4955 C CA . ALA C 1 54 ? 28.103 -26.605 -39.460 1.00 57.51 54 ALA C CA 1
ATOM 4956 C C . ALA C 1 54 ? 27.117 -27.723 -39.773 1.00 51.02 54 ALA C C 1
ATOM 4957 O O . ALA C 1 54 ? 27.017 -28.674 -38.991 1.00 45.48 54 ALA C O 1
ATOM 4964 N N . LEU C 1 55 ? 26.393 -27.638 -40.888 1.00 49.01 55 LEU C N 1
ATOM 4965 C CA . LEU C 1 55 ? 25.398 -28.658 -41.205 1.00 47.08 55 LEU C CA 1
ATOM 4966 C C . LEU C 1 55 ? 26.044 -30.034 -41.326 1.00 47.82 55 LEU C C 1
ATOM 4967 O O . LEU C 1 55 ? 25.713 -30.961 -40.578 1.00 52.65 55 LEU C O 1
ATOM 4983 N N . ILE C 1 56 ? 26.973 -30.187 -42.271 1.00 50.05 56 ILE C N 1
ATOM 4984 C CA . ILE C 1 56 ? 27.600 -31.490 -42.487 1.00 51.45 56 ILE C CA 1
ATOM 4985 C C . ILE C 1 56 ? 28.254 -32.013 -41.211 1.00 52.40 56 ILE C C 1
ATOM 4986 O O . ILE C 1 56 ? 28.042 -33.182 -40.865 1.00 54.84 56 ILE C O 1
ATOM 5002 N N . PRO C 1 57 ? 29.066 -31.227 -40.491 1.00 50.40 57 PRO C N 1
ATOM 5003 C CA . PRO C 1 57 ? 29.594 -31.725 -39.206 1.00 51.03 57 PRO C CA 1
ATOM 5004 C C . PRO C 1 57 ? 28.506 -32.268 -38.292 1.00 48.06 57 PRO C C 1
ATOM 5005 O O . PRO C 1 57 ? 28.633 -33.382 -37.766 1.00 48.38 57 PRO C O 1
ATOM 5016 N N . SER C 1 58 ? 27.428 -31.506 -38.095 1.00 44.69 58 SER C N 1
ATOM 5017 C CA . SER C 1 58 ? 26.336 -31.973 -37.247 1.00 54.80 58 SER C CA 1
ATOM 5018 C C . SER C 1 58 ? 25.681 -33.224 -37.817 1.00 55.80 58 SER C C 1
ATOM 5019 O O . SER C 1 58 ? 25.214 -34.080 -37.057 1.00 51.34 58 SER C O 1
ATOM 5027 N N . LEU C 1 59 ? 25.630 -33.347 -39.145 1.00 53.79 59 LEU C N 1
ATOM 5028 C CA . LEU C 1 59 ? 25.064 -34.546 -39.754 1.00 53.43 59 LEU C CA 1
ATOM 5029 C C . LEU C 1 59 ? 25.902 -35.771 -39.412 1.00 52.78 59 LEU C C 1
ATOM 5030 O O . LEU C 1 59 ? 25.367 -36.821 -39.038 1.00 50.41 59 LEU C O 1
ATOM 5046 N N . LYS C 1 60 ? 27.226 -35.655 -39.536 1.00 59.92 60 LYS C N 1
ATOM 5047 C CA . LYS C 1 60 ? 28.096 -36.769 -39.177 1.00 52.79 60 LYS C CA 1
ATOM 5048 C C . LYS C 1 60 ? 28.063 -37.027 -37.675 1.00 53.00 60 LYS C C 1
ATOM 5049 O O . LYS C 1 60 ? 28.112 -38.183 -37.236 1.00 47.41 60 LYS C O 1
ATOM 5068 N N . ALA C 1 61 ? 27.972 -35.964 -36.872 1.00 47.43 61 ALA C N 1
ATOM 5069 C CA . ALA C 1 61 ? 27.898 -36.118 -35.425 1.00 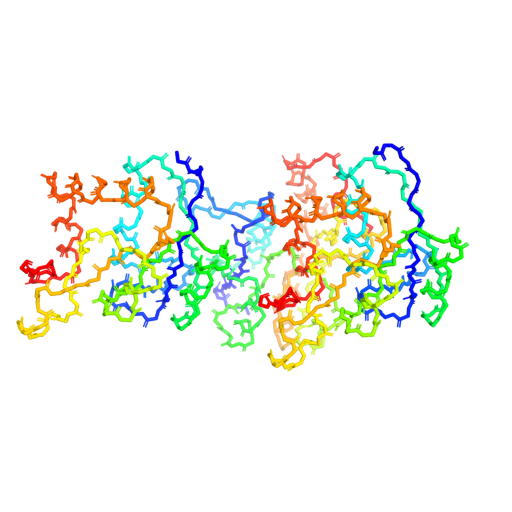48.19 61 ALA C CA 1
ATOM 5070 C C . ALA C 1 61 ? 26.541 -36.625 -34.958 1.00 57.20 61 ALA C C 1
ATOM 5071 O O . ALA C 1 61 ? 26.395 -36.947 -33.774 1.00 61.30 61 ALA C O 1
ATOM 5078 N N . LYS C 1 62 ? 25.553 -36.695 -35.849 1.00 53.98 62 LYS C N 1
ATOM 5079 C CA . LYS C 1 62 ? 24.224 -37.214 -35.550 1.00 57.19 62 LYS C CA 1
ATOM 5080 C C . LYS C 1 62 ? 23.417 -36.287 -34.649 1.00 60.13 62 LYS C C 1
ATOM 5081 O O . LYS C 1 62 ? 22.482 -36.735 -33.976 1.00 56.75 62 LYS C O 1
ATOM 5100 N N . LYS C 1 63 ? 23.761 -34.998 -34.622 1.00 56.81 63 LYS C N 1
ATOM 5101 C CA . LYS C 1 63 ? 22.883 -33.994 -34.034 1.00 54.34 63 LYS C CA 1
ATOM 5102 C C . LYS C 1 63 ? 21.711 -33.666 -34.950 1.00 52.79 63 LYS C C 1
ATOM 5103 O O . LYS C 1 63 ? 20.677 -33.189 -34.471 1.00 57.77 63 LYS C O 1
ATOM 5122 N N . ILE C 1 64 ? 21.853 -33.919 -36.254 1.00 45.02 64 ILE C N 1
ATOM 5123 C CA . ILE C 1 64 ? 20.759 -33.871 -37.212 1.00 51.24 64 ILE C CA 1
ATOM 5124 C C . ILE C 1 64 ? 20.820 -35.146 -38.043 1.00 54.40 64 ILE C C 1
ATOM 5125 O O . ILE C 1 64 ? 21.852 -35.817 -38.119 1.00 53.80 64 ILE C O 1
ATOM 5141 N N . ASP C 1 65 ? 19.696 -35.473 -38.680 1.00 51.64 65 ASP C N 1
ATOM 5142 C CA . ASP C 1 65 ? 19.601 -36.667 -39.506 1.00 50.59 65 ASP C CA 1
ATOM 5143 C C . ASP C 1 65 ? 19.512 -36.368 -40.994 1.00 52.72 65 ASP C C 1
ATOM 5144 O O . ASP C 1 65 ? 19.630 -37.297 -41.802 1.00 53.44 65 ASP C O 1
ATOM 5153 N N . ALA C 1 66 ? 19.309 -35.112 -41.379 1.00 50.27 66 ALA C N 1
ATOM 5154 C CA . ALA C 1 66 ? 19.216 -34.760 -42.787 1.00 51.42 66 ALA C CA 1
ATOM 5155 C C . ALA C 1 66 ? 19.567 -33.291 -42.947 1.00 44.08 66 ALA C C 1
ATOM 5156 O O . ALA C 1 66 ? 19.521 -32.513 -41.991 1.00 39.40 66 ALA C O 1
ATOM 5163 N N . ILE C 1 67 ? 19.922 -32.926 -44.176 1.00 44.91 67 ILE C N 1
ATOM 5164 C CA . ILE C 1 67 ? 20.248 -31.553 -44.535 1.00 38.53 67 ILE C CA 1
ATOM 5165 C C . ILE C 1 67 ? 19.411 -31.177 -45.749 1.00 46.96 67 ILE C C 1
ATOM 5166 O O . ILE C 1 67 ? 19.515 -31.820 -46.800 1.00 49.45 67 ILE C O 1
ATOM 5182 N N . ILE C 1 68 ? 18.578 -30.151 -45.600 1.00 45.31 68 ILE C N 1
ATOM 5183 C CA . ILE C 1 68 ? 17.888 -29.512 -46.716 1.00 48.87 68 ILE C CA 1
ATOM 5184 C C . ILE C 1 68 ? 18.164 -28.023 -46.560 1.00 43.54 68 ILE C C 1
ATOM 5185 O O . ILE C 1 68 ? 17.524 -27.348 -45.746 1.00 46.08 68 ILE C O 1
ATOM 5201 N N . SER C 1 69 ? 19.127 -27.511 -47.324 1.00 44.92 69 SER C N 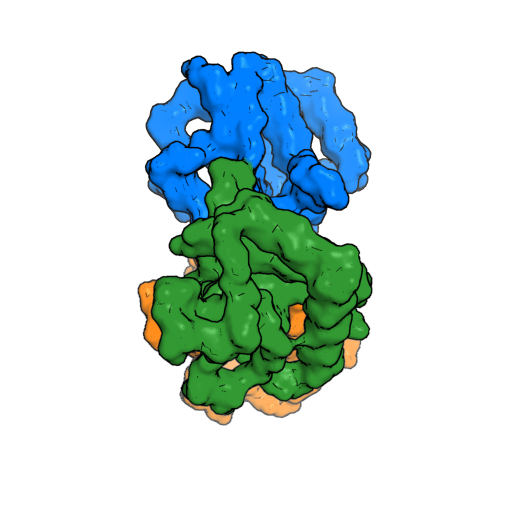1
ATOM 5202 C CA . SER C 1 69 ? 19.580 -26.135 -47.170 1.00 40.52 69 SER C CA 1
ATOM 5203 C C . SER C 1 69 ? 20.212 -25.639 -48.462 1.00 46.34 69 SER C C 1
ATOM 5204 O O . SER C 1 69 ? 21.306 -25.065 -48.444 1.00 40.05 69 SER C O 1
ATOM 5212 N N . SER C 1 70 ? 19.533 -25.861 -49.588 1.00 40.06 70 SER C N 1
ATOM 5213 C CA . SER C 1 70 ? 20.064 -25.494 -50.898 1.00 43.63 70 SER C CA 1
ATOM 5214 C C . SER C 1 70 ? 21.447 -26.100 -51.114 1.00 47.43 70 SER C C 1
ATOM 5215 O O . SER C 1 70 ? 22.265 -25.569 -51.867 1.00 52.18 70 SER C O 1
ATOM 5223 N N . LEU C 1 71 ? 21.714 -27.222 -50.449 1.00 47.09 71 LEU C N 1
ATOM 5224 C CA . LEU C 1 71 ? 23.043 -27.819 -50.463 1.00 47.72 71 LEU C CA 1
ATOM 5225 C C . LEU C 1 71 ? 23.332 -28.416 -51.833 1.00 47.47 71 LEU C C 1
ATOM 5226 O O . LEU C 1 71 ? 22.649 -29.348 -52.270 1.00 41.01 71 LEU C O 1
ATOM 5242 N N . SER C 1 72 ? 24.347 -27.884 -52.505 1.00 44.27 72 SER C N 1
ATOM 5243 C CA . SER C 1 72 ? 24.692 -28.335 -53.844 1.00 45.25 72 SER C CA 1
ATOM 5244 C C . SER C 1 72 ? 25.433 -29.663 -53.791 1.00 52.08 72 SER C C 1
ATOM 5245 O O . SER C 1 72 ? 26.220 -29.922 -52.875 1.00 50.93 72 SER C O 1
ATOM 5253 N N . ILE C 1 73 ? 25.172 -30.508 -54.783 1.00 48.40 73 ILE C N 1
ATOM 5254 C CA . ILE C 1 73 ? 25.886 -31.772 -54.927 1.00 51.26 73 ILE C CA 1
ATOM 5255 C C . ILE C 1 73 ? 27.237 -31.459 -55.560 1.00 48.54 73 ILE C C 1
ATOM 5256 O O . ILE C 1 73 ? 27.324 -31.167 -56.755 1.00 51.54 73 ILE C O 1
ATOM 5272 N N . THR C 1 74 ? 28.291 -31.500 -54.753 1.00 45.21 74 THR C N 1
ATOM 5273 C CA . THR C 1 74 ? 29.646 -31.239 -55.204 1.00 46.94 74 THR C CA 1
ATOM 5274 C C . THR C 1 74 ? 30.484 -32.499 -55.041 1.00 59.80 74 THR C C 1
ATOM 5275 O O . THR C 1 74 ? 30.121 -33.420 -54.302 1.00 50.31 74 THR C O 1
ATOM 5286 N N . ASP C 1 75 ? 31.617 -32.534 -55.745 1.00 60.95 75 ASP C N 1
ATOM 5287 C CA . ASP C 1 75 ? 32.533 -33.658 -55.599 1.00 56.18 75 ASP C CA 1
ATOM 5288 C C . ASP C 1 75 ? 32.907 -33.859 -54.137 1.00 55.92 75 ASP C C 1
ATOM 5289 O O . ASP C 1 75 ? 32.762 -34.958 -53.590 1.00 49.68 75 ASP C O 1
ATOM 5298 N N . LYS C 1 76 ? 33.374 -32.792 -53.484 1.00 50.02 76 LYS C N 1
ATOM 5299 C CA . LYS C 1 76 ? 33.847 -32.908 -52.108 1.00 49.27 76 LYS C CA 1
ATOM 5300 C C . LYS C 1 76 ? 32.759 -33.440 -51.185 1.00 43.12 76 LYS C C 1
ATOM 5301 O O . LYS C 1 76 ? 33.030 -34.271 -50.310 1.00 59.11 76 LYS C O 1
ATOM 5305 N N . ARG C 1 77 ? 31.521 -32.974 -51.361 1.00 42.73 77 ARG C N 1
ATOM 5306 C CA . ARG C 1 77 ? 30.445 -33.394 -50.469 1.00 48.29 77 ARG C CA 1
ATOM 5307 C C . ARG C 1 77 ? 30.078 -34.857 -50.692 1.00 49.35 77 ARG C C 1
ATOM 5308 O O . ARG C 1 77 ? 29.800 -35.586 -49.733 1.00 46.67 77 ARG C O 1
ATOM 5329 N N . GLN C 1 78 ? 30.072 -35.305 -51.949 1.00 44.34 78 GLN C N 1
ATOM 5330 C CA . GLN C 1 78 ? 29.762 -36.701 -52.231 1.00 51.63 78 GLN C CA 1
ATOM 5331 C C . GLN C 1 78 ? 30.813 -37.646 -51.665 1.00 54.07 78 GLN C C 1
ATOM 5332 O O . GLN C 1 78 ? 30.540 -38.842 -51.519 1.00 54.19 78 GLN C O 1
ATOM 5346 N N . GLN C 1 79 ? 32.006 -37.141 -51.347 1.00 47.70 79 GLN C N 1
ATOM 5347 C CA . GLN C 1 79 ? 33.007 -37.962 -50.681 1.00 49.53 79 GLN C CA 1
ATOM 5348 C C . GLN C 1 79 ? 32.718 -38.143 -49.199 1.00 51.50 79 GLN C C 1
ATOM 5349 O O . GLN C 1 79 ? 33.222 -39.096 -48.596 1.00 62.49 79 GLN C O 1
ATOM 5363 N N . GLU C 1 80 ? 31.918 -37.255 -48.602 1.00 55.11 80 GLU C N 1
ATOM 5364 C CA . GLU C 1 80 ? 31.653 -37.299 -47.172 1.00 57.25 80 GLU C CA 1
ATOM 5365 C C . GLU C 1 80 ? 30.213 -37.634 -46.814 1.00 55.97 80 GLU C C 1
ATOM 5366 O O . GLU C 1 80 ? 29.965 -38.061 -45.682 1.00 50.29 80 GLU C O 1
ATOM 5378 N N . ILE C 1 81 ? 29.258 -37.450 -47.730 1.00 49.74 81 ILE C N 1
ATOM 5379 C CA . ILE C 1 81 ? 27.855 -37.718 -47.439 1.00 51.15 81 ILE C CA 1
ATOM 5380 C C . ILE C 1 81 ? 27.162 -38.229 -48.694 1.00 53.49 81 ILE C C 1
ATOM 5381 O O . ILE C 1 81 ? 27.676 -38.115 -49.809 1.00 51.25 81 ILE C O 1
ATOM 5397 N N . ALA C 1 82 ? 25.974 -38.793 -48.499 1.00 52.18 82 ALA C N 1
ATOM 5398 C CA . ALA C 1 82 ? 25.112 -39.240 -49.580 1.00 52.16 82 ALA C CA 1
ATOM 5399 C C . ALA C 1 82 ? 24.023 -38.205 -49.831 1.00 56.99 82 ALA C C 1
ATOM 5400 O O . ALA C 1 82 ? 23.622 -37.468 -48.927 1.00 49.64 82 ALA C O 1
ATOM 5407 N N . PHE C 1 83 ? 23.549 -38.155 -51.073 1.00 54.48 83 PHE C N 1
ATOM 5408 C CA . PHE C 1 83 ? 22.514 -37.218 -51.477 1.00 42.73 83 PHE C CA 1
ATOM 5409 C C . PHE C 1 83 ? 21.286 -37.964 -51.978 1.00 56.90 83 PHE C C 1
ATOM 5410 O O . PHE C 1 83 ? 21.390 -39.051 -52.556 1.00 53.55 83 PHE C O 1
ATOM 5427 N N . SER C 1 84 ? 20.120 -37.368 -51.750 1.00 50.07 84 SER C N 1
ATOM 5428 C CA . SER C 1 84 ? 18.907 -37.824 -52.408 1.00 50.52 84 SER C CA 1
ATOM 5429 C C . SER C 1 84 ? 18.967 -37.460 -53.892 1.00 50.64 84 SER C C 1
ATOM 5430 O O . SER C 1 84 ? 19.930 -36.861 -54.378 1.00 53.52 84 SER C O 1
ATOM 5438 N N . ASP C 1 85 ? 17.923 -37.828 -54.628 1.00 41.06 85 ASP C N 1
ATOM 5439 C CA . ASP C 1 85 ? 17.776 -37.316 -55.981 1.00 46.99 85 ASP C CA 1
ATOM 5440 C C . ASP C 1 85 ? 17.688 -35.791 -55.944 1.00 48.90 85 ASP C C 1
ATOM 5441 O O . ASP C 1 85 ? 17.312 -35.185 -54.937 1.00 48.12 85 ASP C O 1
ATOM 5450 N N . LYS C 1 86 ? 18.059 -35.168 -57.059 1.00 47.33 86 LYS C N 1
ATOM 5451 C CA . LYS C 1 86 ? 18.098 -33.713 -57.119 1.00 38.26 86 LYS C CA 1
ATOM 5452 C C . LYS C 1 86 ? 16.754 -33.121 -56.720 1.00 48.27 86 LYS C C 1
ATOM 5453 O O . LYS C 1 86 ? 15.704 -33.539 -57.217 1.00 47.94 86 LYS C O 1
ATOM 5472 N N . LEU C 1 87 ? 16.792 -32.141 -55.817 1.00 48.15 87 LEU C N 1
ATOM 5473 C CA . LEU C 1 87 ? 15.578 -31.415 -55.462 1.00 46.83 87 LEU C CA 1
ATOM 5474 C C . LEU C 1 87 ? 15.288 -30.314 -56.476 1.00 47.00 87 LEU C C 1
ATOM 5475 O O . LEU C 1 87 ? 14.151 -30.167 -56.935 1.00 40.14 87 LEU C O 1
ATOM 5491 N N . TYR C 1 88 ? 16.306 -29.534 -56.836 1.00 42.57 88 TYR C N 1
ATOM 5492 C CA . TYR C 1 88 ? 16.187 -28.524 -57.881 1.00 43.79 88 TYR C CA 1
ATOM 5493 C C . TYR C 1 88 ? 17.593 -28.110 -58.302 1.00 48.45 88 TYR C C 1
ATOM 5494 O O . TYR C 1 88 ? 18.590 -28.550 -57.724 1.00 44.03 88 TYR C O 1
ATOM 5512 N N . ALA C 1 89 ? 17.664 -27.257 -59.321 1.00 49.82 89 ALA C N 1
ATOM 5513 C CA . ALA C 1 89 ? 18.945 -26.870 -59.893 1.00 64.20 89 ALA C CA 1
ATOM 5514 C C . ALA C 1 89 ? 19.811 -26.149 -58.862 1.00 68.92 89 ALA C C 1
ATOM 5515 O O . ALA C 1 89 ? 19.334 -25.661 -57.834 1.00 63.22 89 ALA C O 1
ATOM 5522 N N . ALA C 1 90 ? 21.110 -26.084 -59.160 1.00 79.12 90 ALA C N 1
ATOM 5523 C CA . ALA C 1 90 ? 22.075 -25.462 -58.263 1.00 74.79 90 ALA C CA 1
ATOM 5524 C C . ALA C 1 90 ? 22.192 -23.962 -58.495 1.00 89.53 90 ALA C C 1
ATOM 5525 O O . ALA C 1 90 ? 22.360 -23.200 -57.537 1.00 93.57 90 ALA C O 1
ATOM 5532 N N . ASP C 1 91 ? 22.109 -23.523 -59.750 1.00 95.85 91 ASP C N 1
ATOM 5533 C CA . ASP C 1 91 ? 22.180 -22.102 -60.092 1.00 94.41 91 ASP C CA 1
ATOM 5534 C C . ASP C 1 91 ? 21.214 -21.859 -61.248 1.00 102.25 91 ASP C C 1
ATOM 5535 O O . ASP C 1 91 ? 21.491 -22.243 -62.388 1.00 102.92 91 ASP C O 1
ATOM 5544 N N . VAL C 1 92 ? 20.081 -21.220 -60.946 1.00 113.14 92 VAL C N 1
ATOM 5545 C CA . VAL C 1 92 ? 19.072 -20.963 -61.972 1.00 110.11 92 VAL C CA 1
ATOM 5546 C C . VAL C 1 92 ? 19.656 -20.152 -63.117 1.00 111.98 92 VAL C C 1
ATOM 5547 O O . VAL C 1 92 ? 19.350 -20.398 -64.291 1.00 113.45 92 VAL C O 1
ATOM 5551 N N . LYS C 1 93 ? 20.499 -19.171 -62.793 1.00 103.00 93 LYS C N 1
ATOM 5552 C CA . LYS C 1 93 ? 20.930 -18.181 -63.774 1.00 107.67 93 LYS C CA 1
ATOM 5553 C C . LYS C 1 93 ? 21.392 -18.837 -65.070 1.00 122.59 93 LYS C C 1
ATOM 5554 O O . LYS C 1 93 ? 20.795 -18.635 -66.135 1.00 138.92 93 LYS C O 1
ATOM 5556 N N . ASP C 1 94 ? 22.447 -19.640 -64.993 1.00 112.50 94 ASP C N 1
ATOM 5557 C CA . ASP C 1 94 ? 23.104 -20.175 -66.174 1.00 115.73 94 ASP C CA 1
ATOM 5558 C C . ASP C 1 94 ? 22.789 -21.657 -66.342 1.00 112.09 94 ASP C C 1
ATOM 5559 O O . ASP C 1 94 ? 22.644 -22.399 -65.364 1.00 112.27 94 ASP C O 1
ATOM 5564 N N . LYS C 1 95 ? 22.686 -22.080 -67.605 1.00 119.01 95 LYS C N 1
ATOM 5565 C CA . LYS C 1 95 ? 22.473 -23.490 -67.910 1.00 111.80 95 LYS C CA 1
ATOM 5566 C C . LYS C 1 95 ? 23.702 -24.335 -67.604 1.00 116.61 95 LYS C C 1
ATOM 5567 O O . LYS C 1 95 ? 23.565 -25.541 -67.374 1.00 114.12 95 LYS C O 1
ATOM 5569 N N . LYS C 1 96 ? 24.894 -23.732 -67.591 1.00 118.99 96 LYS C N 1
ATOM 5570 C CA . LYS C 1 96 ? 26.097 -24.471 -67.224 1.00 112.77 96 LYS C CA 1
ATOM 5571 C C . LYS C 1 96 ? 26.013 -25.035 -65.812 1.00 107.26 96 LYS C C 1
ATOM 5572 O O . LYS C 1 96 ? 26.750 -25.972 -65.485 1.00 108.98 96 LYS C O 1
ATOM 5574 N N . TYR C 1 97 ? 25.141 -24.481 -64.969 1.00 101.62 97 TYR C N 1
ATOM 5575 C CA . TYR C 1 97 ? 24.877 -25.013 -63.638 1.00 103.39 97 TYR C CA 1
ATOM 5576 C C . TYR C 1 97 ? 23.462 -25.570 -63.516 1.00 100.80 97 TYR C C 1
ATOM 5577 O O . TYR C 1 97 ? 22.934 -25.674 -62.404 1.00 96.01 97 TYR C O 1
ATOM 5586 N N . PHE C 1 98 ? 22.835 -25.925 -64.638 1.00 100.30 98 PHE C N 1
ATOM 5587 C CA . PHE C 1 98 ? 21.438 -26.342 -64.635 1.00 101.59 98 PHE C CA 1
ATOM 5588 C C . PHE C 1 98 ? 21.265 -27.846 -64.477 1.00 100.43 98 PHE C C 1
ATOM 5589 O O . PHE C 1 98 ? 20.228 -28.292 -63.976 1.00 88.12 98 PHE C O 1
ATOM 5591 N N . GLY C 1 99 ? 22.249 -28.635 -64.896 1.00 102.90 99 GLY C N 1
ATOM 5592 C CA . GLY C 1 99 ? 22.179 -30.076 -64.759 1.00 94.18 99 GLY C CA 1
ATOM 5593 C C . GLY C 1 99 ? 22.389 -30.522 -63.330 1.00 98.87 99 GLY C C 1
ATOM 5594 O O . GLY C 1 99 ? 21.586 -31.285 -62.782 1.00 97.30 99 GLY C O 1
ATOM 5598 N N . ASP C 1 100 ? 23.472 -30.053 -62.715 1.00 109.03 100 ASP C N 1
ATOM 5599 C CA . ASP C 1 100 ? 23.688 -30.291 -61.299 1.00 102.79 100 ASP C CA 1
ATOM 5600 C C . ASP C 1 100 ? 22.591 -29.604 -60.485 1.00 84.82 100 ASP C C 1
ATOM 5601 O O . ASP C 1 100 ? 21.830 -28.773 -60.987 1.00 87.13 100 ASP C O 1
ATOM 5610 N N . GLY C 1 101 ? 22.512 -29.962 -59.212 1.00 76.72 101 GLY C N 1
ATOM 5611 C CA . GLY C 1 101 ? 21.504 -29.368 -58.362 1.00 68.87 101 GLY C CA 1
ATOM 5612 C C . GLY C 1 101 ? 21.756 -29.677 -56.906 1.00 51.27 101 GLY C C 1
ATOM 5613 O O . GLY C 1 101 ? 22.792 -30.231 -56.535 1.00 50.47 101 GLY C O 1
ATOM 5617 N N . THR C 1 102 ? 20.785 -29.299 -56.086 1.00 45.06 102 THR C N 1
ATOM 5618 C CA . THR C 1 102 ? 20.825 -29.569 -54.661 1.00 47.74 102 THR C CA 1
ATOM 5619 C C . THR C 1 102 ? 20.081 -30.864 -54.354 1.00 47.51 102 THR C C 1
ATOM 5620 O O . THR C 1 102 ? 19.401 -31.443 -55.204 1.00 49.75 102 THR C O 1
ATOM 5631 N N . GLY C 1 103 ? 20.210 -31.313 -53.111 1.00 49.75 103 GLY C N 1
ATOM 5632 C CA . GLY C 1 103 ? 19.507 -32.499 -52.667 1.00 45.78 103 GLY C CA 1
ATOM 5633 C C . GLY C 1 103 ? 19.528 -32.577 -51.158 1.00 48.77 103 GLY C C 1
ATOM 5634 O O . GLY C 1 103 ? 20.126 -31.742 -50.476 1.00 51.85 103 GLY C O 1
ATOM 5638 N N . VAL C 1 104 ? 18.863 -33.602 -50.639 1.00 47.33 104 VAL C N 1
ATOM 5639 C CA . VAL C 1 104 ? 18.871 -33.862 -49.205 1.00 50.13 104 VAL C CA 1
ATOM 5640 C C . VAL C 1 104 ? 20.223 -34.461 -48.841 1.00 50.70 104 VAL C C 1
ATOM 5641 O O . VAL C 1 104 ? 20.621 -35.494 -49.391 1.00 48.86 104 VAL C O 1
ATOM 5654 N N . GLY C 1 105 ? 20.938 -33.808 -47.928 1.00 54.94 105 GLY C N 1
ATOM 5655 C CA . GLY C 1 105 ? 22.199 -34.347 -47.443 1.00 49.18 105 GLY C CA 1
ATOM 5656 C C . GLY C 1 105 ? 21.943 -35.376 -46.361 1.00 44.95 105 GLY C C 1
ATOM 5657 O O . GLY C 1 105 ? 21.148 -35.145 -45.444 1.00 41.44 105 GLY C O 1
ATOM 5661 N N . LEU C 1 106 ? 22.614 -36.521 -46.466 1.00 44.67 106 LEU C N 1
ATOM 5662 C CA . LEU C 1 106 ? 22.342 -37.642 -45.580 1.00 50.44 106 LEU C CA 1
ATOM 5663 C C . LEU C 1 106 ? 23.629 -38.388 -45.261 1.00 54.66 106 LEU C C 1
ATOM 5664 O O . LEU C 1 106 ? 24.579 -38.388 -46.049 1.00 47.12 106 LEU C O 1
ATOM 5680 N N . ARG C 1 107 ? 23.647 -39.025 -44.091 1.00 50.76 107 ARG C N 1
ATOM 5681 C CA . ARG C 1 107 ? 24.763 -39.890 -43.733 1.00 56.05 107 ARG C CA 1
ATOM 5682 C C . ARG C 1 107 ? 24.887 -41.017 -44.749 1.00 45.09 107 ARG C C 1
ATOM 5683 O O . ARG C 1 107 ? 23.893 -41.638 -45.138 1.00 58.67 107 ARG C O 1
ATOM 5704 N N . LYS C 1 108 ? 26.123 -41.273 -45.184 1.00 55.45 108 LYS C N 1
ATOM 5705 C CA . LYS C 1 108 ? 26.337 -42.151 -46.326 1.00 60.81 108 LYS C CA 1
ATOM 5706 C C . LYS C 1 108 ? 25.783 -43.546 -46.101 1.00 63.14 108 LYS C C 1
ATOM 5707 O O . LYS C 1 108 ? 25.592 -44.280 -47.077 1.00 64.40 108 LYS C O 1
ATOM 5726 N N . ASP C 1 109 ? 25.510 -43.930 -44.856 1.00 58.94 109 ASP C N 1
ATOM 5727 C CA . ASP C 1 109 ? 25.066 -45.291 -44.585 1.00 65.93 109 ASP C CA 1
ATOM 5728 C C . ASP C 1 109 ? 23.628 -45.379 -44.108 1.00 68.62 109 ASP C C 1
ATOM 5729 O O . ASP C 1 109 ? 23.220 -46.442 -43.596 1.00 65.80 109 ASP C O 1
ATOM 5738 N N . ASP C 1 110 ? 22.827 -44.326 -44.277 1.00 71.42 110 ASP C N 1
ATOM 5739 C CA . ASP C 1 110 ? 21.412 -44.510 -43.967 1.00 70.51 110 ASP C CA 1
ATOM 5740 C C . ASP C 1 110 ? 20.650 -44.704 -45.280 1.00 56.79 110 ASP C C 1
ATOM 5741 O O . ASP C 1 110 ? 19.760 -43.932 -45.659 1.00 54.72 110 ASP C O 1
ATOM 5750 N N . THR C 1 111 ? 21.016 -45.781 -45.977 1.00 60.33 111 THR C N 1
ATOM 5751 C CA . THR C 1 111 ? 20.425 -46.062 -47.279 1.00 54.33 111 THR C CA 1
ATOM 5752 C C . THR C 1 111 ? 18.912 -46.176 -47.195 1.00 55.15 111 THR C C 1
ATOM 5753 O O . THR C 1 111 ? 18.212 -45.834 -48.154 1.00 50.43 111 THR C O 1
ATOM 5764 N N . GLU C 1 112 ? 18.390 -46.654 -46.065 1.00 58.90 112 GLU C N 1
ATOM 5765 C CA . GLU C 1 112 ? 16.945 -46.793 -45.921 1.00 62.14 112 GLU C CA 1
ATOM 5766 C C . GLU C 1 112 ? 16.248 -45.451 -46.104 1.00 58.96 112 GLU C C 1
ATOM 5767 O O . GLU C 1 112 ? 15.254 -45.347 -46.832 1.00 57.24 112 GLU C O 1
ATOM 5771 N N . LEU C 1 113 ? 16.765 -44.407 -45.454 1.00 61.14 113 LEU C N 1
ATOM 5772 C CA . LEU C 1 113 ? 16.119 -43.103 -45.470 1.00 64.14 113 LEU C CA 1
ATOM 5773 C C . LEU C 1 113 ? 16.502 -42.262 -46.679 1.00 56.64 113 LEU C C 1
ATOM 5774 O O . LEU C 1 113 ? 15.796 -41.298 -46.994 1.00 54.90 113 LEU C O 1
ATOM 5790 N N . LYS C 1 114 ? 17.549 -42.659 -47.406 1.00 50.89 114 LYS C N 1
ATOM 5791 C CA . LYS C 1 114 ? 17.867 -42.039 -48.704 1.00 40.55 114 LYS C CA 1
ATOM 5792 C C . LYS C 1 114 ? 16.817 -42.554 -49.670 1.00 50.50 114 LYS C C 1
ATOM 5793 O O . LYS C 1 114 ? 16.468 -41.791 -50.491 1.00 50.47 114 LYS C O 1
ATOM 5812 N N . ALA C 1 115 ? 16.447 -43.832 -49.634 1.00 55.89 115 ALA C N 1
ATOM 5813 C CA . ALA C 1 115 ? 15.389 -44.399 -50.463 1.00 46.49 115 ALA C CA 1
ATOM 5814 C C . ALA C 1 115 ? 14.033 -43.798 -50.117 1.00 47.21 115 ALA C C 1
ATOM 5815 O O . ALA C 1 115 ? 13.241 -43.478 -51.012 1.00 52.95 115 ALA C O 1
ATOM 5822 N N . ALA C 1 116 ? 13.743 -43.641 -48.824 1.00 48.68 116 ALA C N 1
ATOM 5823 C CA . ALA C 1 116 ? 12.477 -43.035 -48.424 1.00 47.89 116 ALA C CA 1
ATOM 5824 C C . ALA C 1 116 ? 12.341 -41.633 -49.004 1.00 44.62 116 ALA C C 1
ATOM 5825 O O . ALA C 1 116 ? 11.294 -41.272 -49.554 1.00 45.93 116 ALA C O 1
ATOM 5832 N N . PHE C 1 117 ? 13.397 -40.825 -48.887 1.00 53.13 117 PHE C N 1
ATOM 5833 C CA . PHE C 1 117 ? 13.367 -39.477 -49.446 1.00 50.43 117 PHE C CA 1
ATOM 5834 C C . PHE C 1 117 ? 13.204 -39.522 -50.961 1.00 56.26 117 PHE C C 1
ATOM 5835 O O . PHE C 1 117 ? 12.353 -38.826 -51.528 1.00 50.03 117 PHE C O 1
ATOM 5852 N N . ASP C 1 118 ? 14.018 -40.340 -51.634 1.00 55.09 118 ASP C N 1
ATOM 5853 C CA . ASP C 1 118 ? 13.937 -40.432 -53.089 1.00 57.32 118 ASP C CA 1
ATOM 5854 C C . ASP C 1 118 ? 12.545 -40.859 -53.537 1.00 56.18 118 ASP C C 1
ATOM 5855 O O . ASP C 1 118 ? 12.008 -40.326 -54.515 1.00 56.85 118 ASP C O 1
ATOM 5864 N N . LYS C 1 119 ? 11.947 -41.826 -52.837 1.00 46.15 119 LYS C N 1
ATOM 5865 C CA . LYS C 1 119 ? 10.611 -42.284 -53.206 1.00 53.27 119 LYS C CA 1
ATOM 5866 C C . LYS C 1 119 ? 9.567 -41.216 -52.912 1.00 54.99 119 LYS C C 1
ATOM 5867 O O . LYS C 1 119 ? 8.593 -41.067 -53.659 1.00 50.46 119 LYS C O 1
ATOM 5886 N N . ALA C 1 120 ? 9.749 -40.464 -51.826 1.00 50.02 120 ALA C N 1
ATOM 5887 C CA . ALA C 1 120 ? 8.840 -39.362 -51.533 1.00 50.13 120 ALA C CA 1
ATOM 5888 C C . ALA C 1 120 ? 8.945 -38.271 -52.593 1.00 53.67 120 ALA C C 1
ATOM 5889 O O . ALA C 1 120 ? 7.929 -37.762 -53.082 1.00 48.90 120 ALA C O 1
ATOM 5896 N N . LEU C 1 121 ? 10.174 -37.906 -52.969 1.00 49.66 121 LEU C N 1
ATOM 5897 C CA . LEU C 1 121 ? 10.365 -36.836 -53.944 1.00 51.60 121 LEU C CA 1
ATOM 5898 C C . LEU C 1 121 ? 9.779 -37.215 -55.292 1.00 49.01 121 LEU C C 1
ATOM 5899 O O . LEU C 1 121 ? 9.207 -36.372 -55.997 1.00 51.83 121 LEU C O 1
ATOM 5915 N N . THR C 1 122 ? 9.937 -38.481 -55.672 1.00 45.73 122 THR C N 1
ATOM 5916 C CA . THR C 1 122 ? 9.397 -38.944 -56.935 1.00 46.22 122 THR C CA 1
ATOM 5917 C C . THR C 1 122 ? 7.887 -38.851 -56.927 1.00 38.45 122 THR C C 1
ATOM 5918 O O . THR C 1 122 ? 7.323 -38.273 -57.839 1.00 44.68 122 THR C O 1
ATOM 5929 N N . GLU C 1 123 ? 7.219 -39.304 -55.867 1.00 44.27 123 GLU C N 1
ATOM 5930 C CA . GLU C 1 123 ? 5.757 -39.279 -55.849 1.00 47.61 123 GLU C CA 1
ATOM 5931 C C . GLU C 1 123 ? 5.209 -37.854 -55.940 1.00 51.95 123 GLU C C 1
ATOM 5932 O O . GLU C 1 123 ? 4.349 -37.558 -56.780 1.00 56.74 123 GLU C O 1
ATOM 5944 N N . LEU C 1 124 ? 5.686 -36.961 -55.069 1.00 53.02 124 LEU C N 1
ATOM 5945 C CA . LEU C 1 124 ? 5.151 -35.608 -55.028 1.00 54.93 124 LEU C CA 1
ATOM 5946 C C . LEU C 1 124 ? 5.444 -34.855 -56.315 1.00 43.64 124 LEU C C 1
ATOM 5947 O O . LEU C 1 124 ? 4.720 -33.909 -56.643 1.00 44.67 124 LEU C O 1
ATOM 5963 N N . ARG C 1 125 ? 6.478 -35.269 -57.062 1.00 44.77 125 ARG C N 1
ATOM 5964 C CA . ARG C 1 125 ? 6.711 -34.706 -58.392 1.00 51.49 125 ARG C CA 1
ATOM 5965 C C . ARG C 1 125 ? 5.747 -35.291 -59.432 1.00 51.12 125 ARG C C 1
ATOM 5966 O O . ARG C 1 125 ? 5.339 -34.622 -60.381 1.00 53.20 125 ARG C O 1
ATOM 5987 N N . GLN C 1 126 ? 5.308 -36.504 -59.259 1.00 41.64 126 GLN C N 1
ATOM 5988 C CA . GLN C 1 126 ? 4.488 -37.147 -60.257 1.00 55.98 126 GLN C CA 1
ATOM 5989 C C . GLN C 1 126 ? 3.015 -36.765 -60.087 1.00 52.31 126 GLN C C 1
ATOM 5990 O O . GLN C 1 126 ? 2.218 -36.860 -61.043 1.00 50.26 126 GLN C O 1
ATOM 6004 N N . ASP C 1 127 ? 2.634 -36.401 -58.864 1.00 46.22 127 ASP C N 1
ATOM 6005 C CA . ASP C 1 127 ? 1.245 -36.081 -58.630 1.00 51.45 127 ASP C CA 1
ATOM 6006 C C . ASP C 1 127 ? 0.938 -34.609 -58.791 1.00 48.22 127 ASP C C 1
ATOM 6007 O O . ASP C 1 127 ? -0.237 -34.236 -58.752 1.00 51.59 127 ASP C O 1
ATOM 6016 N N . GLY C 1 128 ? 1.970 -33.784 -58.946 1.00 41.74 128 GLY C N 1
ATOM 6017 C CA . GLY C 1 128 ? 1.827 -32.375 -59.203 1.00 49.72 128 GLY C CA 1
ATOM 6018 C C . GLY C 1 128 ? 2.144 -31.503 -58.018 1.00 44.22 128 GLY C C 1
ATOM 6019 O O . GLY C 1 128 ? 2.197 -30.282 -58.184 1.00 49.32 128 GLY C O 1
ATOM 6023 N N . THR C 1 129 ? 2.351 -32.074 -56.827 1.00 40.25 129 THR C N 1
ATOM 6024 C CA . THR C 1 129 ? 2.635 -31.242 -55.661 1.00 49.18 129 THR C CA 1
ATOM 6025 C C . THR C 1 129 ? 3.880 -30.392 -55.881 1.00 49.06 129 THR C C 1
ATOM 6026 O O . THR C 1 129 ? 3.921 -29.222 -55.483 1.00 48.68 129 THR C O 1
ATOM 6037 N N . TYR C 1 130 ? 4.907 -30.963 -56.514 1.00 42.91 130 TYR C N 1
ATOM 6038 C CA . TYR C 1 130 ? 6.129 -30.210 -56.768 1.00 47.84 130 TYR C CA 1
ATOM 6039 C C . TYR C 1 130 ? 5.838 -28.954 -57.580 1.00 49.11 130 TYR C C 1
ATOM 6040 O O . TYR C 1 130 ? 6.274 -27.853 -57.223 1.00 50.48 130 TYR C O 1
ATOM 6058 N N . ASP C 1 131 ? 5.104 -29.103 -58.685 1.00 48.50 131 ASP C N 1
ATOM 6059 C CA . ASP C 1 131 ? 4.845 -27.964 -59.561 1.00 40.27 131 ASP C CA 1
ATOM 6060 C C . ASP C 1 131 ? 3.977 -26.921 -58.870 1.00 51.75 131 ASP C C 1
ATOM 6061 O O . ASP C 1 131 ? 4.232 -25.717 -58.991 1.00 51.48 131 ASP C O 1
ATOM 6070 N N . LYS C 1 132 ? 2.947 -27.360 -58.144 1.00 48.43 132 LYS C N 1
ATOM 6071 C CA . LYS C 1 132 ? 2.122 -26.425 -57.387 1.00 44.90 132 LYS C CA 1
ATOM 6072 C C . LYS C 1 132 ? 2.978 -25.622 -56.415 1.00 49.03 132 LYS C C 1
ATOM 6073 O O . LYS C 1 132 ? 3.025 -24.388 -56.477 1.00 47.78 132 LYS C O 1
ATOM 6077 N N . MET C 1 133 ? 3.675 -26.316 -55.512 1.00 39.16 133 MET C N 1
ATOM 6078 C CA . MET C 1 133 ? 4.534 -25.632 -54.552 1.00 49.60 133 MET C CA 1
ATOM 6079 C C . MET C 1 133 ? 5.563 -24.759 -55.258 1.00 55.02 133 MET C C 1
ATOM 6080 O O . MET C 1 133 ? 5.866 -23.649 -54.803 1.00 51.79 133 MET C O 1
ATOM 6094 N N . ALA C 1 134 ? 6.110 -25.240 -56.376 1.00 46.35 134 ALA C N 1
ATOM 6095 C CA . ALA C 1 134 ? 7.116 -24.467 -57.094 1.00 43.53 134 ALA C CA 1
ATOM 6096 C C . ALA C 1 134 ? 6.546 -23.143 -57.589 1.00 43.47 134 ALA C C 1
ATOM 6097 O O . ALA C 1 134 ? 7.204 -22.100 -57.493 1.00 48.30 134 ALA C O 1
ATOM 6104 N N . LYS C 1 135 ? 5.322 -23.164 -58.119 1.00 47.15 135 LYS C N 1
ATOM 6105 C CA . LYS C 1 135 ? 4.740 -21.962 -58.702 1.00 48.53 135 LYS C CA 1
ATOM 6106 C C . LYS C 1 135 ? 4.462 -20.886 -57.661 1.00 46.58 135 LYS C C 1
ATOM 6107 O O . LYS C 1 135 ? 4.371 -19.707 -58.019 1.00 42.52 135 LYS C O 1
ATOM 6126 N N . LYS C 1 136 ? 4.312 -21.262 -56.389 1.00 47.41 136 LYS C N 1
ATOM 6127 C CA . LYS C 1 136 ? 4.167 -20.258 -55.341 1.00 54.22 136 LYS C CA 1
ATOM 6128 C C . LYS C 1 136 ? 5.340 -19.288 -55.351 1.00 53.35 136 LYS C C 1
ATOM 6129 O O . LYS C 1 136 ? 5.164 -18.081 -55.149 1.00 51.65 136 LYS C O 1
ATOM 6148 N N . TYR C 1 137 ? 6.545 -19.801 -55.586 1.00 49.63 137 TYR C N 1
ATOM 6149 C CA . TYR C 1 137 ? 7.771 -19.037 -55.406 1.00 46.10 137 TYR C CA 1
ATOM 6150 C C . TYR C 1 137 ? 8.358 -18.509 -56.707 1.00 46.70 137 TYR C C 1
ATOM 6151 O O . TYR C 1 137 ? 8.837 -17.371 -56.743 1.00 48.51 137 TYR C O 1
ATOM 6169 N N . PHE C 1 138 ? 8.336 -19.298 -57.774 1.00 49.38 138 PHE C N 1
ATOM 6170 C CA . PHE C 1 138 ? 9.132 -19.006 -58.952 1.00 47.86 138 PHE C CA 1
ATOM 6171 C C . PHE C 1 138 ? 8.260 -18.860 -60.192 1.00 50.40 138 PHE C C 1
ATOM 6172 O O . PHE C 1 138 ? 7.085 -19.237 -60.212 1.00 59.20 138 PHE C O 1
ATOM 6189 N N . ASP C 1 139 ? 8.875 -18.305 -61.239 1.00 50.57 139 ASP C N 1
ATOM 6190 C CA . ASP C 1 139 ? 8.235 -18.096 -62.531 1.00 47.30 139 ASP C CA 1
ATOM 6191 C C . ASP C 1 139 ? 8.991 -18.801 -63.650 1.00 53.66 139 ASP C C 1
ATOM 6192 O O . ASP C 1 139 ? 8.843 -18.443 -64.823 1.00 56.41 139 ASP C O 1
ATOM 6201 N N . PHE C 1 140 ? 9.803 -19.797 -63.302 1.00 54.02 140 PHE C N 1
ATOM 6202 C CA . PHE C 1 140 ? 10.568 -20.581 -64.258 1.00 59.46 140 PHE C CA 1
ATOM 6203 C C . PHE C 1 140 ? 10.647 -22.011 -63.741 1.00 58.44 140 PHE C C 1
ATOM 6204 O O . PHE C 1 140 ? 10.071 -22.350 -62.702 1.00 53.79 140 PHE C O 1
ATOM 6221 N N . ASN C 1 141 ? 11.377 -22.856 -64.463 1.00 63.08 141 ASN C N 1
ATOM 6222 C CA . ASN C 1 141 ? 11.577 -24.247 -64.060 1.00 63.85 141 ASN C CA 1
ATOM 6223 C C . ASN C 1 141 ? 12.773 -24.297 -63.117 1.00 62.18 141 ASN C C 1
ATOM 6224 O O . ASN C 1 141 ? 13.925 -24.211 -63.549 1.00 57.40 141 ASN C O 1
ATOM 6235 N N . VAL C 1 142 ? 12.500 -24.435 -61.818 1.00 57.54 142 VAL C N 1
ATOM 6236 C CA . VAL C 1 142 ? 13.589 -24.488 -60.849 1.00 50.38 142 VAL C CA 1
ATOM 6237 C C . VAL C 1 142 ? 14.267 -25.854 -60.863 1.00 46.70 142 VAL C C 1
ATOM 6238 O O . VAL C 1 142 ? 15.470 -25.954 -60.594 1.00 55.96 142 VAL C O 1
ATOM 6251 N N . TYR C 1 143 ? 13.521 -26.922 -61.156 1.00 55.95 143 TYR C N 1
ATOM 6252 C CA . TYR C 1 143 ? 14.125 -28.250 -61.201 1.00 58.33 143 TYR C CA 1
ATOM 6253 C C . TYR C 1 143 ? 15.289 -28.280 -62.183 1.00 58.36 143 TYR C C 1
ATOM 6254 O O . TYR C 1 143 ? 16.402 -28.692 -61.837 1.00 56.64 143 TYR C O 1
ATOM 6272 N N . GLY C 1 144 ? 15.051 -27.830 -63.413 1.00 73.03 144 GLY C N 1
ATOM 6273 C CA . GLY C 1 144 ? 16.089 -27.798 -64.422 1.00 68.97 144 GLY C CA 1
ATOM 6274 C C . GLY C 1 144 ? 16.086 -29.028 -65.303 1.00 70.28 144 GLY C C 1
ATOM 6275 O O . GLY C 1 144 ? 15.029 -29.605 -65.574 1.00 61.37 144 GLY C O 1
ATOM 6279 N N . ASP C 1 145 ? 17.266 -29.437 -65.756 1.00 80.45 145 ASP C N 1
ATOM 6280 C CA . ASP C 1 145 ? 17.400 -30.629 -66.583 1.00 75.08 145 ASP C CA 1
ATOM 6281 C C . ASP C 1 145 ? 17.344 -31.880 -65.714 1.00 82.98 145 ASP C C 1
ATOM 6282 O O . ASP C 1 145 ? 18.313 -32.226 -65.037 1.00 95.60 145 ASP C O 1
#

Solvent-accessible surface area: 20773 Å² total; per-residue (Å²): 102,83,150,67,0,57,0,0,0,12,28,100,88,66,54,9,2,16,68,52,121,91,30,114,33,70,4,0,0,5,32,0,0,63,46,0,4,96,69,21,166,24,59,28,50,22,10,12,22,79,12,63,42,1,14,70,19,0,110,65,146,132,4,29,0,0,0,8,24,2,6,54,28,128,96,3,85,85,45,2,22,16,5,70,33,1,4,5,22,24,67,94,61,86,36,14,17,50,68,6,1,0,0,0,0,32,114,137,41,97,118,11,63,61,15,0,22,132,2,4,67,67,0,91,155,89,30,32,14,58,96,19,11,98,135,75,20,149,102,111,3,49,17,126,121,118,74,72,0,82,0,0,0,26,28,114,122,64,54,16,1,19,77,37,120,84,41,80,41,42,3,0,0,1,14,0,0,58,25,0,8,143,67,5,147,16,127,32,64,37,55,53,26,114,78,129,40,1,34,73,23,0,99,68,87,146,4,13,0,0,0,7,22,3,30,49,46,121,92,62,92,137,81,2,24,17,5,75,29,2,6,6,42,53,78,179,68,89,143,95,16,47,61,4,3,1,0,0,0,35,71,123,33,96,140,3,61,59,21,0,23,141,3,5,66,66,0,73,152,91,32,33,6,77,35,18,11,56,22,41,16,42,88,86,4,37,6,118,117,68,85,71,0,53,0,0,0,24,24,110,116,69,58,28,2,23,66,52,74,117,9,69,30,76,4,0,0,4,29,0,0,70,55,0,5,64,83,24,166,23,56,31,62,28,49,33,31,104,86,121,34,0,30,72,23,0,118,56,149,78,5,30,0,0,1,7,22,2,31,46,52,118,69,52,86,135,95,1,16,16,6,63,27,1,8,10,39,60,93,91,74,82,81,124,16,43,65,0,3,1,0,0,1,37,110,113,42,101,67,6,63,59,17,0,24,142,3,3,57,74,0,79,136,87,30,34,4,75,62,18,9,160,147,67,20,150,102,100,9,42,19,136

Sequence (432 aa):
LPQTVRIGTDTTYAPFSSKDAKGEFIGFDIDLGNEMCKRMQVKCTWVASDFDALIPSLKAKKIDAIISSLSITDKRQQEIAFSDKLYAADVKDKKYFGDGTGVGLRKDDTELKAAFDKALTELRQDGTYDKMAKKYFDFNVYGDLPQTVRIGTDTTYAPFSSKDAKGEFIGFDIDLGNEMCKRMQVKCTWVASDFDALIPSLKAKKIDAIISSLSITDKRQQEIAFSDKLYAADVKDKKYFGDGTGVGLRKDDTELKAAFDKALTELRQDGTYDKMAKKYFDFNVYGDLPQTVRIGTDTTYAPFSSKDAKGEFIGFDIDLGNEMCKRMQVKCTWVASDFDALIPSLKAKKIDAIISSLSITDKRQQEIAFSDKLYAADVKDKKYFGDGTGVGLRKDDTELKAAFDKALTELRQDGTYDKMAKKYFDFNVYGD

GO terms:
  GO:0042597 periplasmic space (C, EXP)

InterPro domains:
  IPR001638 Solute-binding protein family 3/N-terminal domain of MltF [PF00497] (28-254)
  IPR001638 Solute-binding protein family 3/N-terminal domain of MltF [SM00062] (27-256)
  IPR005768 Specific amino acids and opine-binding periplasmic protein, ABC transporter [TIGR01096] (3-253)
  IPR018313 Solute-binding protein family 3, conserved site [PS01039] (50-63)

Nearest PDB structures (foldseek):
  6xks-assembly3_C  TM=9.976E-01  e=1.871E-30  Salmonella enterica subsp. enterica serovar Typhimurium
  6ml0-assembly1_A  TM=9.361E-01  e=4.231E-25  Salmonella enterica subsp. enterica serovar Typhimurium str. LT2
  6mkw-assembly1_A  TM=9.298E-01  e=4.231E-25  Salmonella enterica subsp. enterica serovar Typhimurium str. 14028S
  6mld-assembly1_A  TM=9.482E-01  e=1.653E-24  Salmonella enterica subsp. enterica serovar Typhimurium str. LT2
  6mlv-assembly1_A  TM=9.364E-01  e=1.452E-24  Salmonella enterica subsp. enterica serovar Typhimurium str. LT2

Secondary structure (DSSP, 8-state):
--SEEEEEE-SEETTTEEE-TT--EESHHHHHHHHHHHHHT-EEEEEE--HHHHHHHHHTTS-SEE-SS-B--HHHHTTSEE-S--S-S-TT-GGGTSS-B--EE-TT-HHHHHHHHHHHHHHHHTTHHHHHHTTT-SS-SS--/---EEEEEE-TTBTTTBEE-TTS-EESHHHHHHHHHHHHHT-EEEEEE--GGGHHHHHHTTS-SEE-SS-B--TTGGGTSEE-S-SEES-SS-GGGSSSEE--EE-TT-HHHHHHHHHHHHHHHHTTHHHHHHHHH-SS-SS--/--SEEEEEE-SEETTTEEE-TTS-EESHHHHHHHHHHHHTT-EEEEEE--HHHHHHHHHHTS-SEE-SS-B--HHHHHH-EE-S--EES-SS-GGGTSSEE--EE-TT-HHHHHHHHHHHHHHHHTTHHHHHHHHH-SS-SS--

Organism: Salmonella typhimurium (strain LT2 / SGSC1412 / ATCC 700720) (NCBI:txid99287)

Foldseek 3Di:
DDQEFEEEEAQPDPQQWHADPVGDTHHLLVVLVVQLCVVLNHDYHYDHDDPVCRLVCQVVVVGFKYRYLAWDDPVLVVFWPWAPFPFFSDPVDLVRRVTGDTMTGHHVPVVVRVSSNVSSVVCVVVCVSVVSVVVGDDDRRRGD/DAEEAEEEEAQPDPQQWHADPVGDIHHLLVVLVVLLCVVLVYHYHYHYDDPVCRVVCQVVVVGFKYRYFAWDDPVLVVFWDWAPAPFFSDDPDLVRQPTHGTITGGRPPVVVSVSSNVSSVVCVVVCVSVVSQVVGDPDGRRGD/DDQEFEEEEAQPDPPQWHADPVGDIHHLLVVLVVQLCVQLPHHYHYDHDDPVCRLVCQVVVVGFKYRYFAWDDPVLVVAWDWAPAPFFSDPPDLVRQVTGHGMTGHRPPVVVSVSSNVSSVVCVVVCVSVVSVVVGDDDGRRGD

Radius of gyration: 24.51 Å; Cα contacts (8 Å, |Δi|>4): 808; chains: 3; bounding box: 56×54×71 Å

B-factor: mean 60.59, std 14.82, range [30.0, 170.89]